Protein AF-0000000084339617 (afdb_homodimer)

Organism: Pseudonocardia thermophila (NCBI:txid1848)

Nearest PDB structures (foldseek):
  7aas-assembly1_A  TM=9.187E-01  e=9.447E-42  Chlamydomonas reinhardtii
  8co4-assembly1_A  TM=9.146E-01  e=1.705E-39  Arabidopsis thaliana
  4l0q-assembly1_B  TM=9.197E-01  e=8.857E-39  Arabidopsis thaliana
  8con-assembly1_A  TM=9.207E-01  e=6.727E-38  Arabidopsis thaliana
  6ljh-assembly1_A  TM=9.122E-01  e=7.953E-34  Artemisia annua

Structure (mmCIF, N/CA/C/O backbone):
data_AF-0000000084339617-model_v1
#
loop_
_entity.id
_entity.type
_entity.pdbx_description
1 polymer 'S-(Hydroxymethyl)glutathione dehydrogenase / alcohol dehydrogenase'
#
loop_
_atom_site.group_PDB
_atom_site.id
_atom_site.type_symbol
_atom_site.label_atom_id
_atom_site.label_alt_id
_atom_site.label_comp_id
_atom_site.label_asym_id
_atom_site.label_entity_id
_atom_site.label_seq_id
_atom_site.pdbx_PDB_ins_code
_atom_site.Cartn_x
_atom_site.Cartn_y
_atom_site.Cartn_z
_atom_site.occupancy
_atom_site.B_iso_or_equiv
_atom_site.auth_seq_id
_atom_site.auth_comp_id
_atom_site.auth_asym_id
_atom_site.auth_atom_id
_atom_site.pdbx_PDB_model_num
ATOM 1 N N . MET A 1 1 ? -13.734 40.156 19.938 1 94.5 1 MET A N 1
ATOM 2 C CA . MET A 1 1 ? -12.633 41.094 20 1 94.5 1 MET A CA 1
ATOM 3 C C . MET A 1 1 ? -11.969 41.25 18.625 1 94.5 1 MET A C 1
ATOM 5 O O . MET A 1 1 ? -12.156 40.406 17.75 1 94.5 1 MET A O 1
ATOM 9 N N . LEU A 1 2 ? -11.18 42.312 18.531 1 96.88 2 LEU A N 1
ATOM 10 C CA . LEU A 1 2 ? -10.469 42.531 17.281 1 96.88 2 LEU A CA 1
ATOM 11 C C . LEU A 1 2 ? -9.078 41.906 17.328 1 96.88 2 LEU A C 1
ATOM 13 O O . LEU A 1 2 ? -8.461 41.844 18.391 1 96.88 2 LEU A O 1
ATOM 17 N N . THR A 1 3 ? -8.641 41.406 16.172 1 97.62 3 THR A N 1
ATOM 18 C CA . THR A 1 3 ? -7.297 40.844 16.031 1 97.62 3 THR A CA 1
ATOM 19 C C . THR A 1 3 ? -6.734 41.156 14.641 1 97.62 3 THR A C 1
ATOM 21 O O . THR A 1 3 ? -7.492 41.281 13.68 1 97.62 3 THR A O 1
ATOM 24 N N . ARG A 1 4 ? -5.438 41.281 14.633 1 98.25 4 ARG A N 1
ATOM 25 C CA . ARG A 1 4 ? -4.789 41.344 13.32 1 98.25 4 ARG A CA 1
ATOM 26 C C . ARG A 1 4 ? -4.586 39.938 12.75 1 98.25 4 ARG A C 1
ATOM 28 O O . ARG A 1 4 ? -4.25 39 13.477 1 98.25 4 ARG A O 1
ATOM 35 N N . GLY A 1 5 ? -4.84 39.781 11.461 1 98.38 5 GLY A N 1
ATOM 36 C CA . GLY A 1 5 ? -4.617 38.5 10.805 1 98.38 5 GLY A CA 1
ATOM 37 C C . GLY A 1 5 ? -4.453 38.625 9.297 1 98.38 5 GLY A C 1
ATOM 38 O O . GLY A 1 5 ? -4.77 39.656 8.719 1 98.38 5 GLY A O 1
ATOM 39 N N . ALA A 1 6 ? -3.891 37.625 8.641 1 98.62 6 ALA A N 1
ATOM 40 C CA . ALA A 1 6 ? -3.682 37.625 7.191 1 98.62 6 ALA A CA 1
ATOM 41 C C . ALA A 1 6 ? -4.773 36.812 6.488 1 98.62 6 ALA A C 1
ATOM 43 O O . ALA A 1 6 ? -5.043 35.656 6.848 1 98.62 6 ALA A O 1
ATOM 44 N N . VAL A 1 7 ? -5.422 37.438 5.438 1 98.25 7 VAL A N 1
ATOM 45 C CA . VAL A 1 7 ? -6.539 36.781 4.754 1 98.25 7 VAL A CA 1
ATOM 46 C C . VAL A 1 7 ? -6.316 36.812 3.242 1 98.25 7 VAL A C 1
ATOM 48 O O . VAL A 1 7 ? -5.5 37.625 2.752 1 98.25 7 VAL A O 1
ATOM 51 N N . LEU A 1 8 ? -6.895 35.875 2.574 1 97.69 8 LEU A N 1
ATOM 52 C CA . LEU A 1 8 ? -7.133 35.938 1.138 1 97.69 8 LEU A CA 1
ATOM 53 C C . LEU A 1 8 ? -8.523 36.531 0.848 1 97.69 8 LEU A C 1
ATOM 55 O O . LEU A 1 8 ? -9.523 36 1.332 1 97.69 8 LEU A O 1
ATOM 59 N N . ARG A 1 9 ? -8.578 37.531 0.041 1 96.56 9 ARG A N 1
ATOM 60 C CA . ARG A 1 9 ? -9.859 38.094 -0.378 1 96.56 9 ARG A CA 1
ATOM 61 C C . ARG A 1 9 ? -10.281 37.531 -1.736 1 96.56 9 ARG A C 1
ATOM 63 O O . ARG A 1 9 ? -11.453 37.562 -2.098 1 96.56 9 ARG A O 1
ATOM 70 N N . GLU A 1 10 ? -9.297 37.094 -2.445 1 95.75 10 GLU A N 1
ATOM 71 C CA . GLU A 1 10 ? -9.5 36.469 -3.754 1 95.75 10 GLU A CA 1
ATOM 72 C C . GLU A 1 10 ? -8.492 35.344 -4 1 95.75 10 GLU A C 1
ATOM 74 O O . GLU A 1 10 ? -7.449 35.281 -3.348 1 95.75 10 GLU A O 1
ATOM 79 N N . VAL A 1 11 ? -8.844 34.438 -4.832 1 94.44 11 VAL A N 1
ATOM 80 C CA . VAL A 1 11 ? -7.98 33.344 -5.234 1 94.44 11 VAL A CA 1
ATOM 81 C C . VAL A 1 11 ? -7.992 33.188 -6.758 1 94.44 11 VAL A C 1
ATOM 83 O O . VAL A 1 11 ? -9.062 33.125 -7.371 1 94.44 11 VAL A O 1
ATOM 86 N N . PRO A 1 12 ? -6.867 33.156 -7.512 1 94.44 12 PRO A N 1
ATOM 87 C CA . PRO A 1 12 ? -5.559 33.312 -6.871 1 94.44 12 PRO A CA 1
ATOM 88 C C . PRO A 1 12 ? -5.363 34.688 -6.273 1 94.44 12 PRO A C 1
ATOM 90 O O . PRO A 1 12 ? -6.023 35.656 -6.691 1 94.44 12 PRO A O 1
ATOM 93 N N . GLY A 1 13 ? -4.551 34.781 -5.223 1 95.31 13 GLY A N 1
ATOM 94 C CA . GLY A 1 13 ? -4.305 36.062 -4.547 1 95.31 13 GLY A CA 1
ATOM 95 C C . GLY A 1 13 ? -3.156 36 -3.559 1 95.31 13 GLY A C 1
ATOM 96 O O . GLY A 1 13 ? -2.385 35.031 -3.559 1 95.31 13 GLY A O 1
ATOM 97 N N . THR A 1 14 ? -2.984 37.094 -2.832 1 95.62 14 THR A N 1
ATOM 98 C CA . THR A 1 14 ? -1.923 37.219 -1.84 1 95.62 14 THR A CA 1
ATOM 99 C C . THR A 1 14 ? -2.506 37.5 -0.455 1 95.62 14 THR A C 1
ATOM 101 O O . THR A 1 14 ? -3.479 38.25 -0.318 1 95.62 14 THR A O 1
ATOM 104 N N . PHE A 1 15 ? -1.923 36.875 0.499 1 97.25 15 PHE A N 1
ATOM 105 C CA . PHE A 1 15 ? -2.354 37.156 1.869 1 97.25 15 PHE A CA 1
ATOM 106 C C . PHE A 1 15 ? -2.141 38.594 2.24 1 97.25 15 PHE A C 1
ATOM 108 O O . PHE A 1 15 ? -1.055 39.156 2.033 1 97.25 15 PHE A O 1
ATOM 115 N N . GLU A 1 16 ? -3.125 39.219 2.766 1 96.94 16 GLU A N 1
ATOM 116 C CA . GLU A 1 16 ? -3.066 40.594 3.24 1 96.94 16 GLU A CA 1
ATOM 117 C C . GLU A 1 16 ? -3.428 40.688 4.723 1 96.94 16 GLU A C 1
ATOM 119 O O . GLU A 1 16 ? -4.336 40 5.188 1 96.94 16 GLU A O 1
ATOM 124 N N . VAL A 1 17 ? -2.713 41.531 5.414 1 98.25 17 VAL A N 1
ATOM 125 C CA . VAL A 1 17 ? -2.971 41.688 6.84 1 98.25 17 VAL A CA 1
ATOM 126 C C . VAL A 1 17 ? -4.125 42.656 7.047 1 98.25 17 VAL A C 1
ATOM 128 O O . VAL A 1 17 ? -4.113 43.781 6.504 1 98.25 17 VAL A O 1
ATOM 131 N N . VAL A 1 18 ? -5.078 42.219 7.824 1 98.19 18 VAL A N 1
ATOM 132 C CA . VAL A 1 18 ? -6.27 43 8.094 1 98.19 18 VAL A CA 1
ATOM 133 C C . VAL A 1 18 ? -6.629 42.906 9.578 1 98.19 18 VAL A C 1
ATOM 135 O O . VAL A 1 18 ? -5.992 42.156 10.328 1 98.19 18 VAL A O 1
ATOM 138 N N . GLU A 1 19 ? -7.559 43.719 9.938 1 98.12 19 GLU A N 1
ATOM 139 C CA . GLU A 1 19 ? -8.164 43.594 11.258 1 98.12 19 GLU A CA 1
ATOM 140 C C . GLU A 1 19 ? -9.469 42.781 11.195 1 98.12 19 GLU A C 1
ATOM 142 O O . GLU A 1 19 ? -10.383 43.156 10.453 1 98.12 19 GLU A O 1
ATOM 147 N N . LEU A 1 20 ? -9.531 41.719 11.953 1 97.94 20 LEU A N 1
ATOM 148 C CA . LEU A 1 20 ? -10.672 40.812 11.992 1 97.94 20 LEU A CA 1
ATOM 149 C C . LEU A 1 20 ? -11.344 40.844 13.359 1 97.94 20 LEU A C 1
ATOM 151 O O . LEU A 1 20 ? -10.758 41.312 14.336 1 97.94 20 LEU A O 1
ATOM 155 N N . GLU A 1 21 ? -12.555 40.375 13.328 1 98.31 21 GLU A N 1
ATOM 156 C CA . GLU A 1 21 ? -13.219 40.062 14.586 1 98.31 21 GLU A CA 1
ATOM 157 C C . GLU A 1 21 ? -13.117 38.594 14.906 1 98.31 21 GLU A C 1
ATOM 159 O O . GLU A 1 21 ? -13.297 37.75 14.031 1 98.31 21 GLU A O 1
ATOM 164 N N . VAL A 1 22 ? -12.82 38.25 16.141 1 98.12 22 VAL A N 1
ATOM 165 C CA . VAL A 1 22 ? -12.727 36.875 16.594 1 98.12 22 VAL A CA 1
ATOM 166 C C . VAL A 1 22 ? -13.789 36.594 17.656 1 98.12 22 VAL A C 1
ATOM 168 O O . VAL A 1 22 ? -13.969 37.406 18.578 1 98.12 22 VAL A O 1
ATOM 171 N N . ASP A 1 23 ? -14.453 35.531 17.547 1 97.12 23 ASP A N 1
ATOM 172 C CA . ASP A 1 23 ? -15.5 35.125 18.484 1 97.12 23 ASP A CA 1
ATOM 173 C C . ASP A 1 23 ? -14.906 34.781 19.859 1 97.12 23 ASP A C 1
ATOM 175 O O . ASP A 1 23 ? -13.789 34.25 19.938 1 97.12 23 ASP A O 1
ATOM 179 N N . ASP A 1 24 ? -15.711 35.125 20.891 1 97.56 24 ASP A N 1
ATOM 180 C CA . ASP A 1 24 ? -15.422 34.5 22.188 1 97.56 24 ASP A CA 1
ATOM 181 C C . ASP A 1 24 ? -15.57 33 22.109 1 97.56 24 ASP A C 1
ATOM 183 O O . ASP A 1 24 ? -16.391 32.469 21.344 1 97.56 24 ASP A O 1
ATOM 187 N N . PRO A 1 25 ? -14.766 32.25 22.891 1 98.31 25 PRO A N 1
ATOM 188 C CA . PRO A 1 25 ? -14.844 30.797 22.812 1 98.31 25 PRO A CA 1
ATOM 189 C C . PRO A 1 25 ? -16.156 30.25 23.344 1 98.31 25 PRO A C 1
ATOM 191 O O . PRO A 1 25 ? -16.562 30.594 24.453 1 98.31 25 PRO A O 1
ATOM 194 N N . ARG A 1 26 ? -16.766 29.453 22.594 1 97.56 26 ARG A N 1
ATOM 195 C CA . ARG A 1 26 ? -17.953 28.688 22.969 1 97.56 26 ARG A CA 1
ATOM 196 C C . ARG A 1 26 ? -17.562 27.422 23.734 1 97.56 26 ARG A C 1
ATOM 198 O O . ARG A 1 26 ? -16.375 27.141 23.922 1 97.56 26 ARG A O 1
ATOM 205 N N . PRO A 1 27 ? -18.625 26.672 24.281 1 97.12 27 PRO A N 1
ATOM 206 C CA . PRO A 1 27 ? -18.266 25.359 24.828 1 97.12 27 PRO A CA 1
ATOM 207 C C . PRO A 1 27 ? -17.469 24.5 23.844 1 97.12 27 PRO A C 1
ATOM 209 O O . PRO A 1 27 ? -17.797 24.453 22.656 1 97.12 27 PRO A O 1
ATOM 212 N N . GLY A 1 28 ? -16.328 23.953 24.328 1 97.38 28 GLY A N 1
ATOM 213 C CA . GLY A 1 28 ? -15.484 23.125 23.484 1 97.38 28 GLY A CA 1
ATOM 214 C C . GLY A 1 28 ? -14.461 23.938 22.703 1 97.38 28 GLY A C 1
ATOM 215 O O . GLY A 1 28 ? -13.781 23.406 21.828 1 97.38 28 GLY A O 1
ATOM 216 N N . GLU A 1 29 ? -14.344 25.219 23.047 1 98.38 29 GLU A N 1
ATOM 217 C CA . GLU A 1 29 ? -13.406 26.078 22.328 1 98.38 29 GLU A CA 1
ATOM 218 C C . GLU A 1 29 ? -12.477 26.812 23.297 1 98.38 29 GLU A C 1
ATOM 220 O O . GLU A 1 29 ? -12.773 26.922 24.484 1 98.38 29 GLU A O 1
ATOM 225 N N . ILE A 1 30 ? -11.375 27.234 22.75 1 98.81 30 ILE A N 1
ATOM 226 C CA . ILE A 1 30 ? -10.438 28.094 23.469 1 98.81 30 ILE A CA 1
ATOM 227 C C . ILE A 1 30 ? -9.961 29.219 22.562 1 98.81 30 ILE A C 1
ATOM 229 O O . ILE A 1 30 ? -9.914 29.062 21.344 1 98.81 30 ILE A O 1
ATOM 233 N N . ARG A 1 31 ? -9.672 30.297 23.141 1 98.75 31 ARG A N 1
ATOM 234 C CA . ARG A 1 31 ? -9 31.406 22.453 1 98.75 31 ARG A CA 1
ATOM 235 C C . ARG A 1 31 ? -7.516 31.422 22.781 1 98.75 31 ARG A C 1
ATOM 237 O O . ARG A 1 31 ? -7.125 31.281 23.953 1 98.75 31 ARG A O 1
ATOM 244 N N . VAL A 1 32 ? -6.742 31.547 21.828 1 98.81 32 VAL A N 1
ATOM 245 C CA . VAL A 1 32 ? -5.301 31.406 22 1 98.81 32 VAL A CA 1
ATOM 246 C C . VAL A 1 32 ? -4.594 32.625 21.406 1 98.81 32 VAL A C 1
ATOM 248 O O . VAL A 1 32 ? -4.887 33.062 20.297 1 98.81 32 VAL A O 1
ATOM 251 N N . ARG A 1 33 ? -3.729 33.25 22.188 1 98.75 33 ARG A N 1
ATOM 252 C CA . ARG A 1 33 ? -2.789 34.219 21.688 1 98.75 33 ARG A CA 1
ATOM 253 C C . ARG A 1 33 ? -1.583 33.562 21.031 1 98.75 33 ARG A C 1
ATOM 255 O O . ARG A 1 33 ? -0.798 32.906 21.719 1 98.75 33 ARG A O 1
ATOM 262 N N . MET A 1 34 ? -1.431 33.812 19.781 1 98.75 34 MET A N 1
ATOM 263 C CA . MET A 1 34 ? -0.415 33.094 19 1 98.75 34 MET A CA 1
ATOM 264 C C . MET A 1 34 ? 0.984 33.594 19.375 1 98.75 34 MET A C 1
ATOM 266 O O . MET A 1 34 ? 1.197 34.781 19.594 1 98.75 34 MET A O 1
ATOM 270 N N . ALA A 1 35 ? 1.896 32.688 19.453 1 98.69 35 ALA A N 1
ATOM 271 C CA . ALA A 1 35 ? 3.309 33 19.641 1 98.69 35 ALA A CA 1
ATOM 272 C C . ALA A 1 35 ? 4.09 32.844 18.344 1 98.69 35 ALA A C 1
ATOM 274 O O . ALA A 1 35 ? 4.977 33.656 18.047 1 98.69 35 ALA A O 1
ATOM 275 N N . ALA A 1 36 ? 3.74 31.844 17.641 1 98.69 36 ALA A N 1
ATOM 276 C CA . ALA A 1 36 ? 4.445 31.578 16.391 1 98.69 36 ALA A CA 1
ATOM 277 C C . ALA A 1 36 ? 3.623 30.656 15.484 1 98.69 36 ALA A C 1
ATOM 279 O O . ALA A 1 36 ? 2.76 29.922 15.961 1 98.69 36 ALA A O 1
ATOM 280 N N . THR A 1 37 ? 3.846 30.734 14.156 1 98.5 37 THR A N 1
ATOM 281 C CA . THR A 1 37 ? 3.225 29.875 13.156 1 98.5 37 THR A CA 1
ATOM 282 C C . THR A 1 37 ? 4.188 29.609 12 1 98.5 37 THR A C 1
ATOM 284 O O . THR A 1 37 ? 4.941 30.484 11.594 1 98.5 37 THR A O 1
ATOM 287 N N . GLY A 1 38 ? 4.215 28.344 11.586 1 97.12 38 GLY A N 1
ATOM 288 C CA . GLY A 1 38 ? 5.023 28 10.422 1 97.12 38 GLY A CA 1
ATOM 289 C C . GLY A 1 38 ? 4.379 28.391 9.109 1 97.12 38 GLY A C 1
ATOM 290 O O . GLY A 1 38 ? 3.152 28.422 9 1 97.12 38 GLY A O 1
ATOM 291 N N . LEU A 1 39 ? 5.215 28.719 8.125 1 95.81 39 LEU A N 1
ATOM 292 C CA . LEU A 1 39 ? 4.77 28.891 6.75 1 95.81 39 LEU A CA 1
ATOM 293 C C . LEU A 1 39 ? 4.816 27.578 5.984 1 95.81 39 LEU A C 1
ATOM 295 O O . LEU A 1 39 ? 5.875 26.953 5.867 1 95.81 39 LEU A O 1
ATOM 299 N N . CYS A 1 40 ? 3.697 27.156 5.512 1 92.44 40 CYS A N 1
ATOM 300 C CA . CYS A 1 40 ? 3.588 25.844 4.867 1 92.44 40 CYS A CA 1
ATOM 301 C C . CYS A 1 40 ? 3.047 25.984 3.451 1 92.44 40 CYS A C 1
ATOM 303 O O . CYS A 1 40 ? 2.201 26.844 3.182 1 92.44 40 CYS A O 1
ATOM 305 N N . HIS A 1 41 ? 3.438 25.109 2.59 1 88.75 41 HIS A N 1
ATOM 306 C CA . HIS A 1 41 ? 2.99 25.109 1.203 1 88.75 41 HIS A CA 1
ATOM 307 C C . HIS A 1 41 ? 1.48 24.906 1.111 1 88.75 41 HIS A C 1
ATOM 309 O O . HIS A 1 41 ? 0.85 25.344 0.146 1 88.75 41 HIS A O 1
ATOM 315 N N . SER A 1 42 ? 0.93 24.266 2.039 1 89.19 42 SER A N 1
ATOM 316 C CA . SER A 1 42 ? -0.513 24.062 2.025 1 89.19 42 SER A CA 1
ATOM 317 C C . SER A 1 42 ? -1.271 25.375 2.016 1 89.19 42 SER A C 1
ATOM 319 O O . SER A 1 42 ? -2.312 25.5 1.369 1 89.19 42 SER A O 1
ATOM 321 N N . ASP A 1 43 ? -0.796 26.312 2.766 1 92.06 43 ASP A N 1
ATOM 322 C CA . ASP A 1 43 ? -1.393 27.656 2.713 1 92.06 43 ASP A CA 1
ATOM 323 C C . ASP A 1 43 ? -1.218 28.281 1.33 1 92.06 43 ASP A C 1
ATOM 325 O O . ASP A 1 43 ? -2.131 28.922 0.816 1 92.06 43 ASP A O 1
ATOM 329 N N . ASP A 1 44 ? -0.101 28.031 0.79 1 89.12 44 ASP A N 1
ATOM 330 C CA . ASP A 1 44 ? 0.214 28.562 -0.533 1 89.12 44 ASP A CA 1
ATOM 331 C C . ASP A 1 44 ? -0.707 27.969 -1.597 1 89.12 44 ASP A C 1
ATOM 333 O O . ASP A 1 44 ? -1.072 28.641 -2.559 1 89.12 44 ASP A O 1
ATOM 337 N N . HIS A 1 45 ? -1.027 26.719 -1.453 1 86.31 45 HIS A N 1
ATOM 338 C CA . HIS A 1 45 ? -1.945 26.078 -2.385 1 86.31 45 HIS A CA 1
ATOM 339 C C . HIS A 1 45 ? -3.291 26.797 -2.418 1 86.31 45 HIS A C 1
ATOM 341 O O . HIS A 1 45 ? -3.936 26.859 -3.467 1 86.31 45 HIS A O 1
ATOM 347 N N . HIS A 1 46 ? -3.734 27.297 -1.335 1 90.06 46 HIS A N 1
ATOM 348 C CA . HIS A 1 46 ? -4.977 28.047 -1.291 1 90.06 46 HIS A CA 1
ATOM 349 C C . HIS A 1 46 ? -4.82 29.406 -1.978 1 90.06 46 HIS A C 1
ATOM 351 O O . HIS A 1 46 ? -5.703 29.844 -2.719 1 90.06 46 HIS A O 1
ATOM 357 N N . ALA A 1 47 ? -3.707 29.984 -1.753 1 92.62 47 ALA A N 1
ATOM 358 C CA . ALA A 1 47 ? -3.459 31.297 -2.348 1 92.62 47 ALA A CA 1
ATOM 359 C C . ALA A 1 47 ? -3.373 31.203 -3.867 1 92.62 47 ALA A C 1
ATOM 361 O O . ALA A 1 47 ? -3.859 32.094 -4.578 1 92.62 47 ALA A O 1
ATOM 362 N N . LYS A 1 48 ? -2.828 30.094 -4.332 1 89.06 48 LYS A N 1
ATOM 363 C CA . LYS A 1 48 ? -2.627 29.906 -5.766 1 89.06 48 LYS A CA 1
ATOM 364 C C . LYS A 1 48 ? -3.883 29.344 -6.43 1 89.06 48 LYS A C 1
ATOM 366 O O . LYS A 1 48 ? -4.012 29.375 -7.656 1 89.06 48 LYS A O 1
ATOM 371 N N . GLY A 1 49 ? -4.754 28.812 -5.648 1 86.31 49 GLY A N 1
ATOM 372 C CA . GLY A 1 49 ? -6.004 28.297 -6.176 1 86.31 49 GLY A CA 1
ATOM 373 C C . GLY A 1 49 ? -5.945 26.812 -6.496 1 86.31 49 GLY A C 1
ATOM 374 O O . GLY A 1 49 ? -6.879 26.266 -7.078 1 86.31 49 GLY A O 1
ATOM 375 N N . ASP A 1 50 ? -4.871 26.141 -6.145 1 76.62 50 ASP A N 1
ATOM 376 C CA . ASP A 1 50 ? -4.77 24.703 -6.328 1 76.62 50 ASP A CA 1
ATOM 377 C C . ASP A 1 50 ? -5.797 23.969 -5.473 1 76.62 50 ASP A C 1
ATOM 379 O O . ASP A 1 50 ? -6.277 22.891 -5.852 1 76.62 50 ASP A O 1
ATOM 383 N N . ILE A 1 51 ? -6.027 24.516 -4.324 1 79.38 51 ILE A N 1
ATOM 384 C CA . ILE A 1 51 ? -7.082 24.062 -3.426 1 79.38 51 ILE A CA 1
ATOM 385 C C . ILE A 1 51 ? -8.047 25.203 -3.129 1 79.38 51 ILE A C 1
ATOM 387 O O . ILE A 1 51 ? -7.633 26.266 -2.641 1 79.38 51 ILE A O 1
ATOM 391 N N . LYS A 1 52 ? -9.227 25 -3.453 1 82 52 LYS A N 1
ATOM 392 C CA . LYS A 1 52 ? -10.211 26.062 -3.264 1 82 52 LYS A CA 1
ATOM 393 C C . LYS A 1 52 ? -10.656 26.156 -1.806 1 82 52 LYS A C 1
ATOM 395 O O . LYS A 1 52 ? -11.078 25.156 -1.218 1 82 52 LYS A O 1
ATOM 400 N N . PRO A 1 53 ? -10.531 27.328 -1.297 1 88.44 53 PRO A N 1
ATOM 401 C CA . PRO A 1 53 ? -11.094 27.469 0.051 1 88.44 53 PRO A CA 1
ATOM 402 C C . PRO A 1 53 ? -12.609 27.344 0.078 1 88.44 53 PRO A C 1
ATOM 404 O O . PRO A 1 53 ? -13.273 27.609 -0.927 1 88.44 53 PRO A O 1
ATOM 407 N N . GLY A 1 54 ? -13.141 26.938 1.186 1 87.5 54 GLY A N 1
ATOM 408 C CA . GLY A 1 54 ? -14.578 26.797 1.32 1 87.5 54 GLY A CA 1
ATOM 409 C C . GLY A 1 54 ? -15.32 28.125 1.206 1 87.5 54 GLY A C 1
ATOM 410 O O . GLY A 1 54 ? -16.469 28.156 0.771 1 87.5 54 GLY A O 1
ATOM 411 N N . ARG A 1 55 ? -14.633 29.172 1.624 1 93.62 55 ARG A N 1
ATOM 412 C CA . ARG A 1 55 ? -15.227 30.5 1.598 1 93.62 55 ARG A CA 1
ATOM 413 C C . ARG A 1 55 ? -14.141 31.578 1.582 1 93.62 55 ARG A C 1
ATOM 415 O O . ARG A 1 55 ? -13.078 31.406 2.174 1 93.62 55 ARG A O 1
ATOM 422 N N . LEU A 1 56 ? -14.453 32.625 0.836 1 95.75 56 LEU A N 1
ATOM 423 C CA . LEU A 1 56 ? -13.68 33.844 0.937 1 95.75 56 LEU A CA 1
ATOM 424 C C . LEU A 1 56 ? -14.453 34.938 1.688 1 95.75 56 LEU A C 1
ATOM 426 O O . LEU A 1 56 ? -15.68 35 1.581 1 95.75 56 LEU A O 1
ATOM 430 N N . PRO A 1 57 ? -13.891 35.812 2.518 1 97.56 57 PRO A N 1
ATOM 431 C CA . PRO A 1 57 ? -12.453 35.812 2.793 1 97.56 57 PRO A CA 1
ATOM 432 C C . PRO A 1 57 ? -12.016 34.594 3.582 1 97.56 57 PRO A C 1
ATOM 434 O O . PRO A 1 57 ? -12.836 33.938 4.227 1 97.56 57 PRO A O 1
ATOM 437 N N . PHE A 1 58 ? -10.773 34.219 3.473 1 97.94 58 PHE A N 1
ATOM 438 C CA . PHE A 1 58 ? -10.141 33.031 4.062 1 97.94 58 PHE A CA 1
ATOM 439 C C . PHE A 1 58 ? -8.906 33.438 4.863 1 97.94 58 PHE A C 1
ATOM 441 O O . PHE A 1 58 ? -7.953 34 4.312 1 97.94 58 PHE A O 1
ATOM 448 N N . ALA A 1 59 ? -8.969 33.25 6.199 1 98.38 59 ALA A N 1
ATOM 449 C CA . ALA A 1 59 ? -7.816 33.5 7.055 1 98.38 59 ALA A CA 1
ATOM 450 C C . ALA A 1 59 ? -6.852 32.344 7.07 1 98.38 59 ALA A C 1
ATOM 452 O O . ALA A 1 59 ? -7.238 31.203 7.387 1 98.38 59 ALA A O 1
ATOM 453 N N . GLY A 1 60 ? -5.578 32.562 6.801 1 97.88 60 GLY A N 1
ATOM 454 C CA . GLY A 1 60 ? -4.613 31.516 6.559 1 97.88 60 GLY A CA 1
ATOM 455 C C . GLY A 1 60 ? -3.877 31.078 7.812 1 97.88 60 GLY A C 1
ATOM 456 O O . GLY A 1 60 ? -4.156 31.578 8.906 1 97.88 60 GLY A O 1
ATOM 457 N N . GLY A 1 61 ? -2.988 30.062 7.609 1 97.81 61 GLY A N 1
ATOM 458 C CA . GLY A 1 61 ? -2.123 29.516 8.648 1 97.81 61 GLY A CA 1
ATOM 459 C C . GLY A 1 61 ? -2.717 28.312 9.352 1 97.81 61 GLY A C 1
ATOM 460 O O . GLY A 1 61 ? -3.908 28.297 9.672 1 97.81 61 GLY A O 1
ATOM 461 N N . HIS A 1 62 ? -1.883 27.266 9.594 1 97.56 62 HIS A N 1
ATOM 462 C CA . HIS A 1 62 ? -2.43 26.094 10.258 1 97.56 62 HIS A CA 1
ATOM 463 C C . HIS A 1 62 ? -1.391 25.438 11.172 1 97.56 62 HIS A C 1
ATOM 465 O O . HIS A 1 62 ? -1.707 24.5 11.914 1 97.56 62 HIS A O 1
ATOM 471 N N . GLU A 1 63 ? -0.188 25.844 11.125 1 97.19 63 GLU A N 1
ATOM 472 C CA . GLU A 1 63 ? 0.915 25.297 11.906 1 97.19 63 GLU A CA 1
ATOM 473 C C . GLU A 1 63 ? 1.324 26.234 13.031 1 97.19 63 GLU A C 1
ATOM 475 O O . GLU A 1 63 ? 2.314 26.969 12.906 1 97.19 63 GLU A O 1
ATOM 480 N N . GLY A 1 64 ? 0.646 26.172 14.234 1 98.12 64 GLY A N 1
ATOM 481 C CA . GLY A 1 64 ? 0.822 27.25 15.195 1 98.12 64 GLY A CA 1
ATOM 482 C C . GLY A 1 64 ? 0.917 26.766 16.625 1 98.12 64 GLY A C 1
ATOM 483 O O . GLY A 1 64 ? 0.512 25.641 16.938 1 98.12 64 GLY A O 1
ATOM 484 N N . ALA A 1 65 ? 1.469 27.594 17.469 1 98.81 65 ALA A N 1
ATOM 485 C CA . ALA A 1 65 ? 1.53 27.438 18.906 1 98.81 65 ALA A CA 1
ATOM 486 C C . ALA A 1 65 ? 1.317 28.766 19.625 1 98.81 65 ALA A C 1
ATOM 488 O O . ALA A 1 65 ? 1.623 29.828 19.078 1 98.81 65 ALA A O 1
ATOM 489 N N . GLY A 1 66 ? 0.777 28.703 20.797 1 98.81 66 GLY A N 1
ATOM 490 C CA . GLY A 1 66 ? 0.489 29.906 21.547 1 98.81 66 GLY A CA 1
ATOM 491 C C . GLY A 1 66 ? 0.074 29.625 22.984 1 98.81 66 GLY A C 1
ATOM 492 O O . GLY A 1 66 ? 0.362 28.547 23.516 1 98.81 66 GLY A O 1
ATOM 493 N N . VAL A 1 67 ? -0.494 30.688 23.531 1 98.81 67 VAL A N 1
ATOM 494 C CA . VAL A 1 67 ? -0.913 30.609 24.922 1 98.81 67 VAL A CA 1
ATOM 495 C C . VAL A 1 67 ? -2.42 30.844 25.031 1 98.81 67 VAL A C 1
ATOM 497 O O . VAL A 1 67 ? -2.953 31.781 24.438 1 98.81 67 VAL A O 1
ATOM 500 N N . VAL A 1 68 ? -3.07 29.938 25.797 1 98.88 68 VAL A N 1
ATOM 501 C CA . VAL A 1 68 ? -4.512 30.078 25.984 1 98.88 68 VAL A CA 1
ATOM 502 C C . VAL A 1 68 ? -4.82 31.359 26.75 1 98.88 68 VAL A C 1
ATOM 504 O O . VAL A 1 68 ? -4.262 31.594 27.828 1 98.88 68 VAL A O 1
ATOM 507 N N . GLU A 1 69 ? -5.695 32.094 26.172 1 98.38 69 GLU A N 1
ATOM 508 C CA . GLU A 1 69 ? -6.082 33.375 26.781 1 98.38 69 GLU A CA 1
ATOM 509 C C . GLU A 1 69 ? -7.469 33.281 27.406 1 98.38 69 GLU A C 1
ATOM 511 O O . GLU A 1 69 ? -7.773 34 28.359 1 98.38 69 GLU A O 1
ATOM 516 N N . ALA A 1 70 ? -8.312 32.5 26.875 1 98.56 70 ALA A N 1
ATOM 517 C CA . ALA A 1 70 ? -9.664 32.281 27.391 1 98.56 70 ALA A CA 1
ATOM 518 C C . ALA A 1 70 ? -10.164 30.891 27.062 1 98.56 70 ALA A C 1
ATOM 520 O O . ALA A 1 70 ? -9.75 30.297 26.062 1 98.56 70 ALA A O 1
ATOM 521 N N . VAL A 1 71 ? -11.047 30.406 27.922 1 98.56 71 VAL A N 1
ATOM 522 C CA . VAL A 1 71 ? -11.633 29.078 27.719 1 98.56 71 VAL A CA 1
ATOM 523 C C . VAL A 1 71 ? -13.156 29.188 27.672 1 98.56 71 VAL A C 1
ATOM 525 O O . VAL A 1 71 ? -13.75 29.984 28.391 1 98.56 71 VAL A O 1
ATOM 528 N N . GLY A 1 72 ? -13.758 28.422 26.781 1 98.12 72 GLY A N 1
ATOM 529 C CA . GLY A 1 72 ? -15.203 28.406 26.719 1 98.12 72 GLY A CA 1
ATOM 530 C C . GLY A 1 72 ? -15.859 27.781 27.938 1 98.12 72 GLY A C 1
ATOM 531 O O . GLY A 1 72 ? -15.203 27.078 28.703 1 98.12 72 GLY A O 1
ATOM 532 N N . PRO A 1 73 ? -17.203 28.047 27.984 1 98 73 PRO A N 1
ATOM 533 C CA . PRO A 1 73 ? -17.922 27.453 29.125 1 98 73 PRO A CA 1
ATOM 534 C C . PRO A 1 73 ? -17.812 25.938 29.156 1 98 73 PRO A C 1
ATOM 536 O O . PRO A 1 73 ? -17.969 25.266 28.125 1 98 73 PRO A O 1
ATOM 539 N N . GLY A 1 74 ? -17.406 25.359 30.359 1 97.12 74 GLY A N 1
ATOM 540 C CA . GLY A 1 74 ? -17.406 23.922 30.547 1 97.12 74 GLY A CA 1
ATOM 541 C C . GLY A 1 74 ? -16.094 23.266 30.156 1 97.12 74 GLY A C 1
ATOM 542 O O . GLY A 1 74 ? -15.891 22.078 30.375 1 97.12 74 GLY A O 1
ATOM 543 N N . VAL A 1 75 ? -15.18 24.016 29.5 1 97.56 75 VAL A N 1
ATOM 544 C CA . VAL A 1 75 ? -13.875 23.469 29.141 1 97.56 75 VAL A CA 1
ATOM 545 C C . VAL A 1 75 ? -13.016 23.297 30.391 1 97.56 75 VAL A C 1
ATOM 547 O O . VAL A 1 75 ? -12.82 24.25 31.141 1 97.56 75 VAL A O 1
ATOM 550 N N . THR A 1 76 ? -12.602 22.031 30.594 1 96.31 76 THR A N 1
ATOM 551 C CA . THR A 1 76 ? -11.828 21.781 31.797 1 96.31 76 THR A CA 1
ATOM 552 C C . THR A 1 76 ? -10.43 21.266 31.438 1 96.31 76 THR A C 1
ATOM 554 O O . THR A 1 76 ? -9.531 21.281 32.281 1 96.31 76 THR A O 1
ATOM 557 N N . GLU A 1 77 ? -10.25 20.797 30.266 1 95.94 77 GLU A N 1
ATOM 558 C CA . GLU A 1 77 ? -8.977 20.188 29.875 1 95.94 77 GLU A CA 1
ATOM 559 C C . GLU A 1 77 ? -7.93 21.25 29.578 1 95.94 77 GLU A C 1
ATOM 561 O O . GLU A 1 77 ? -6.734 20.953 29.5 1 95.94 77 GLU A O 1
ATOM 566 N N . PHE A 1 78 ? -8.336 22.531 29.469 1 98.44 78 PHE A N 1
ATOM 567 C CA . PHE A 1 78 ? -7.457 23.672 29.25 1 98.44 78 PHE A CA 1
ATOM 568 C C . PHE A 1 78 ? -7.758 24.797 30.25 1 98.44 78 PHE A C 1
ATOM 570 O O . PHE A 1 78 ? -8.875 24.891 30.75 1 98.44 78 PHE A O 1
ATOM 577 N N . ALA A 1 79 ? -6.746 25.594 30.484 1 98.5 79 ALA A N 1
ATOM 578 C CA . ALA A 1 79 ? -6.867 26.797 31.328 1 98.5 79 ALA A CA 1
ATOM 579 C C . ALA A 1 79 ? -6.09 27.953 30.734 1 98.5 79 ALA A C 1
ATOM 581 O O . ALA A 1 79 ? -5.18 27.766 29.922 1 98.5 79 ALA A O 1
ATOM 582 N N . GLU A 1 80 ? -6.504 29.188 31.156 1 98.5 80 GLU A N 1
ATOM 583 C CA . GLU A 1 80 ? -5.734 30.359 30.781 1 98.5 80 GLU A CA 1
ATOM 584 C C . GLU A 1 80 ? -4.273 30.219 31.203 1 98.5 80 GLU A C 1
ATOM 586 O O . GLU A 1 80 ? -3.979 29.797 32.312 1 98.5 80 GLU A O 1
ATOM 591 N N . GLY A 1 81 ? -3.377 30.438 30.219 1 98.62 81 GLY A N 1
ATOM 592 C CA . GLY A 1 81 ? -1.955 30.328 30.5 1 98.62 81 GLY A CA 1
ATOM 593 C C . GLY A 1 81 ? -1.33 29.062 29.953 1 98.62 81 GLY A C 1
ATOM 594 O O . GLY A 1 81 ? -0.106 28.969 29.844 1 98.62 81 GLY A O 1
ATOM 595 N N . ASP A 1 82 ? -2.162 28.094 29.625 1 98.75 82 ASP A N 1
ATOM 596 C CA . ASP A 1 82 ? -1.639 26.859 29.062 1 98.75 82 ASP A CA 1
ATOM 597 C C . ASP A 1 82 ? -0.941 27.109 27.734 1 98.75 82 ASP A C 1
ATOM 599 O O . ASP A 1 82 ? -1.437 27.875 26.906 1 98.75 82 ASP A O 1
ATOM 603 N N . HIS A 1 83 ? 0.264 26.547 27.531 1 98.81 83 HIS A N 1
ATOM 604 C CA . HIS A 1 83 ? 0.917 26.516 26.234 1 98.81 83 HIS A CA 1
ATOM 605 C C . HIS A 1 83 ? 0.349 25.391 25.359 1 98.81 83 HIS A C 1
ATOM 607 O O . HIS A 1 83 ? 0.196 24.266 25.828 1 98.81 83 HIS A O 1
ATOM 613 N N . VAL A 1 84 ? 0.009 25.703 24.125 1 98.88 84 VAL A N 1
ATOM 614 C CA . VAL A 1 84 ? -0.608 24.703 23.266 1 98.88 84 VAL A CA 1
ATOM 615 C C . VAL A 1 84 ? 0.037 24.734 21.891 1 98.88 84 VAL A C 1
ATOM 617 O O . VAL A 1 84 ? 0.523 25.781 21.453 1 98.88 84 VAL A O 1
ATOM 620 N N . VAL A 1 85 ? 0.173 23.625 21.266 1 98.81 85 VAL A N 1
ATOM 621 C CA . VAL A 1 85 ? 0.439 23.453 19.828 1 98.81 85 VAL A CA 1
ATOM 622 C C . VAL A 1 85 ? -0.834 23 19.125 1 98.81 85 VAL A C 1
ATOM 624 O O . VAL A 1 85 ? -1.568 22.141 19.625 1 98.81 85 VAL A O 1
ATOM 627 N N . PHE A 1 86 ? -1.105 23.641 17.969 1 98.62 86 PHE A N 1
ATOM 628 C CA . PHE A 1 86 ? -2.281 23.234 17.203 1 98.62 86 PHE A CA 1
ATOM 629 C C . PHE A 1 86 ? -1.964 22.047 16.312 1 98.62 86 PHE A C 1
ATOM 631 O O . PHE A 1 86 ? -0.871 21.969 15.742 1 98.62 86 PHE A O 1
ATOM 638 N N . SER A 1 87 ? -2.912 21.125 16.219 1 97.75 87 SER A N 1
ATOM 639 C CA . SER A 1 87 ? -2.951 20.141 15.148 1 97.75 87 SER A CA 1
ATOM 640 C C . SER A 1 87 ? -3.895 20.562 14.031 1 97.75 87 SER A C 1
ATOM 642 O O . SER A 1 87 ? -5.047 20.922 14.281 1 97.75 87 SER A O 1
ATOM 644 N N . PHE A 1 88 ? -3.428 20.531 12.828 1 95.94 88 PHE A N 1
ATOM 645 C CA . PHE A 1 88 ? -4.27 21 11.742 1 95.94 88 PHE A CA 1
ATOM 646 C C . PHE A 1 88 ? -5.41 20.031 11.469 1 95.94 88 PHE A C 1
ATOM 648 O O . PHE A 1 88 ? -6.383 20.375 10.797 1 95.94 88 PHE A O 1
ATOM 655 N N . LEU A 1 89 ? -5.309 18.844 11.984 1 96.38 89 LEU A N 1
ATOM 656 C CA . LEU A 1 89 ? -6.418 17.891 11.992 1 96.38 89 LEU A CA 1
ATOM 657 C C . LEU A 1 89 ? -6.98 17.734 13.406 1 96.38 89 LEU A C 1
ATOM 659 O O . LEU A 1 89 ? -6.223 17.562 14.359 1 96.38 89 LEU A O 1
ATOM 663 N N . PRO A 1 90 ? -8.273 17.781 13.5 1 96.62 90 PRO A N 1
ATOM 664 C CA . PRO A 1 90 ? -8.875 17.594 14.82 1 96.62 90 PRO A CA 1
ATOM 665 C C . PRO A 1 90 ? -8.867 16.141 15.266 1 96.62 90 PRO A C 1
ATOM 667 O O . PRO A 1 90 ? -8.734 15.234 14.438 1 96.62 90 PRO A O 1
ATOM 670 N N . ALA A 1 91 ? -8.945 15.914 16.531 1 97.31 91 ALA A N 1
ATOM 671 C CA . ALA A 1 91 ? -9.078 14.586 17.141 1 97.31 91 ALA A CA 1
ATOM 672 C C . ALA A 1 91 ? -10.117 14.594 18.25 1 97.31 91 ALA A C 1
ATOM 674 O O . ALA A 1 91 ? -9.922 15.25 19.281 1 97.31 91 ALA A O 1
ATOM 675 N N . CYS A 1 92 ? -11.18 13.828 18.109 1 95.31 92 CYS A N 1
ATOM 676 C CA . CYS A 1 92 ? -12.234 13.812 19.125 1 95.31 92 CYS A CA 1
ATOM 677 C C . CYS A 1 92 ? -11.914 12.82 20.234 1 95.31 92 CYS A C 1
ATOM 679 O O . CYS A 1 92 ? -12.5 12.883 21.312 1 95.31 92 CYS A O 1
ATOM 681 N N . GLY A 1 93 ? -11.055 11.922 19.938 1 94.31 93 GLY A N 1
ATOM 682 C CA . GLY A 1 93 ? -10.602 10.969 20.938 1 94.31 93 GLY A CA 1
ATOM 683 C C . GLY A 1 93 ? -11.547 9.789 21.109 1 94.31 93 GLY A C 1
ATOM 684 O O . GLY A 1 93 ? -11.227 8.82 21.797 1 94.31 93 GLY A O 1
ATOM 685 N N . ARG A 1 94 ? -12.742 9.773 20.375 1 94.94 94 ARG A N 1
ATOM 686 C CA . ARG A 1 94 ? -13.742 8.773 20.719 1 94.94 94 ARG A CA 1
ATOM 687 C C . ARG A 1 94 ? -14.227 8.031 19.469 1 94.94 94 ARG A C 1
ATOM 689 O O . ARG A 1 94 ? -14.742 6.914 19.578 1 94.94 94 ARG A O 1
ATOM 696 N N . CYS A 1 95 ? -14.18 8.648 18.328 1 94.62 95 CYS A N 1
ATOM 697 C CA . CYS A 1 95 ? -14.672 7.953 17.141 1 94.62 95 CYS A CA 1
ATOM 698 C C . CYS A 1 95 ? -13.836 6.711 16.844 1 94.62 95 CYS A C 1
ATOM 700 O O . CYS A 1 95 ? -12.805 6.492 17.484 1 94.62 95 CYS A O 1
ATOM 702 N N . ARG A 1 96 ? -14.273 5.914 15.891 1 92.94 96 ARG A N 1
ATOM 703 C CA . ARG A 1 96 ? -13.625 4.648 15.57 1 92.94 96 ARG A CA 1
ATOM 704 C C . ARG A 1 96 ? -12.148 4.855 15.258 1 92.94 96 ARG A C 1
ATOM 706 O O . ARG A 1 96 ? -11.305 4.047 15.648 1 92.94 96 ARG A O 1
ATOM 713 N N . TRP A 1 97 ? -11.781 5.871 14.602 1 95.75 97 TRP A N 1
ATOM 714 C CA . TRP A 1 97 ? -10.414 6.137 14.18 1 95.75 97 TRP A CA 1
ATOM 715 C C . TRP A 1 97 ? -9.555 6.59 15.352 1 95.75 97 TRP A C 1
ATOM 717 O O . TRP A 1 97 ? -8.469 6.059 15.578 1 95.75 97 TRP A O 1
ATOM 727 N N . CYS A 1 98 ? -10.047 7.492 16.109 1 96.19 98 CYS A N 1
ATOM 728 C CA . CYS A 1 98 ? -9.32 7.957 17.281 1 96.19 98 CYS A CA 1
ATOM 729 C C . CYS A 1 98 ? -9.102 6.82 18.281 1 96.19 98 CYS A C 1
ATOM 731 O O . CYS A 1 98 ? -8.008 6.668 18.828 1 96.19 98 CYS A O 1
ATOM 733 N N . ALA A 1 99 ? -10.156 6.047 18.422 1 94.94 99 ALA A N 1
ATOM 734 C CA . ALA A 1 99 ? -10.086 4.953 19.391 1 94.94 99 ALA A CA 1
ATOM 735 C C . ALA A 1 99 ? -9.055 3.914 18.969 1 94.94 99 ALA A C 1
ATOM 737 O O . ALA A 1 99 ? -8.547 3.158 19.812 1 94.94 99 ALA A O 1
ATOM 738 N N . ARG A 1 100 ? -8.734 3.9 17.672 1 92.81 100 ARG A N 1
ATOM 739 C CA . ARG A 1 100 ? -7.781 2.916 17.172 1 92.81 100 ARG A CA 1
ATOM 740 C C . ARG A 1 100 ? -6.414 3.547 16.938 1 92.81 100 ARG A C 1
ATOM 742 O O . ARG A 1 100 ? -5.574 2.98 16.234 1 92.81 100 ARG A O 1
ATOM 749 N N . GLY A 1 101 ? -6.172 4.742 17.422 1 94.19 101 GLY A N 1
ATOM 750 C CA . GLY A 1 101 ? -4.871 5.391 17.344 1 94.19 101 GLY A CA 1
ATOM 751 C C . GLY A 1 101 ? -4.648 6.141 16.047 1 94.19 101 GLY A C 1
ATOM 752 O O . GLY A 1 101 ? -3.533 6.578 15.758 1 94.19 101 GLY A O 1
ATOM 753 N N . MET A 1 102 ? -5.68 6.223 15.203 1 96.75 102 MET A N 1
ATOM 754 C CA . MET A 1 102 ? -5.594 6.949 13.938 1 96.75 102 MET A CA 1
ATOM 755 C C . MET A 1 102 ? -6.27 8.312 14.047 1 96.75 102 MET A C 1
ATOM 757 O O . MET A 1 102 ? -7.133 8.648 13.234 1 96.75 102 MET A O 1
ATOM 761 N N . GLN A 1 103 ? -5.746 9.133 14.945 1 97.38 103 GLN A N 1
ATOM 762 C CA . GLN A 1 103 ? -6.371 10.422 15.227 1 97.38 103 GLN A CA 1
ATOM 763 C C . GLN A 1 103 ? -6.352 11.328 14 1 97.38 103 GLN A C 1
ATOM 765 O O . GLN A 1 103 ? -7.242 12.164 13.82 1 97.38 103 GLN A O 1
ATOM 770 N N . ASN A 1 104 ? -5.328 11.125 13.148 1 97.56 104 ASN A N 1
ATOM 771 C CA . ASN A 1 104 ? -5.234 11.938 11.938 1 97.56 104 ASN A CA 1
ATOM 772 C C . ASN A 1 104 ? -6.426 11.703 11.016 1 97.56 104 ASN A C 1
ATOM 774 O O . ASN A 1 104 ? -6.676 12.492 10.109 1 97.56 104 ASN A O 1
ATOM 778 N N . LEU A 1 105 ? -7.191 10.672 11.234 1 97.56 105 LEU A N 1
ATOM 779 C CA . LEU A 1 105 ? -8.328 10.328 10.391 1 97.56 105 LEU A CA 1
ATOM 780 C C . LEU A 1 105 ? -9.641 10.531 11.133 1 97.56 105 LEU A C 1
ATOM 782 O O . LEU A 1 105 ? -10.664 9.93 10.789 1 97.56 105 LEU A O 1
ATOM 786 N N . CYS A 1 106 ? -9.711 11.359 12.148 1 97.19 106 CYS A N 1
ATOM 787 C CA . CYS A 1 106 ? -10.875 11.633 12.984 1 97.19 106 CYS A CA 1
ATOM 788 C C . CYS A 1 106 ? -12.07 12.047 12.125 1 97.19 106 CYS A C 1
ATOM 790 O O . CYS A 1 106 ? -11.914 12.789 11.156 1 97.19 106 CYS A O 1
ATOM 792 N N . ASP A 1 107 ? -13.289 11.641 12.523 1 95.06 107 ASP A N 1
ATOM 793 C CA . ASP A 1 107 ? -14.523 11.953 11.797 1 95.06 107 ASP A CA 1
ATOM 794 C C . ASP A 1 107 ? -14.781 13.453 11.781 1 95.06 107 ASP A C 1
ATOM 796 O O . ASP A 1 107 ? -15.391 13.977 10.844 1 95.06 107 ASP A O 1
ATOM 800 N N . LEU A 1 108 ? -14.242 14.188 12.719 1 93.69 108 LEU A N 1
ATOM 801 C CA . LEU A 1 108 ? -14.406 15.633 12.75 1 93.69 108 LEU A CA 1
ATOM 802 C C . LEU A 1 108 ? -13.766 16.281 11.531 1 93.69 108 LEU A C 1
ATOM 804 O O . LEU A 1 108 ? -14.188 17.359 11.102 1 93.69 108 LEU A O 1
ATOM 808 N N . GLY A 1 109 ? -12.781 15.578 10.969 1 93 109 GLY A N 1
ATOM 809 C CA . GLY A 1 109 ? -12.039 16.125 9.852 1 93 109 GLY A CA 1
ATOM 810 C C . GLY A 1 109 ? -12.859 16.219 8.578 1 93 109 GLY A C 1
ATOM 811 O O . GLY A 1 109 ? -12.445 16.859 7.605 1 93 109 GLY A O 1
ATOM 812 N N . ALA A 1 110 ? -14.102 15.648 8.594 1 89.31 110 ALA A N 1
ATOM 813 C CA . ALA A 1 110 ? -14.938 15.609 7.402 1 89.31 110 ALA A CA 1
ATOM 814 C C . ALA A 1 110 ? -15.32 17.016 6.961 1 89.31 110 ALA A C 1
ATOM 816 O O . ALA A 1 110 ? -15.562 17.266 5.777 1 89.31 110 ALA A O 1
ATOM 817 N N . SER A 1 111 ? -15.281 17.969 7.859 1 88.69 111 SER A N 1
ATOM 818 C CA . SER A 1 111 ? -15.742 19.328 7.555 1 88.69 111 SER A CA 1
ATOM 819 C C . SER A 1 111 ? -14.562 20.281 7.402 1 88.69 111 SER A C 1
ATOM 821 O O . SER A 1 111 ? -14.75 21.5 7.379 1 88.69 111 SER A O 1
ATOM 823 N N . ILE A 1 112 ? -13.367 19.766 7.184 1 91.19 112 ILE A N 1
ATOM 824 C CA . ILE A 1 112 ? -12.156 20.578 7.234 1 91.19 112 ILE A CA 1
ATOM 825 C C . ILE A 1 112 ? -12.195 21.625 6.121 1 91.19 112 ILE A C 1
ATOM 827 O O . ILE A 1 112 ? -11.742 22.766 6.309 1 91.19 112 ILE A O 1
ATOM 831 N N . ALA A 1 113 ? -12.836 21.344 5.016 1 87.44 113 ALA A N 1
ATOM 832 C CA . ALA A 1 113 ? -12.812 22.219 3.844 1 87.44 113 ALA A CA 1
ATOM 833 C C . ALA A 1 113 ? -13.703 23.438 4.051 1 87.44 113 ALA A C 1
ATOM 835 O O . ALA A 1 113 ? -13.547 24.453 3.371 1 87.44 113 ALA A O 1
ATOM 836 N N . THR A 1 114 ? -14.602 23.406 4.98 1 92.25 114 THR A N 1
ATOM 837 C CA . THR A 1 114 ? -15.555 24.484 5.184 1 92.25 114 THR A CA 1
ATOM 838 C C . THR A 1 114 ? -14.883 25.672 5.879 1 92.25 114 THR A C 1
ATOM 840 O O . THR A 1 114 ? -15.289 26.812 5.695 1 92.25 114 THR A O 1
ATOM 843 N N . GLY A 1 115 ? -13.875 25.359 6.691 1 95.12 115 GLY A N 1
ATOM 844 C CA . GLY A 1 115 ? -13.25 26.391 7.504 1 95.12 115 GLY A CA 1
ATOM 845 C C . GLY A 1 115 ? -14.141 26.891 8.625 1 95.12 115 GLY A C 1
ATOM 846 O O . GLY A 1 115 ? -13.898 27.953 9.195 1 95.12 115 GLY A O 1
ATOM 847 N N . ALA A 1 116 ? -15.273 26.234 8.836 1 95.75 116 ALA A N 1
ATOM 848 C CA . ALA A 1 116 ? -16.234 26.547 9.891 1 95.75 116 ALA A CA 1
ATOM 849 C C . ALA A 1 116 ? -15.961 25.703 11.141 1 95.75 116 ALA A C 1
ATOM 851 O O . ALA A 1 116 ? -14.891 25.109 11.281 1 95.75 116 ALA A O 1
ATOM 852 N N . ARG A 1 117 ? -16.844 25.844 12.117 1 96 117 ARG A N 1
ATOM 853 C CA . ARG A 1 117 ? -16.766 24.984 13.297 1 96 117 ARG A CA 1
ATOM 854 C C . ARG A 1 117 ? -16.953 23.516 12.914 1 96 117 ARG A C 1
ATOM 856 O O . ARG A 1 117 ? -17.766 23.188 12.047 1 96 117 ARG A O 1
ATOM 863 N N . TRP A 1 118 ? -16.219 22.594 13.586 1 92.88 118 TRP A N 1
ATOM 864 C CA . TRP A 1 118 ? -16.219 21.172 13.234 1 92.88 118 TRP A CA 1
ATOM 865 C C . TRP A 1 118 ? -17.625 20.609 13.32 1 92.88 118 TRP A C 1
ATOM 867 O O . TRP A 1 118 ? -18.047 19.812 12.469 1 92.88 118 TRP A O 1
ATOM 877 N N . ASP A 1 119 ? -18.391 21.031 14.305 1 88.81 119 ASP A N 1
ATOM 878 C CA . ASP A 1 119 ? -19.688 20.422 14.602 1 88.81 119 ASP A CA 1
ATOM 879 C C . ASP A 1 119 ? -20.812 21.203 13.938 1 88.81 119 ASP A C 1
ATOM 881 O O . ASP A 1 119 ? -21.969 20.766 13.961 1 88.81 119 ASP A O 1
ATOM 885 N N . ASP A 1 120 ? -20.547 22.406 13.398 1 91.62 120 ASP A N 1
ATOM 886 C CA . ASP A 1 120 ? -21.531 23.25 12.719 1 91.62 120 ASP A CA 1
ATOM 887 C C . ASP A 1 120 ? -20.906 23.953 11.508 1 91.62 120 ASP A C 1
ATOM 889 O O . ASP A 1 120 ? -20.391 25.062 11.625 1 91.62 120 ASP A O 1
ATOM 893 N N . PRO A 1 121 ? -21.094 23.375 10.312 1 88.5 121 PRO A N 1
ATOM 894 C CA . PRO A 1 121 ? -20.438 23.891 9.109 1 88.5 121 PRO A CA 1
ATOM 895 C C . PRO A 1 121 ? -20.969 25.234 8.664 1 88.5 121 PRO A C 1
ATOM 897 O O . PRO A 1 121 ? -20.469 25.828 7.707 1 88.5 121 PRO A O 1
ATOM 900 N N . THR A 1 122 ? -21.953 25.828 9.398 1 92.06 122 THR A N 1
ATOM 901 C CA . THR A 1 122 ? -22.516 27.125 9.031 1 92.06 122 THR A CA 1
ATOM 902 C C . THR A 1 122 ? -22.062 28.219 10.008 1 92.06 122 THR A C 1
ATOM 904 O O . THR A 1 122 ? -22.422 29.375 9.852 1 92.06 122 THR A O 1
ATOM 907 N N . SER A 1 123 ? -21.312 27.812 10.953 1 96.31 123 SER A N 1
ATOM 908 C CA . SER A 1 123 ? -20.891 28.734 12 1 96.31 123 SER A CA 1
ATOM 909 C C . SER A 1 123 ? -19.391 29 11.93 1 96.31 123 SER A C 1
ATOM 911 O O . SER A 1 123 ? -18.578 28.062 11.945 1 96.31 123 SER A O 1
ATOM 913 N N . TYR A 1 124 ? -19.047 30.25 11.805 1 97.75 124 TYR A N 1
ATOM 914 C CA . TYR A 1 124 ? -17.656 30.672 11.672 1 97.75 124 TYR A CA 1
ATOM 915 C C . TYR A 1 124 ? -17.203 31.438 12.898 1 97.75 124 TYR A C 1
ATOM 917 O O . TYR A 1 124 ? -18 32.125 13.547 1 97.75 124 TYR A O 1
ATOM 925 N N . ARG A 1 125 ? -15.922 31.359 13.195 1 98.25 125 ARG A N 1
ATOM 926 C CA . ARG A 1 125 ? -15.375 31.984 14.406 1 98.25 125 ARG A CA 1
ATOM 927 C C . ARG A 1 125 ? -14.789 33.344 14.102 1 98.25 125 ARG A C 1
ATOM 929 O O . ARG A 1 125 ? -14.492 34.125 15.023 1 98.25 125 ARG A O 1
ATOM 936 N N . LEU A 1 126 ? -14.57 33.656 12.812 1 98.5 126 LEU A N 1
ATOM 937 C CA . LEU A 1 126 ? -13.984 34.906 12.383 1 98.5 126 LEU A CA 1
ATOM 938 C C . LEU A 1 126 ? -14.945 35.688 11.477 1 98.5 126 LEU A C 1
ATOM 940 O O . LEU A 1 126 ? -15.75 35.094 10.766 1 98.5 126 LEU A O 1
ATOM 944 N N . SER A 1 127 ? -14.867 37 11.508 1 98.25 127 SER A N 1
ATOM 945 C CA . SER A 1 127 ? -15.617 37.844 10.578 1 98.25 127 SER A CA 1
ATOM 946 C C . SER A 1 127 ? -14.812 39.094 10.188 1 98.25 127 SER A C 1
ATOM 948 O O . SER A 1 127 ? -13.93 39.5 10.922 1 98.25 127 SER A O 1
ATOM 950 N N . LEU A 1 128 ? -15 39.531 9.055 1 97.88 128 LEU A N 1
ATOM 951 C CA . LEU A 1 128 ? -14.438 40.719 8.477 1 97.88 128 LEU A CA 1
ATOM 952 C C . LEU A 1 128 ? -15.531 41.594 7.863 1 97.88 128 LEU A C 1
ATOM 954 O O . LEU A 1 128 ? -16.203 41.188 6.914 1 97.88 128 LEU A O 1
ATOM 958 N N . ASP A 1 129 ? -15.734 42.812 8.398 1 95.06 129 ASP A N 1
ATOM 959 C CA . ASP A 1 129 ? -16.781 43.75 7.949 1 95.06 129 ASP A CA 1
ATOM 960 C C . ASP A 1 129 ? -18.156 43.062 7.977 1 95.06 129 ASP A C 1
ATOM 962 O O . ASP A 1 129 ? -18.906 43.156 7.004 1 95.06 129 ASP A O 1
ATOM 966 N N . GLY A 1 130 ? -18.375 42.344 8.969 1 94.81 130 GLY A N 1
ATOM 967 C CA . GLY A 1 130 ? -19.672 41.719 9.203 1 94.81 130 GLY A CA 1
ATOM 968 C C . GLY A 1 130 ? -19.875 40.438 8.43 1 94.81 130 GLY A C 1
ATOM 969 O O . GLY A 1 130 ? -20.906 39.781 8.578 1 94.81 130 GLY A O 1
ATOM 970 N N . GLN A 1 131 ? -18.938 40.094 7.66 1 96.75 131 GLN A N 1
ATOM 971 C CA . GLN A 1 131 ? -19.031 38.875 6.867 1 96.75 131 GLN A CA 1
ATOM 972 C C . GLN A 1 131 ? -18.188 37.75 7.465 1 96.75 131 GLN A C 1
ATOM 974 O O . GLN A 1 131 ? -17.078 38 7.934 1 96.75 131 GLN A O 1
ATOM 979 N N . PRO A 1 132 ? -18.766 36.5 7.441 1 97.62 132 PRO A N 1
ATOM 980 C CA . PRO A 1 132 ? -17.984 35.375 7.98 1 97.62 132 PRO A CA 1
ATOM 981 C C . PRO A 1 132 ? -16.688 35.125 7.207 1 97.62 132 PRO A C 1
ATOM 983 O O . PRO A 1 132 ? -16.656 35.281 5.984 1 97.62 132 PRO A O 1
ATOM 986 N N . VAL A 1 133 ? -15.625 34.781 7.922 1 98.31 133 VAL A N 1
ATOM 987 C CA . VAL A 1 133 ? -14.32 34.438 7.359 1 98.31 133 VAL A CA 1
ATOM 988 C C . VAL A 1 133 ? -14 32.969 7.652 1 98.31 133 VAL A C 1
ATOM 990 O O . VAL A 1 133 ? -14.102 32.5 8.797 1 98.31 133 VAL A O 1
ATOM 993 N N . ALA A 1 134 ? -13.703 32.188 6.59 1 98 134 ALA A N 1
ATOM 994 C CA . ALA A 1 134 ? -13.305 30.797 6.793 1 98 134 ALA A CA 1
ATOM 995 C C . ALA A 1 134 ? -11.914 30.719 7.426 1 98 134 ALA A C 1
ATOM 997 O O . ALA A 1 134 ? -11.031 31.516 7.109 1 98 134 ALA A O 1
ATOM 998 N N . GLN A 1 135 ? -11.734 29.75 8.273 1 97.94 135 GLN A N 1
ATOM 999 C CA . GLN A 1 135 ? -10.445 29.5 8.922 1 97.94 135 GLN A CA 1
ATOM 1000 C C . GLN A 1 135 ? -9.711 28.359 8.234 1 97.94 135 GLN A C 1
ATOM 1002 O O . GLN A 1 135 ? -10.281 27.281 8.031 1 97.94 135 GLN A O 1
ATOM 1007 N N . MET A 1 136 ? -8.438 28.531 7.988 1 97.31 136 MET A N 1
ATOM 1008 C CA . MET A 1 136 ? -7.59 27.422 7.539 1 97.31 136 MET A CA 1
ATOM 1009 C C . MET A 1 136 ? -7.57 26.297 8.57 1 97.31 136 MET A C 1
ATOM 1011 O O . MET A 1 136 ? -7.117 26.5 9.703 1 97.31 136 MET A O 1
ATOM 1015 N N . CYS A 1 137 ? -8.133 25.109 8.219 1 96.12 137 CYS A N 1
ATOM 1016 C CA . CYS A 1 137 ? -8.164 23.922 9.055 1 96.12 137 CYS A CA 1
ATOM 1017 C C . CYS A 1 137 ? -8.82 24.203 10.398 1 96.12 137 CYS A C 1
ATOM 1019 O O . CYS A 1 137 ? -8.461 23.609 11.414 1 96.12 137 CYS A O 1
ATOM 1021 N N . GLY A 1 138 ? -9.68 25.25 10.422 1 96.25 138 GLY A N 1
ATOM 1022 C CA . GLY A 1 138 ? -10.352 25.625 11.648 1 96.25 138 GLY A CA 1
ATOM 1023 C C . GLY A 1 138 ? -9.438 26.344 12.633 1 96.25 138 GLY A C 1
ATOM 1024 O O . GLY A 1 138 ? -9.75 26.438 13.82 1 96.25 138 GLY A O 1
ATOM 1025 N N . LEU A 1 139 ? -8.312 26.781 12.172 1 98.19 139 LEU A N 1
ATOM 1026 C CA . LEU A 1 139 ? -7.309 27.312 13.086 1 98.19 139 LEU A CA 1
ATOM 1027 C C . LEU A 1 139 ? -6.996 28.781 12.773 1 98.19 139 LEU A C 1
ATOM 1029 O O . LEU A 1 139 ? -7.215 29.656 13.609 1 98.19 139 LEU A O 1
ATOM 1033 N N . SER A 1 140 ? -6.484 29.078 11.594 1 98.38 140 SER A N 1
ATOM 1034 C CA . SER A 1 140 ? -6.047 30.391 11.125 1 98.38 140 SER A CA 1
ATOM 1035 C C . SER A 1 140 ? -4.953 30.953 12.023 1 98.38 140 SER A C 1
ATOM 1037 O O . SER A 1 140 ? -5.121 32.031 12.617 1 98.38 140 SER A O 1
ATOM 1039 N N . THR A 1 141 ? -3.824 30.328 11.875 1 98.62 141 THR A N 1
ATOM 1040 C CA . THR A 1 141 ? -2.711 30.672 12.75 1 98.62 141 THR A CA 1
ATOM 1041 C C . THR A 1 141 ? -1.997 31.922 12.234 1 98.62 141 THR A C 1
ATOM 1043 O O . THR A 1 141 ? -1.063 32.406 12.867 1 98.62 141 THR A O 1
ATOM 1046 N N . PHE A 1 142 ? -2.41 32.438 11.109 1 98.69 142 PHE A N 1
ATOM 1047 C CA . PHE A 1 142 ? -1.917 33.75 10.648 1 98.69 142 PHE A CA 1
ATOM 1048 C C . PHE A 1 142 ? -2.668 34.875 11.328 1 98.69 142 PHE A C 1
ATOM 1050 O O . PHE A 1 142 ? -2.613 36.031 10.875 1 98.69 142 PHE A O 1
ATOM 1057 N N . CYS A 1 143 ? -3.412 34.625 12.367 1 98.56 143 CYS A N 1
ATOM 1058 C CA . CYS A 1 143 ? -4.02 35.625 13.242 1 98.56 143 CYS A CA 1
ATOM 1059 C C . CYS A 1 143 ? -3.248 35.75 14.547 1 98.56 143 CYS A C 1
ATOM 1061 O O . CYS A 1 143 ? -2.775 34.75 15.094 1 98.56 143 CYS A O 1
ATOM 1063 N N . GLU A 1 144 ? -3.143 36.938 15.07 1 98.62 144 GLU A N 1
ATOM 1064 C CA . GLU A 1 144 ? -2.48 37.156 16.359 1 98.62 144 GLU A CA 1
ATOM 1065 C C . GLU A 1 144 ? -3.234 36.438 17.484 1 98.62 144 GLU A C 1
ATOM 1067 O O . GLU A 1 144 ? -2.623 35.969 18.438 1 98.62 144 GLU A O 1
ATOM 1072 N N . VAL A 1 145 ? -4.52 36.5 17.375 1 98.62 145 VAL A N 1
ATOM 1073 C CA . VAL A 1 145 ? -5.406 35.781 18.281 1 98.62 145 VAL A CA 1
ATOM 1074 C C . VAL A 1 145 ? -6.426 34.969 17.469 1 98.62 145 VAL A C 1
ATOM 1076 O O . VAL A 1 145 ? -6.973 35.469 16.484 1 98.62 145 VAL A O 1
ATOM 1079 N N . THR A 1 146 ? -6.637 33.75 17.875 1 98.62 146 THR A N 1
ATOM 1080 C CA . THR A 1 146 ? -7.629 32.906 17.203 1 98.62 146 THR A CA 1
ATOM 1081 C C . THR A 1 146 ? -8.43 32.094 18.219 1 98.62 146 THR A C 1
ATOM 1083 O O . THR A 1 146 ? -8.031 31.969 19.375 1 98.62 146 THR A O 1
ATOM 1086 N N . THR A 1 147 ? -9.594 31.734 17.828 1 98.69 147 THR A N 1
ATOM 1087 C CA . THR A 1 147 ? -10.43 30.797 18.578 1 98.69 147 THR A CA 1
ATOM 1088 C C . THR A 1 147 ? -10.539 29.453 17.859 1 98.69 147 THR A C 1
ATOM 1090 O O . THR A 1 147 ? -10.82 29.422 16.656 1 98.69 147 THR A O 1
ATOM 1093 N N . VAL A 1 148 ? -10.289 28.344 18.562 1 98.38 148 VAL A N 1
ATOM 1094 C CA . VAL A 1 148 ? -10.25 27.031 17.938 1 98.38 148 VAL A CA 1
ATOM 1095 C C . VAL A 1 148 ? -10.977 26.016 18.812 1 98.38 148 VAL A C 1
ATOM 1097 O O . VAL A 1 148 ? -11.258 26.281 19.984 1 98.38 148 VAL A O 1
ATOM 1100 N N . SER A 1 149 ? -11.336 24.906 18.203 1 98.12 149 SER A N 1
ATOM 1101 C CA . SER A 1 149 ? -11.859 23.766 18.953 1 98.12 149 SER A CA 1
ATOM 1102 C C . SER A 1 149 ? -10.781 23.172 19.844 1 98.12 149 SER A C 1
ATOM 1104 O O . SER A 1 149 ? -9.625 23.062 19.453 1 98.12 149 SER A O 1
ATOM 1106 N N . THR A 1 150 ? -11.164 22.672 21.031 1 98.19 150 THR A N 1
ATOM 1107 C CA . THR A 1 150 ? -10.242 21.938 21.891 1 98.19 150 THR A CA 1
ATOM 1108 C C . THR A 1 150 ? -9.75 20.672 21.219 1 98.19 150 THR A C 1
ATOM 1110 O O . THR A 1 150 ? -8.672 20.172 21.531 1 98.19 150 THR A O 1
ATOM 1113 N N . ALA A 1 151 ? -10.422 20.188 20.172 1 97.62 151 ALA A N 1
ATOM 1114 C CA . ALA A 1 151 ? -10.055 18.969 19.438 1 97.62 151 ALA A CA 1
ATOM 1115 C C . ALA A 1 151 ? -8.82 19.203 18.578 1 97.62 151 ALA A C 1
ATOM 1117 O O . ALA A 1 151 ? -8.211 18.25 18.094 1 97.62 151 ALA A O 1
ATOM 1118 N N . SER A 1 152 ? -8.398 20.5 18.438 1 98.06 152 SER A N 1
ATOM 1119 C CA . SER A 1 152 ? -7.273 20.828 17.578 1 98.06 152 SER A CA 1
ATOM 1120 C C . SER A 1 152 ? -6.09 21.359 18.375 1 98.06 152 SER A C 1
ATOM 1122 O O . SER A 1 152 ? -5.164 21.953 17.812 1 98.06 152 SER A O 1
ATOM 1124 N N . ALA A 1 153 ? -6.113 21.219 19.672 1 98.62 153 ALA A N 1
ATOM 1125 C CA . ALA A 1 153 ? -5.066 21.781 20.516 1 98.62 153 ALA A CA 1
ATOM 1126 C C . ALA A 1 153 ? -4.441 20.719 21.422 1 98.62 153 ALA A C 1
ATOM 1128 O O . ALA A 1 153 ? -5.141 19.844 21.938 1 98.62 153 ALA A O 1
ATOM 1129 N N . VAL A 1 154 ? -3.152 20.75 21.531 1 98.56 154 VAL A N 1
ATOM 1130 C CA . VAL A 1 154 ? -2.391 19.859 22.406 1 98.56 154 VAL A CA 1
ATOM 1131 C C . VAL A 1 154 ? -1.618 20.688 23.438 1 98.56 154 VAL A C 1
ATOM 1133 O O . VAL A 1 154 ? -0.794 21.531 23.062 1 98.56 154 VAL A O 1
ATOM 1136 N N . LYS A 1 155 ? -1.914 20.438 24.672 1 98.38 155 LYS A N 1
ATOM 1137 C CA . LYS A 1 155 ? -1.177 21.094 25.75 1 98.38 155 LYS A CA 1
ATOM 1138 C C . LYS A 1 155 ? 0.261 20.578 25.812 1 98.38 155 LYS A C 1
ATOM 1140 O O . LYS A 1 155 ? 0.507 19.391 25.688 1 98.38 155 LYS A O 1
ATOM 1145 N N . ILE A 1 156 ? 1.19 21.516 26.016 1 98.31 156 ILE A N 1
ATOM 1146 C CA . ILE A 1 156 ? 2.584 21.094 26.062 1 98.31 156 ILE A CA 1
ATOM 1147 C C . ILE A 1 156 ? 3.262 21.672 27.297 1 98.31 156 ILE A C 1
ATOM 1149 O O . ILE A 1 156 ? 2.686 22.531 27.984 1 98.31 156 ILE A O 1
ATOM 1153 N N . ASP A 1 157 ? 4.488 21.203 27.594 1 97 157 ASP A N 1
ATOM 1154 C CA . ASP A 1 157 ? 5.336 21.734 28.656 1 97 157 ASP A CA 1
ATOM 1155 C C . ASP A 1 157 ? 5.66 23.219 28.406 1 97 157 ASP A C 1
ATOM 1157 O O . ASP A 1 157 ? 6.238 23.562 27.375 1 97 157 ASP A O 1
ATOM 1161 N N . PRO A 1 158 ? 5.305 24.078 29.375 1 96.94 158 PRO A N 1
ATOM 1162 C CA . PRO A 1 158 ? 5.484 25.516 29.172 1 96.94 158 PRO A CA 1
ATOM 1163 C C . PRO A 1 158 ? 6.949 25.922 29.031 1 96.94 158 PRO A C 1
ATOM 1165 O O . PRO A 1 158 ? 7.25 27.047 28.609 1 96.94 158 PRO A O 1
ATOM 1168 N N . SER A 1 159 ? 7.828 25.047 29.344 1 96.88 159 SER A N 1
ATOM 1169 C CA . SER A 1 159 ? 9.242 25.375 29.219 1 96.88 159 SER A CA 1
ATOM 1170 C C . SER A 1 159 ? 9.719 25.281 27.781 1 96.88 159 SER A C 1
ATOM 1172 O O . SER A 1 159 ? 10.805 25.75 27.438 1 96.88 159 SER A O 1
ATOM 1174 N N . ILE A 1 160 ? 8.938 24.688 26.938 1 97.5 160 ILE A N 1
ATOM 1175 C CA . ILE A 1 160 ? 9.32 24.516 25.531 1 97.5 160 ILE A CA 1
ATOM 1176 C C . ILE A 1 160 ? 9.031 25.781 24.75 1 97.5 160 ILE A C 1
ATOM 1178 O O . ILE A 1 160 ? 7.906 26.297 24.781 1 97.5 160 ILE A O 1
ATOM 1182 N N . PRO A 1 161 ? 10.086 26.312 24.047 1 97.88 161 PRO A N 1
ATOM 1183 C CA . PRO A 1 161 ? 9.836 27.5 23.219 1 97.88 161 PRO A CA 1
ATOM 1184 C C . PRO A 1 161 ? 8.75 27.281 22.172 1 97.88 161 PRO A C 1
ATOM 1186 O O . PRO A 1 161 ? 8.773 26.281 21.469 1 97.88 161 PRO A O 1
ATOM 1189 N N . LEU A 1 162 ? 7.836 28.203 22.078 1 98 162 LEU A N 1
ATOM 1190 C CA . LEU A 1 162 ? 6.633 28 21.266 1 98 162 LEU A CA 1
ATOM 1191 C C . LEU A 1 162 ? 6.949 28.141 19.781 1 98 162 LEU A C 1
ATOM 1193 O O . LEU A 1 162 ? 6.254 27.547 18.953 1 98 162 LEU A O 1
ATOM 1197 N N . ASP A 1 163 ? 7.973 28.906 19.391 1 96.44 163 ASP A N 1
ATOM 1198 C CA . ASP A 1 163 ? 8.328 29.031 17.984 1 96.44 163 ASP A CA 1
ATOM 1199 C C . ASP A 1 163 ? 8.883 27.703 17.438 1 96.44 163 ASP A C 1
ATOM 1201 O O . ASP A 1 163 ? 8.703 27.391 16.266 1 96.44 163 ASP A O 1
ATOM 1205 N N . VAL A 1 164 ? 9.492 26.938 18.297 1 95.44 164 VAL A N 1
ATOM 1206 C CA . VAL A 1 164 ? 9.992 25.609 17.938 1 95.44 164 VAL A CA 1
ATOM 1207 C C . VAL A 1 164 ? 8.844 24.594 17.953 1 95.44 164 VAL A C 1
ATOM 1209 O O . VAL A 1 164 ? 8.688 23.797 17.031 1 95.44 164 VAL A O 1
ATOM 1212 N N . ALA A 1 165 ? 8.008 24.703 18.953 1 98.06 165 ALA A N 1
ATOM 1213 C CA . ALA A 1 165 ? 6.914 23.75 19.172 1 98.06 165 ALA A CA 1
ATOM 1214 C C . ALA A 1 165 ? 5.898 23.844 18.031 1 98.06 165 ALA A C 1
ATOM 1216 O O . ALA A 1 165 ? 5.289 22.828 17.656 1 98.06 165 ALA A O 1
ATOM 1217 N N . ALA A 1 166 ? 5.742 25.016 17.453 1 98.06 166 ALA A N 1
ATOM 1218 C CA . ALA A 1 166 ? 4.742 25.266 16.422 1 98.06 166 ALA A CA 1
ATOM 1219 C C . ALA A 1 166 ? 4.949 24.328 15.227 1 98.06 166 ALA A C 1
ATOM 1221 O O . ALA A 1 166 ? 3.986 23.906 14.586 1 98.06 166 ALA A O 1
ATOM 1222 N N . LEU A 1 167 ? 6.191 23.922 14.977 1 97.56 167 LEU A N 1
ATOM 1223 C CA . LEU A 1 167 ? 6.543 23.156 13.781 1 97.56 167 LEU A CA 1
ATOM 1224 C C . LEU A 1 167 ? 6.035 21.719 13.891 1 97.56 167 LEU A C 1
ATOM 1226 O O . LEU A 1 167 ? 5.949 21.016 12.883 1 97.56 167 LEU A O 1
ATOM 1230 N N . THR A 1 168 ? 5.676 21.266 15.062 1 98.06 168 THR A N 1
ATOM 1231 C CA . THR A 1 168 ? 5.219 19.891 15.273 1 98.06 168 THR A CA 1
ATOM 1232 C C . THR A 1 168 ? 3.73 19.766 14.961 1 98.06 168 THR A C 1
ATOM 1234 O O . THR A 1 168 ? 3.191 18.656 14.938 1 98.06 168 THR A O 1
ATOM 1237 N N . GLY A 1 169 ? 3.123 20.875 14.648 1 97.12 169 GLY A N 1
ATOM 1238 C CA . GLY A 1 169 ? 1.69 20.859 14.398 1 97.12 169 GLY A CA 1
ATOM 1239 C C . GLY A 1 169 ? 1.326 20.375 13.016 1 97.12 169 GLY A C 1
ATOM 1240 O O . GLY A 1 169 ? 0.156 20.109 12.727 1 97.12 169 GLY A O 1
ATOM 1241 N N . CYS A 1 170 ? 2.295 20.234 12.133 1 95.75 170 CYS A N 1
ATOM 1242 C CA . CYS A 1 170 ? 2.025 19.781 10.781 1 95.75 170 CYS A CA 1
ATOM 1243 C C . CYS A 1 170 ? 3.275 19.172 10.156 1 95.75 170 CYS A C 1
ATOM 1245 O O . CYS A 1 170 ? 3.426 17.938 10.117 1 95.75 170 CYS A O 1
ATOM 1247 N N . GLY A 1 171 ? 4.238 19.984 9.82 1 95.19 171 GLY A N 1
ATOM 1248 C CA . GLY A 1 171 ? 5.359 19.594 8.977 1 95.19 171 GLY A CA 1
ATOM 1249 C C . GLY A 1 171 ? 6.207 18.5 9.578 1 95.19 171 GLY A C 1
ATOM 1250 O O . GLY A 1 171 ? 6.555 17.531 8.891 1 95.19 171 GLY A O 1
ATOM 1251 N N . VAL A 1 172 ? 6.598 18.672 10.844 1 97.69 172 VAL A N 1
ATOM 1252 C CA . VAL A 1 172 ? 7.48 17.719 11.508 1 97.69 172 VAL A CA 1
ATOM 1253 C C . VAL A 1 172 ? 6.809 16.344 11.578 1 97.69 172 VAL A C 1
ATOM 1255 O O . VAL A 1 172 ? 7.379 15.344 11.156 1 97.69 172 VAL A O 1
ATOM 1258 N N . GLY A 1 173 ? 5.559 16.328 12.07 1 97.19 173 GLY A N 1
ATOM 1259 C CA . GLY A 1 173 ? 4.836 15.078 12.18 1 97.19 173 GLY A CA 1
ATOM 1260 C C . GLY A 1 173 ? 4.555 14.43 10.836 1 97.19 173 GLY A C 1
ATOM 1261 O O . GLY A 1 173 ? 4.609 13.203 10.711 1 97.19 173 GLY A O 1
ATOM 1262 N N . THR A 1 174 ? 4.285 15.25 9.828 1 97.56 174 THR A N 1
ATOM 1263 C CA . THR A 1 174 ? 4.02 14.742 8.484 1 97.56 174 THR A CA 1
ATOM 1264 C C . THR A 1 174 ? 5.242 14.016 7.934 1 97.56 174 THR A C 1
ATOM 1266 O O . THR A 1 174 ? 5.137 12.875 7.477 1 97.56 174 THR A O 1
ATOM 1269 N N . GLY A 1 175 ? 6.406 14.648 8.008 1 98.12 175 GLY A N 1
ATOM 1270 C CA . GLY A 1 175 ? 7.621 14.062 7.473 1 98.12 175 GLY A CA 1
ATOM 1271 C C . GLY A 1 175 ? 8.133 12.898 8.297 1 98.12 175 GLY A C 1
ATOM 1272 O O . GLY A 1 175 ? 8.32 11.797 7.773 1 98.12 175 GLY A O 1
ATOM 1273 N N . TRP A 1 176 ? 8.328 13.156 9.594 1 98.5 176 TRP A N 1
ATOM 1274 C CA . TRP A 1 176 ? 8.828 12.125 10.492 1 98.5 176 TRP A CA 1
ATOM 1275 C C . TRP A 1 176 ? 7.938 10.891 10.453 1 98.5 176 TRP A C 1
ATOM 1277 O O . TRP A 1 176 ? 8.422 9.758 10.336 1 98.5 176 TRP A O 1
ATOM 1287 N N . GLY A 1 177 ? 6.668 11.102 10.508 1 98.44 177 GLY A N 1
ATOM 1288 C CA . GLY A 1 177 ? 5.715 10.008 10.484 1 98.44 177 GLY A CA 1
ATOM 1289 C C . GLY A 1 177 ? 5.68 9.273 9.156 1 98.44 177 GLY A C 1
ATOM 1290 O O . GLY A 1 177 ? 5.438 8.07 9.109 1 98.44 177 GLY A O 1
ATOM 1291 N N . ALA A 1 178 ? 5.914 9.969 8.031 1 98.75 178 ALA A N 1
ATOM 1292 C CA . ALA A 1 178 ? 5.984 9.312 6.727 1 98.75 178 ALA A CA 1
ATOM 1293 C C . ALA A 1 178 ? 7.062 8.234 6.715 1 98.75 178 ALA A C 1
ATOM 1295 O O . ALA A 1 178 ? 6.871 7.16 6.141 1 98.75 178 ALA A O 1
ATOM 1296 N N . ALA A 1 179 ? 8.18 8.492 7.367 1 98.81 179 ALA A N 1
ATOM 1297 C CA . ALA A 1 179 ? 9.273 7.535 7.43 1 98.81 179 ALA A CA 1
ATOM 1298 C C . ALA A 1 179 ? 8.992 6.445 8.461 1 98.81 179 ALA A C 1
ATOM 1300 O O . ALA A 1 179 ? 9.094 5.254 8.156 1 98.81 179 ALA A O 1
ATOM 1301 N N . VAL A 1 180 ? 8.531 6.863 9.648 1 98.56 180 VAL A N 1
ATOM 1302 C CA . VAL A 1 180 ? 8.484 5.949 10.781 1 98.56 180 VAL A CA 1
ATOM 1303 C C . VAL A 1 180 ? 7.176 5.164 10.766 1 98.56 180 VAL A C 1
ATOM 1305 O O . VAL A 1 180 ? 7.176 3.943 10.922 1 98.56 180 VAL A O 1
ATOM 1308 N N . ASN A 1 181 ? 6.055 5.871 10.547 1 98.25 181 ASN A N 1
ATOM 1309 C CA . ASN A 1 181 ? 4.754 5.227 10.656 1 98.25 181 ASN A CA 1
ATOM 1310 C C . ASN A 1 181 ? 4.312 4.629 9.32 1 98.25 181 ASN A C 1
ATOM 1312 O O . ASN A 1 181 ? 3.791 3.512 9.281 1 98.25 181 ASN A O 1
ATOM 1316 N N . SER A 1 182 ? 4.512 5.324 8.219 1 98.56 182 SER A N 1
ATOM 1317 C CA . SER A 1 182 ? 3.949 4.91 6.938 1 98.56 182 SER A CA 1
ATOM 1318 C C . SER A 1 182 ? 4.902 3.986 6.191 1 98.56 182 SER A C 1
ATOM 1320 O O . SER A 1 182 ? 4.504 2.92 5.719 1 98.56 182 SER A O 1
ATOM 1322 N N . ALA A 1 183 ? 6.203 4.434 6.066 1 98.69 183 ALA A N 1
ATOM 1323 C CA . ALA A 1 183 ? 7.195 3.576 5.418 1 98.69 183 ALA A CA 1
ATOM 1324 C C . ALA A 1 183 ? 7.645 2.455 6.348 1 98.69 183 ALA A C 1
ATOM 1326 O O . ALA A 1 183 ? 8.141 1.421 5.891 1 98.69 183 ALA A O 1
ATOM 1327 N N . GLN A 1 184 ? 7.512 2.738 7.672 1 98.38 184 GLN A N 1
ATOM 1328 C CA . GLN A 1 184 ? 7.941 1.788 8.695 1 98.38 184 GLN A CA 1
ATOM 1329 C C . GLN A 1 184 ? 9.406 1.415 8.516 1 98.38 184 GLN A C 1
ATOM 1331 O O . GLN A 1 184 ? 9.758 0.232 8.477 1 98.38 184 GLN A O 1
ATOM 1336 N N . VAL A 1 185 ? 10.227 2.441 8.422 1 98.69 185 VAL A N 1
ATOM 1337 C CA . VAL A 1 185 ? 11.664 2.266 8.242 1 98.69 185 VAL A CA 1
ATOM 1338 C C . VAL A 1 185 ? 12.227 1.442 9.398 1 98.69 185 VAL A C 1
ATOM 1340 O O . VAL A 1 185 ? 11.852 1.638 10.555 1 98.69 185 VAL A O 1
ATOM 1343 N N . ARG A 1 186 ? 13.125 0.528 9.094 1 97.38 186 ARG A N 1
ATOM 1344 C CA . ARG A 1 186 ? 13.773 -0.344 10.07 1 97.38 186 ARG A CA 1
ATOM 1345 C C . ARG A 1 186 ? 15.281 -0.154 10.062 1 97.38 186 ARG A C 1
ATOM 1347 O O . ARG A 1 186 ? 15.844 0.361 9.094 1 97.38 186 ARG A O 1
ATOM 1354 N N . PRO A 1 187 ? 15.898 -0.549 11.164 1 97.56 187 PRO A N 1
ATOM 1355 C CA . PRO A 1 187 ? 17.359 -0.519 11.172 1 97.56 187 PRO A CA 1
ATOM 1356 C C . PRO A 1 187 ? 17.969 -1.244 9.969 1 97.56 187 PRO A C 1
ATOM 1358 O O . PRO A 1 187 ? 17.562 -2.361 9.648 1 97.56 187 PRO A O 1
ATOM 1361 N N . GLY A 1 188 ? 18.906 -0.531 9.266 1 97.69 188 GLY A N 1
ATOM 1362 C CA . GLY A 1 188 ? 19.609 -1.156 8.156 1 97.69 188 GLY A CA 1
ATOM 1363 C C . GLY A 1 188 ? 18.984 -0.844 6.809 1 97.69 188 GLY A C 1
ATOM 1364 O O . GLY A 1 188 ? 19.594 -1.108 5.77 1 97.69 188 GLY A O 1
ATOM 1365 N N . ASP A 1 189 ? 17.812 -0.219 6.754 1 98.56 189 ASP A N 1
ATOM 1366 C CA . ASP A 1 189 ? 17.094 0.043 5.508 1 98.56 189 ASP A CA 1
ATOM 1367 C C . ASP A 1 189 ? 17.812 1.101 4.676 1 98.56 189 ASP A C 1
ATOM 1369 O O . ASP A 1 189 ? 18.562 1.922 5.215 1 98.56 189 ASP A O 1
ATOM 1373 N N . VAL A 1 190 ? 17.625 1.017 3.395 1 98.88 190 VAL A N 1
ATOM 1374 C CA . VAL A 1 190 ? 17.969 2.074 2.447 1 98.88 190 VAL A CA 1
ATOM 1375 C C . VAL A 1 190 ? 16.703 2.855 2.07 1 98.88 190 VAL A C 1
ATOM 1377 O O . VAL A 1 190 ? 15.742 2.283 1.562 1 98.88 190 VAL A O 1
ATOM 1380 N N . VAL A 1 191 ? 16.734 4.195 2.32 1 98.94 191 VAL A N 1
ATOM 1381 C CA . VAL A 1 191 ? 15.539 5.012 2.143 1 98.94 191 VAL A CA 1
ATOM 1382 C C . VAL A 1 191 ? 15.836 6.172 1.195 1 98.94 191 VAL A C 1
ATOM 1384 O O . VAL A 1 191 ? 16.859 6.848 1.34 1 98.94 191 VAL A O 1
ATOM 1387 N N . ILE A 1 192 ? 14.969 6.359 0.174 1 98.94 192 ILE A N 1
ATOM 1388 C CA . ILE A 1 192 ? 15.031 7.539 -0.684 1 98.94 192 ILE A CA 1
ATOM 1389 C C . ILE A 1 192 ? 13.977 8.547 -0.252 1 98.94 192 ILE A C 1
ATOM 1391 O O . ILE A 1 192 ? 12.812 8.195 -0.044 1 98.94 192 ILE A O 1
ATOM 1395 N N . VAL A 1 193 ? 14.336 9.758 -0.061 1 98.94 193 VAL A N 1
ATOM 1396 C CA . VAL A 1 193 ? 13.391 10.836 0.209 1 98.94 193 VAL A CA 1
ATOM 1397 C C . VAL A 1 193 ? 13.445 11.859 -0.923 1 98.94 193 VAL A C 1
ATOM 1399 O O . VAL A 1 193 ? 14.477 12.5 -1.147 1 98.94 193 VAL A O 1
ATOM 1402 N N . LEU A 1 194 ? 12.297 12 -1.628 1 98.56 194 LEU A N 1
ATOM 1403 C CA . LEU A 1 194 ? 12.188 12.938 -2.742 1 98.56 194 LEU A CA 1
ATOM 1404 C C . LEU A 1 194 ? 11.562 14.25 -2.291 1 98.56 194 LEU A C 1
ATOM 1406 O O . LEU A 1 194 ? 10.438 14.266 -1.783 1 98.56 194 LEU A O 1
ATOM 1410 N N . GLY A 1 195 ? 12.258 15.359 -2.555 1 96.38 195 GLY A N 1
ATOM 1411 C CA . GLY A 1 195 ? 11.82 16.656 -2.053 1 96.38 195 GLY A CA 1
ATOM 1412 C C . GLY A 1 195 ? 12.266 16.922 -0.628 1 96.38 195 GLY A C 1
ATOM 1413 O O . GLY A 1 195 ? 11.758 16.312 0.313 1 96.38 195 GLY A O 1
ATOM 1414 N N . ILE A 1 196 ? 13.188 17.859 -0.554 1 96.44 196 ILE A N 1
ATOM 1415 C CA . ILE A 1 196 ? 13.773 18.109 0.757 1 96.44 196 ILE A CA 1
ATOM 1416 C C . ILE A 1 196 ? 13.367 19.5 1.243 1 96.44 196 ILE A C 1
ATOM 1418 O O . ILE A 1 196 ? 14.219 20.297 1.648 1 96.44 196 ILE A O 1
ATOM 1422 N N . GLY A 1 197 ? 12.094 19.766 1.243 1 93.56 197 GLY A N 1
ATOM 1423 C CA . GLY A 1 197 ? 11.523 20.922 1.894 1 93.56 197 GLY A CA 1
ATOM 1424 C C . GLY A 1 197 ? 11.156 20.688 3.346 1 93.56 197 GLY A C 1
ATOM 1425 O O . GLY A 1 197 ? 11.828 19.922 4.039 1 93.56 197 GLY A O 1
ATOM 1426 N N . GLY A 1 198 ? 10.164 21.422 3.805 1 92.75 198 GLY A N 1
ATOM 1427 C CA . GLY A 1 198 ? 9.758 21.328 5.199 1 92.75 198 GLY A CA 1
ATOM 1428 C C . GLY A 1 198 ? 9.297 19.953 5.594 1 92.75 198 GLY A C 1
ATOM 1429 O O . GLY A 1 198 ? 9.516 19.516 6.727 1 92.75 198 GLY A O 1
ATOM 1430 N N . ILE A 1 199 ? 8.68 19.234 4.711 1 95.31 199 ILE A N 1
ATOM 1431 C CA . ILE A 1 199 ? 8.188 17.891 5.008 1 95.31 199 ILE A CA 1
ATOM 1432 C C . ILE A 1 199 ? 9.305 16.875 4.793 1 95.31 199 ILE A C 1
ATOM 1434 O O . ILE A 1 199 ? 9.609 16.078 5.684 1 95.31 199 ILE A O 1
ATOM 1438 N N . GLY A 1 200 ? 9.977 16.953 3.686 1 97.5 200 GLY A N 1
ATOM 1439 C CA . GLY A 1 200 ? 10.984 15.969 3.316 1 97.5 200 GLY A CA 1
ATOM 1440 C C . GLY A 1 200 ? 12.156 15.93 4.281 1 97.5 200 GLY A C 1
ATOM 1441 O O . GLY A 1 200 ? 12.695 14.852 4.559 1 97.5 200 GLY A O 1
ATOM 1442 N N . ILE A 1 201 ? 12.57 17.078 4.773 1 98.06 201 ILE A N 1
ATOM 1443 C CA . ILE A 1 201 ? 13.703 17.109 5.688 1 98.06 201 ILE A CA 1
ATOM 1444 C C . ILE A 1 201 ? 13.367 16.359 6.969 1 98.06 201 ILE A C 1
ATOM 1446 O O . ILE A 1 201 ? 14.242 15.758 7.598 1 98.06 201 ILE A O 1
ATOM 1450 N N . ASN A 1 202 ? 12.102 16.438 7.324 1 98.44 202 ASN A N 1
ATOM 1451 C CA . ASN A 1 202 ? 11.695 15.703 8.523 1 98.44 202 ASN A CA 1
ATOM 1452 C C . ASN A 1 202 ? 11.508 14.211 8.234 1 98.44 202 ASN A C 1
ATOM 1454 O O . ASN A 1 202 ? 11.633 13.383 9.133 1 98.44 202 ASN A O 1
ATOM 1458 N N . ALA A 1 203 ? 11.227 13.82 6.992 1 98.81 203 ALA A N 1
ATOM 1459 C CA . ALA A 1 203 ? 11.281 12.414 6.613 1 98.81 203 ALA A CA 1
ATOM 1460 C C . ALA A 1 203 ? 12.711 11.875 6.699 1 98.81 203 ALA A C 1
ATOM 1462 O O . ALA A 1 203 ? 12.93 10.742 7.121 1 98.81 203 ALA A O 1
ATOM 1463 N N . VAL A 1 204 ? 13.664 12.719 6.312 1 98.88 204 VAL A N 1
ATOM 1464 C CA . VAL A 1 204 ? 15.07 12.375 6.469 1 98.88 204 VAL A CA 1
ATOM 1465 C C . VAL A 1 204 ? 15.383 12.117 7.941 1 98.88 204 VAL A C 1
ATOM 1467 O O . VAL A 1 204 ? 15.953 11.078 8.289 1 98.88 204 VAL A O 1
ATOM 1470 N N . GLN A 1 205 ? 14.906 13.008 8.828 1 98.75 205 GLN A N 1
ATOM 1471 C CA . GLN A 1 205 ? 15.148 12.844 10.258 1 98.75 205 GLN A CA 1
ATOM 1472 C C . GLN A 1 205 ? 14.484 11.57 10.781 1 98.75 205 GLN A C 1
ATOM 1474 O O . GLN A 1 205 ? 15.078 10.836 11.578 1 98.75 205 GLN A O 1
ATOM 1479 N N . GLY A 1 206 ? 13.242 11.383 10.328 1 98.81 206 GLY A N 1
ATOM 1480 C CA . GLY A 1 206 ? 12.516 10.195 10.758 1 98.81 206 GLY A CA 1
ATOM 1481 C C . GLY A 1 206 ? 13.188 8.898 10.336 1 98.81 206 GLY A C 1
ATOM 1482 O O . GLY A 1 206 ? 13.297 7.961 11.125 1 98.81 206 GLY A O 1
ATOM 1483 N N . ALA A 1 207 ? 13.648 8.82 9.086 1 98.88 207 ALA A N 1
ATOM 1484 C CA . ALA A 1 207 ? 14.32 7.633 8.57 1 98.88 207 ALA A CA 1
ATOM 1485 C C . ALA A 1 207 ? 15.617 7.371 9.336 1 98.88 207 ALA A C 1
ATOM 1487 O O . ALA A 1 207 ? 15.891 6.238 9.734 1 98.88 207 ALA A O 1
ATOM 1488 N N . ALA A 1 208 ? 16.391 8.438 9.555 1 98.75 208 ALA A N 1
ATOM 1489 C CA . ALA A 1 208 ? 17.625 8.312 10.312 1 98.75 208 ALA A CA 1
ATOM 1490 C C . ALA A 1 208 ? 17.359 7.855 11.742 1 98.75 208 ALA A C 1
ATOM 1492 O O . ALA A 1 208 ? 18.031 6.953 12.25 1 98.75 208 ALA A O 1
ATOM 1493 N N . HIS A 1 209 ? 16.406 8.461 12.352 1 98.25 209 HIS A N 1
ATOM 1494 C CA . HIS A 1 209 ? 16.047 8.125 13.727 1 98.25 209 HIS A CA 1
ATOM 1495 C C . HIS A 1 209 ? 15.617 6.668 13.836 1 98.25 209 HIS A C 1
ATOM 1497 O O . HIS A 1 209 ? 15.891 6.008 14.844 1 98.25 209 HIS A O 1
ATOM 1503 N N . ALA A 1 210 ? 14.922 6.184 12.797 1 98.31 210 ALA A N 1
ATOM 1504 C CA . ALA A 1 210 ? 14.422 4.812 12.789 1 98.31 210 ALA A CA 1
ATOM 1505 C C . ALA A 1 210 ? 15.547 3.814 12.555 1 98.31 210 ALA A C 1
ATOM 1507 O O . ALA A 1 210 ? 15.344 2.602 12.656 1 98.31 210 ALA A O 1
ATOM 1508 N N . GLY A 1 211 ? 16.766 4.277 12.188 1 98.31 211 GLY A N 1
ATOM 1509 C CA . GLY A 1 211 ? 17.922 3.391 12.117 1 98.31 211 GLY A CA 1
ATOM 1510 C C . GLY A 1 211 ? 18.312 3.039 10.695 1 98.31 211 GLY A C 1
ATOM 1511 O O . GLY A 1 211 ? 19.094 2.104 10.477 1 98.31 211 GLY A O 1
ATOM 1512 N N . ALA A 1 212 ? 17.844 3.754 9.695 1 98.62 212 ALA A N 1
ATOM 1513 C CA . ALA A 1 212 ? 18.234 3.473 8.312 1 98.62 212 ALA A CA 1
ATOM 1514 C C . ALA A 1 212 ? 19.75 3.492 8.141 1 98.62 212 ALA A C 1
ATOM 1516 O O . ALA A 1 212 ? 20.422 4.348 8.711 1 98.62 212 ALA A O 1
ATOM 1517 N N . ALA A 1 213 ? 20.266 2.543 7.395 1 98.38 213 ALA A N 1
ATOM 1518 C CA . ALA A 1 213 ? 21.688 2.52 7.09 1 98.38 213 ALA A CA 1
ATOM 1519 C C . ALA A 1 213 ? 22.047 3.615 6.094 1 98.38 213 ALA A C 1
ATOM 1521 O O . ALA A 1 213 ? 23.141 4.176 6.148 1 98.38 213 ALA A O 1
ATOM 1522 N N . ALA A 1 214 ? 21.109 3.854 5.184 1 98.81 214 ALA A N 1
ATOM 1523 C CA . ALA A 1 214 ? 21.297 4.922 4.203 1 98.81 214 ALA A CA 1
ATOM 1524 C C . ALA A 1 214 ? 20.016 5.727 4.016 1 98.81 214 ALA A C 1
ATOM 1526 O O . ALA A 1 214 ? 18.938 5.156 3.891 1 98.81 214 ALA A O 1
ATOM 1527 N N . VAL A 1 215 ? 20.156 7 4.066 1 98.94 215 VAL A N 1
ATOM 1528 C CA . VAL A 1 215 ? 19.109 7.953 3.717 1 98.94 215 VAL A CA 1
ATOM 1529 C C . VAL A 1 215 ? 19.578 8.828 2.551 1 98.94 215 VAL A C 1
ATOM 1531 O O . VAL A 1 215 ? 20.484 9.648 2.705 1 98.94 215 VAL A O 1
ATOM 1534 N N . ILE A 1 216 ? 18.938 8.648 1.394 1 98.94 216 ILE A N 1
ATOM 1535 C CA . ILE A 1 216 ? 19.328 9.359 0.182 1 98.94 216 ILE A CA 1
ATOM 1536 C C . ILE A 1 216 ? 18.359 10.5 -0.085 1 98.94 216 ILE A C 1
ATOM 1538 O O . ILE A 1 216 ? 17.219 10.273 -0.513 1 98.94 216 ILE A O 1
ATOM 1542 N N . ALA A 1 217 ? 18.797 11.703 0.167 1 98.94 217 ALA A N 1
ATOM 1543 C CA . ALA A 1 217 ? 18 12.898 -0.084 1 98.94 217 ALA A CA 1
ATOM 1544 C C . ALA A 1 217 ? 18.078 13.32 -1.549 1 98.94 217 ALA A C 1
ATOM 1546 O O . ALA A 1 217 ? 19.172 13.391 -2.113 1 98.94 217 ALA A O 1
ATOM 1547 N N . VAL A 1 218 ? 16.953 13.586 -2.141 1 98.88 218 VAL A N 1
ATOM 1548 C CA . VAL A 1 218 ? 16.906 13.992 -3.541 1 98.88 218 VAL A CA 1
ATOM 1549 C C . VAL A 1 218 ? 16.25 15.367 -3.658 1 98.88 218 VAL A C 1
ATOM 1551 O O . VAL A 1 218 ? 15.094 15.539 -3.297 1 98.88 218 VAL A O 1
ATOM 1554 N N . ASP A 1 219 ? 16.953 16.359 -4.172 1 98 219 ASP A N 1
ATOM 1555 C CA . ASP A 1 219 ? 16.422 17.688 -4.426 1 98 219 ASP A CA 1
ATOM 1556 C C . ASP A 1 219 ? 17.234 18.422 -5.488 1 98 219 ASP A C 1
ATOM 1558 O O . ASP A 1 219 ? 18.469 18.406 -5.438 1 98 219 ASP A O 1
ATOM 1562 N N . PRO A 1 220 ? 16.531 19.016 -6.441 1 96.31 220 PRO A N 1
ATOM 1563 C CA . PRO A 1 220 ? 17.297 19.734 -7.465 1 96.31 220 PRO A CA 1
ATOM 1564 C C . PRO A 1 220 ? 17.953 21 -6.93 1 96.31 220 PRO A C 1
ATOM 1566 O O . PRO A 1 220 ? 18.859 21.531 -7.562 1 96.31 220 PRO A O 1
ATOM 1569 N N . VAL A 1 221 ? 17.5 21.594 -5.805 1 95.12 221 VAL A N 1
ATOM 1570 C CA . VAL A 1 221 ? 18.016 22.844 -5.246 1 95.12 221 VAL A CA 1
ATOM 1571 C C . VAL A 1 221 ? 19.266 22.562 -4.43 1 95.12 221 VAL A C 1
ATOM 1573 O O . VAL A 1 221 ? 19.234 21.828 -3.441 1 95.12 221 VAL A O 1
ATOM 1576 N N . PRO A 1 222 ? 20.391 23.25 -4.762 1 96.5 222 PRO A N 1
ATOM 1577 C CA . PRO A 1 222 ? 21.672 22.969 -4.098 1 96.5 222 PRO A CA 1
ATOM 1578 C C . PRO A 1 222 ? 21.609 23.172 -2.586 1 96.5 222 PRO A C 1
ATOM 1580 O O . PRO A 1 222 ? 22.094 22.344 -1.822 1 96.5 222 PRO A O 1
ATOM 1583 N N . PHE A 1 223 ? 20.953 24.188 -2.15 1 95.31 223 PHE A N 1
ATOM 1584 C CA . PHE A 1 223 ? 20.875 24.5 -0.729 1 95.31 223 PHE A CA 1
ATOM 1585 C C . PHE A 1 223 ? 20.266 23.328 0.049 1 95.31 223 PHE A C 1
ATOM 1587 O O . PHE A 1 223 ? 20.734 22.984 1.132 1 95.31 223 PHE A O 1
ATOM 1594 N N . LYS A 1 224 ? 19.234 22.719 -0.491 1 96.19 224 LYS A N 1
ATOM 1595 C CA . LYS A 1 224 ? 18.547 21.594 0.154 1 96.19 224 LYS A CA 1
ATOM 1596 C C . LYS A 1 224 ? 19.484 20.391 0.305 1 96.19 224 LYS A C 1
ATOM 1598 O O . LYS A 1 224 ? 19.5 19.75 1.35 1 96.19 224 LYS A O 1
ATOM 1603 N N . ARG A 1 225 ? 20.25 20.109 -0.719 1 97.75 225 ARG A N 1
ATOM 1604 C CA . ARG A 1 225 ? 21.188 19 -0.687 1 97.75 225 ARG A CA 1
ATOM 1605 C C . ARG A 1 225 ? 22.297 19.25 0.322 1 97.75 225 ARG A C 1
ATOM 1607 O O . ARG A 1 225 ? 22.766 18.328 0.985 1 97.75 225 ARG A O 1
ATOM 1614 N N . GLU A 1 226 ? 22.672 20.484 0.471 1 97.19 226 GLU A N 1
ATOM 1615 C CA . GLU A 1 226 ? 23.766 20.875 1.37 1 97.19 226 GLU A CA 1
ATOM 1616 C C . GLU A 1 226 ? 23.344 20.719 2.83 1 97.19 226 GLU A C 1
ATOM 1618 O O . GLU A 1 226 ? 24.156 20.328 3.67 1 97.19 226 GLU A O 1
ATOM 1623 N N . VAL A 1 227 ? 22.094 20.953 3.109 1 96.44 227 VAL A N 1
ATOM 1624 C CA . VAL A 1 227 ? 21.672 20.984 4.508 1 96.44 227 VAL A CA 1
ATOM 1625 C C . VAL A 1 227 ? 21.203 19.594 4.93 1 96.44 227 VAL A C 1
ATOM 1627 O O . VAL A 1 227 ? 21.203 19.266 6.121 1 96.44 227 VAL A O 1
ATOM 1630 N N . ALA A 1 228 ? 20.812 18.734 4.016 1 98.12 228 ALA A N 1
ATOM 1631 C CA . ALA A 1 228 ? 20.172 17.453 4.293 1 98.12 228 ALA A CA 1
ATOM 1632 C C . ALA A 1 228 ? 21.031 16.609 5.223 1 98.12 228 ALA A C 1
ATOM 1634 O O . ALA A 1 228 ? 20.516 15.992 6.16 1 98.12 228 ALA A O 1
ATOM 1635 N N . PRO A 1 229 ? 22.391 16.547 5.07 1 98.56 229 PRO A N 1
ATOM 1636 C CA . PRO A 1 229 ? 23.219 15.711 5.945 1 98.56 229 PRO A CA 1
ATOM 1637 C C . PRO A 1 229 ? 23.156 16.141 7.406 1 98.56 229 PRO A C 1
ATOM 1639 O O . PRO A 1 229 ? 23.266 15.305 8.305 1 98.56 229 PRO A O 1
ATOM 1642 N N . ASN A 1 230 ? 22.891 17.406 7.652 1 97.81 230 ASN A N 1
ATOM 1643 C CA . ASN A 1 230 ? 22.766 17.906 9.023 1 97.81 230 ASN A CA 1
ATOM 1644 C C . ASN A 1 230 ? 21.562 17.312 9.734 1 97.81 230 ASN A C 1
ATOM 1646 O O . ASN A 1 230 ? 21.453 17.391 10.961 1 97.81 230 ASN A O 1
ATOM 1650 N N . PHE A 1 231 ? 20.688 16.734 8.945 1 98.44 231 PHE A N 1
ATOM 1651 C CA . PHE A 1 231 ? 19.469 16.188 9.531 1 98.44 231 PHE A CA 1
ATOM 1652 C C . PHE A 1 231 ? 19.422 14.68 9.391 1 98.44 231 PHE A C 1
ATOM 1654 O O . PHE A 1 231 ? 18.391 14.055 9.672 1 98.44 231 PHE A O 1
ATOM 1661 N N . GLY A 1 232 ? 20.5 14.055 8.859 1 98.62 232 GLY A N 1
ATOM 1662 C CA . GLY A 1 232 ? 20.578 12.602 8.914 1 98.62 232 GLY A CA 1
ATOM 1663 C C . GLY A 1 232 ? 20.734 11.961 7.555 1 98.62 232 GLY A C 1
ATOM 1664 O O . GLY A 1 232 ? 20.906 10.742 7.453 1 98.62 232 GLY A O 1
ATOM 1665 N N . ALA A 1 233 ? 20.75 12.719 6.477 1 98.88 233 ALA A N 1
ATOM 1666 C CA . ALA A 1 233 ? 20.969 12.133 5.156 1 98.88 233 ALA A CA 1
ATOM 1667 C C . ALA A 1 233 ? 22.406 11.625 5.02 1 98.88 233 ALA A C 1
ATOM 1669 O O . ALA A 1 233 ? 23.359 12.297 5.426 1 98.88 233 ALA A O 1
ATOM 1670 N N . THR A 1 234 ? 22.562 10.469 4.469 1 98.81 234 THR A N 1
ATOM 1671 C CA . THR A 1 234 ? 23.891 9.922 4.211 1 98.81 234 THR A CA 1
ATOM 1672 C C . THR A 1 234 ? 24.359 10.281 2.805 1 98.81 234 THR A C 1
ATOM 1674 O O . THR A 1 234 ? 25.562 10.281 2.527 1 98.81 234 THR A O 1
ATOM 1677 N N . HIS A 1 235 ? 23.438 10.492 1.889 1 98.81 235 HIS A N 1
ATOM 1678 C CA . HIS A 1 235 ? 23.672 10.914 0.511 1 98.81 235 HIS A CA 1
ATOM 1679 C C . HIS A 1 235 ? 22.688 12.016 0.107 1 98.81 235 HIS A C 1
ATOM 1681 O O . HIS A 1 235 ? 21.578 12.086 0.636 1 98.81 235 HIS A O 1
ATOM 1687 N N . ALA A 1 236 ? 23.125 12.898 -0.748 1 98.81 236 ALA A N 1
ATOM 1688 C CA . ALA A 1 236 ? 22.266 13.922 -1.336 1 98.81 236 ALA A CA 1
ATOM 1689 C C . ALA A 1 236 ? 22.547 14.094 -2.824 1 98.81 236 ALA A C 1
ATOM 1691 O O . ALA A 1 236 ? 23.703 14.297 -3.217 1 98.81 236 ALA A O 1
ATOM 1692 N N . VAL A 1 237 ? 21.547 13.938 -3.627 1 98.81 237 VAL A N 1
ATOM 1693 C CA . VAL A 1 237 ? 21.719 14.016 -5.074 1 98.81 237 VAL A CA 1
ATOM 1694 C C . VAL A 1 237 ? 20.609 14.875 -5.688 1 98.81 237 VAL A C 1
ATOM 1696 O O . VAL A 1 237 ? 19.609 15.164 -5.027 1 98.81 237 VAL A O 1
ATOM 1699 N N . ALA A 1 238 ? 20.719 15.242 -6.957 1 98.38 238 ALA A N 1
ATOM 1700 C CA . ALA A 1 238 ? 19.797 16.188 -7.586 1 98.38 238 ALA A CA 1
ATOM 1701 C C . ALA A 1 238 ? 18.625 15.477 -8.242 1 98.38 238 ALA A C 1
ATOM 1703 O O . ALA A 1 238 ? 17.531 16.047 -8.367 1 98.38 238 ALA A O 1
ATOM 1704 N N . GLU A 1 239 ? 18.875 14.203 -8.609 1 98.12 239 GLU A N 1
ATOM 1705 C CA . GLU A 1 239 ? 17.891 13.523 -9.422 1 98.12 239 GLU A CA 1
ATOM 1706 C C . GLU A 1 239 ? 17.578 12.133 -8.875 1 98.12 239 GLU A C 1
ATOM 1708 O O . GLU A 1 239 ? 18.469 11.445 -8.375 1 98.12 239 GLU A O 1
ATOM 1713 N N . LEU A 1 240 ? 16.328 11.766 -9.055 1 98 240 LEU A N 1
ATOM 1714 C CA . LEU A 1 240 ? 15.883 10.461 -8.57 1 98 240 LEU A CA 1
ATOM 1715 C C . LEU A 1 240 ? 16.641 9.336 -9.258 1 98 240 LEU A C 1
ATOM 1717 O O . LEU A 1 240 ? 16.922 8.305 -8.633 1 98 240 LEU A O 1
ATOM 1721 N N . ALA A 1 241 ? 16.938 9.469 -10.531 1 97.94 241 ALA A N 1
ATOM 1722 C CA . ALA A 1 241 ? 17.656 8.422 -11.258 1 97.94 241 ALA A CA 1
ATOM 1723 C C . ALA A 1 241 ? 18.969 8.086 -10.57 1 97.94 241 ALA A C 1
ATOM 1725 O O . ALA A 1 241 ? 19.344 6.914 -10.461 1 97.94 241 ALA A O 1
ATOM 1726 N N . GLU A 1 242 ? 19.641 9.117 -10.133 1 98.44 242 GLU A N 1
ATOM 1727 C CA . GLU A 1 242 ? 20.906 8.914 -9.414 1 98.44 242 GLU A CA 1
ATOM 1728 C C . GLU A 1 242 ? 20.656 8.227 -8.07 1 98.44 242 GLU A C 1
ATOM 1730 O O . GLU A 1 242 ? 21.406 7.332 -7.68 1 98.44 242 GLU A O 1
ATOM 1735 N N . ALA A 1 243 ? 19.656 8.656 -7.355 1 98.81 243 ALA A N 1
ATOM 1736 C CA . ALA A 1 243 ? 19.312 8.047 -6.074 1 98.81 243 ALA A CA 1
ATOM 1737 C C . ALA A 1 243 ? 18.953 6.574 -6.246 1 98.81 243 ALA A C 1
ATOM 1739 O O . ALA A 1 243 ? 19.359 5.734 -5.434 1 98.81 243 ALA A O 1
ATOM 1740 N N . ALA A 1 244 ? 18.203 6.238 -7.273 1 98.62 244 ALA A N 1
ATOM 1741 C CA . ALA A 1 244 ? 17.812 4.859 -7.562 1 98.62 244 ALA A CA 1
ATOM 1742 C C . ALA A 1 244 ? 19.047 3.992 -7.82 1 98.62 244 ALA A C 1
ATOM 1744 O O . ALA A 1 244 ? 19.109 2.85 -7.363 1 98.62 244 ALA A O 1
ATOM 1745 N N . GLU A 1 245 ? 19.969 4.496 -8.586 1 98.44 245 GLU A N 1
ATOM 1746 C CA . GLU A 1 245 ? 21.203 3.766 -8.859 1 98.44 245 GLU A CA 1
ATOM 1747 C C . GLU A 1 245 ? 22 3.52 -7.582 1 98.44 245 GLU A C 1
ATOM 1749 O O . GLU A 1 245 ? 22.516 2.422 -7.367 1 98.44 245 GLU A O 1
ATOM 1754 N N . LEU A 1 246 ? 22.141 4.562 -6.758 1 98.5 246 LEU A N 1
ATOM 1755 C CA . LEU A 1 246 ? 22.812 4.41 -5.477 1 98.5 246 LEU A CA 1
ATOM 1756 C C . LEU A 1 246 ? 22.156 3.32 -4.641 1 98.5 246 LEU A C 1
ATOM 1758 O O . LEU A 1 246 ? 22.828 2.479 -4.051 1 98.5 246 LEU A O 1
ATOM 1762 N N . ALA A 1 247 ? 20.828 3.355 -4.555 1 98.62 247 ALA A N 1
ATOM 1763 C CA . ALA A 1 247 ? 20.094 2.357 -3.785 1 98.62 247 ALA A CA 1
ATOM 1764 C C . ALA A 1 247 ? 20.359 0.949 -4.309 1 98.62 247 ALA A C 1
ATOM 1766 O O . ALA A 1 247 ? 20.594 0.023 -3.527 1 98.62 247 ALA A O 1
ATOM 1767 N N . ARG A 1 248 ? 20.328 0.78 -5.629 1 98 248 ARG A N 1
ATOM 1768 C CA . ARG A 1 248 ? 20.594 -0.524 -6.23 1 98 248 ARG A CA 1
ATOM 1769 C C . ARG A 1 248 ? 21.984 -1.013 -5.895 1 98 248 ARG A C 1
ATOM 1771 O O . ARG A 1 248 ? 22.188 -2.197 -5.621 1 98 248 ARG A O 1
ATOM 1778 N N . GLU A 1 249 ? 22.938 -0.107 -5.953 1 97.5 249 GLU A N 1
ATOM 1779 C CA . GLU A 1 249 ? 24.312 -0.456 -5.648 1 97.5 249 GLU A CA 1
ATOM 1780 C C . GLU A 1 249 ? 24.453 -0.972 -4.215 1 97.5 249 GLU A C 1
ATOM 1782 O O . GLU A 1 249 ? 25.25 -1.868 -3.947 1 97.5 249 GLU A O 1
ATOM 1787 N N . MET A 1 250 ? 23.656 -0.431 -3.332 1 97.31 250 MET A N 1
ATOM 1788 C CA . MET A 1 250 ? 23.766 -0.76 -1.913 1 97.31 250 MET A CA 1
ATOM 1789 C C . MET A 1 250 ? 22.938 -1.995 -1.573 1 97.31 250 MET A C 1
ATOM 1791 O O . MET A 1 250 ? 23.031 -2.525 -0.466 1 97.31 250 MET A O 1
ATOM 1795 N N . THR A 1 251 ? 22.094 -2.447 -2.516 1 95.88 251 THR A N 1
ATOM 1796 C CA . THR A 1 251 ? 21.141 -3.506 -2.193 1 95.88 251 THR A CA 1
ATOM 1797 C C . THR A 1 251 ? 21.234 -4.637 -3.215 1 95.88 251 THR A C 1
ATOM 1799 O O . THR A 1 251 ? 20.219 -5.262 -3.539 1 95.88 251 THR A O 1
ATOM 1802 N N . ASN A 1 252 ? 22.359 -4.875 -3.785 1 92 252 ASN A N 1
ATOM 1803 C CA . ASN A 1 252 ? 22.594 -5.945 -4.754 1 92 252 ASN A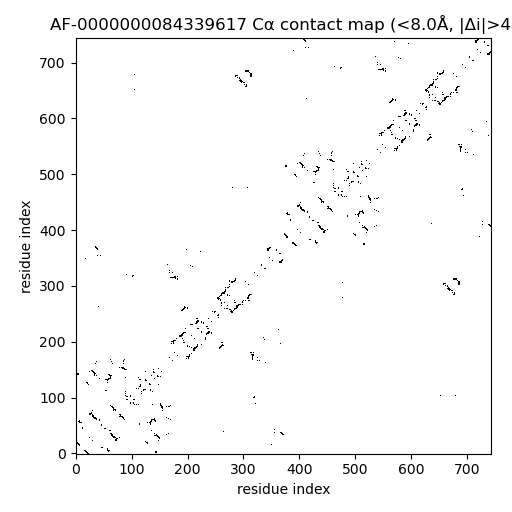 CA 1
ATOM 1804 C C . ASN A 1 252 ? 21.594 -5.879 -5.906 1 92 252 ASN A C 1
ATOM 1806 O O . ASN A 1 252 ? 21 -6.891 -6.273 1 92 252 ASN A O 1
ATOM 1810 N N . GLY A 1 253 ? 21.312 -4.66 -6.27 1 94.56 253 GLY A N 1
ATOM 1811 C CA . GLY A 1 253 ? 20.516 -4.422 -7.465 1 94.56 253 GLY A CA 1
ATOM 1812 C C . GLY A 1 253 ? 19.016 -4.367 -7.188 1 94.56 253 GLY A C 1
ATOM 1813 O O . GLY A 1 253 ? 18.219 -4.16 -8.102 1 94.56 253 GLY A O 1
ATOM 1814 N N . GLN A 1 254 ? 18.531 -4.484 -5.984 1 95.38 254 GLN A N 1
ATOM 1815 C CA . GLN A 1 254 ? 17.109 -4.652 -5.672 1 95.38 254 GLN A CA 1
ATOM 1816 C C . GLN A 1 254 ? 16.391 -3.301 -5.613 1 95.38 254 GLN A C 1
ATOM 1818 O O . GLN A 1 254 ? 15.219 -3.203 -5.949 1 95.38 254 GLN A O 1
ATOM 1823 N N . GLY A 1 255 ? 17.141 -2.182 -5.172 1 98.06 255 GLY A N 1
ATOM 1824 C CA . GLY A 1 255 ? 16.531 -0.882 -4.957 1 98.06 255 GLY A CA 1
ATOM 1825 C C . GLY A 1 255 ? 16.266 -0.578 -3.492 1 98.06 255 GLY A C 1
ATOM 1826 O O . GLY A 1 255 ? 16.609 -1.382 -2.617 1 98.06 255 GLY A O 1
ATOM 1827 N N . ALA A 1 256 ? 15.727 0.587 -3.227 1 98.88 256 ALA A N 1
ATOM 1828 C CA . ALA A 1 256 ? 15.516 1.063 -1.862 1 98.88 256 ALA A CA 1
ATOM 1829 C C . ALA A 1 256 ? 14.445 0.244 -1.153 1 98.88 256 ALA A C 1
ATOM 1831 O O . ALA A 1 256 ? 13.539 -0.295 -1.796 1 98.88 256 ALA A O 1
ATOM 1832 N N . ASP A 1 257 ? 14.562 0.152 0.176 1 98.75 257 ASP A N 1
ATOM 1833 C CA . ASP A 1 257 ? 13.5 -0.461 0.972 1 98.75 257 ASP A CA 1
ATOM 1834 C C . ASP A 1 257 ? 12.227 0.378 0.932 1 98.75 257 ASP A C 1
ATOM 1836 O O . ASP A 1 257 ? 11.117 -0.164 0.916 1 98.75 257 ASP A O 1
ATOM 1840 N N . SER A 1 258 ? 12.414 1.693 0.9 1 98.94 258 SER A N 1
ATOM 1841 C CA . SER A 1 258 ? 11.281 2.602 0.765 1 98.94 258 SER A CA 1
ATOM 1842 C C . SER A 1 258 ? 11.688 3.898 0.075 1 98.94 258 SER A C 1
ATOM 1844 O O . SER A 1 258 ? 12.867 4.254 0.059 1 98.94 258 SER A O 1
ATOM 1846 N N . ALA A 1 259 ? 10.766 4.492 -0.566 1 98.94 259 ALA A N 1
ATOM 1847 C CA . ALA A 1 259 ? 10.867 5.84 -1.121 1 98.94 259 ALA A CA 1
ATOM 1848 C C . ALA A 1 259 ? 9.734 6.727 -0.623 1 98.94 259 ALA A C 1
ATOM 1850 O O . ALA A 1 259 ? 8.578 6.297 -0.574 1 98.94 259 ALA A O 1
ATOM 1851 N N . ILE A 1 260 ? 10.047 7.906 -0.21 1 98.88 260 ILE A N 1
ATOM 1852 C CA . ILE A 1 260 ? 9.07 8.867 0.3 1 98.88 260 ILE A CA 1
ATOM 1853 C C . ILE A 1 260 ? 9 10.07 -0.63 1 98.88 260 ILE A C 1
ATOM 1855 O O . ILE A 1 260 ? 10 10.773 -0.82 1 98.88 260 ILE A O 1
ATOM 1859 N N . VAL A 1 261 ? 7.816 10.312 -1.205 1 98.31 261 VAL A N 1
ATOM 1860 C CA . VAL A 1 261 ? 7.613 11.383 -2.172 1 98.31 261 VAL A CA 1
ATOM 1861 C C . VAL A 1 261 ? 7.023 12.609 -1.473 1 98.31 261 VAL A C 1
ATOM 1863 O O . VAL A 1 261 ? 5.809 12.68 -1.258 1 98.31 261 VAL A O 1
ATOM 1866 N N . ALA A 1 262 ? 7.84 13.57 -1.212 1 96.19 262 ALA A N 1
ATOM 1867 C CA . ALA A 1 262 ? 7.438 14.781 -0.493 1 96.19 262 ALA A CA 1
ATOM 1868 C C . ALA A 1 262 ? 7.695 16.031 -1.331 1 96.19 262 ALA A C 1
ATOM 1870 O O . ALA A 1 262 ? 8.016 17.094 -0.792 1 96.19 262 ALA A O 1
ATOM 1871 N N . ILE A 1 263 ? 7.637 15.906 -2.613 1 91.62 263 ILE A N 1
ATOM 1872 C CA . ILE A 1 263 ? 7.82 17.016 -3.535 1 91.62 263 ILE A CA 1
ATOM 1873 C C . ILE A 1 263 ? 6.672 18.016 -3.385 1 91.62 263 ILE A C 1
ATOM 1875 O O . ILE A 1 263 ? 5.512 17.609 -3.24 1 91.62 263 ILE A O 1
ATOM 1879 N N . GLY A 1 264 ? 6.965 19.297 -3.395 1 83 264 GLY A N 1
ATOM 1880 C CA . GLY A 1 264 ? 5.969 20.344 -3.205 1 83 264 GLY A CA 1
ATOM 1881 C C . GLY A 1 264 ? 4.805 20.234 -4.168 1 83 264 GLY A C 1
ATOM 1882 O O . GLY A 1 264 ? 3.643 20.281 -3.756 1 83 264 GLY A O 1
ATOM 1883 N N . VAL A 1 265 ? 5.117 20.109 -5.395 1 84.5 265 VAL A N 1
ATOM 1884 C CA . VAL A 1 265 ? 4.113 19.859 -6.422 1 84.5 265 VAL A CA 1
ATOM 1885 C C . VAL A 1 265 ? 4.309 18.469 -7.012 1 84.5 265 VAL A C 1
ATOM 1887 O O . VAL A 1 265 ? 5.031 18.297 -7.996 1 84.5 265 VAL A O 1
ATOM 1890 N N . THR A 1 266 ? 3.711 17.578 -6.418 1 89.25 266 THR A N 1
ATOM 1891 C CA . THR A 1 266 ? 3.877 16.172 -6.793 1 89.25 266 THR A CA 1
ATOM 1892 C C . THR A 1 266 ? 3.057 15.844 -8.039 1 89.25 266 THR A C 1
ATOM 1894 O O . THR A 1 266 ? 1.901 16.25 -8.148 1 89.25 266 THR A O 1
ATOM 1897 N N . ARG A 1 267 ? 3.693 15.188 -9.016 1 90.38 267 ARG A N 1
ATOM 1898 C CA . ARG A 1 267 ? 3.039 14.656 -10.211 1 90.38 267 ARG A CA 1
ATOM 1899 C C . ARG A 1 267 ? 3.043 13.133 -10.203 1 90.38 267 ARG A C 1
ATOM 1901 O O . ARG A 1 267 ? 3.85 12.508 -9.508 1 90.38 267 ARG A O 1
ATOM 1908 N N . GLY A 1 268 ? 2.145 12.586 -10.953 1 91.12 268 GLY A N 1
ATOM 1909 C CA . GLY A 1 268 ? 2.07 11.141 -11.047 1 91.12 268 GLY A CA 1
ATOM 1910 C C . GLY A 1 268 ? 3.391 10.5 -11.438 1 91.12 268 GLY A C 1
ATOM 1911 O O . GLY A 1 268 ? 3.732 9.422 -10.945 1 91.12 268 GLY A O 1
ATOM 1912 N N . LYS A 1 269 ? 4.117 11.102 -12.289 1 92.75 269 LYS A N 1
ATOM 1913 C CA . LYS A 1 269 ? 5.395 10.578 -12.75 1 92.75 269 LYS A CA 1
ATOM 1914 C C . LYS A 1 269 ? 6.387 10.445 -11.594 1 92.75 269 LYS A C 1
ATOM 1916 O O . LYS A 1 269 ? 7.195 9.516 -11.562 1 92.75 269 LYS A O 1
ATOM 1921 N N . HIS A 1 270 ? 6.398 11.438 -10.664 1 94.69 270 HIS A N 1
ATOM 1922 C CA . HIS A 1 270 ? 7.254 11.344 -9.484 1 94.69 270 HIS A CA 1
ATOM 1923 C C . HIS A 1 270 ? 6.961 10.078 -8.688 1 94.69 270 HIS A C 1
ATOM 1925 O O . HIS A 1 270 ? 7.883 9.375 -8.266 1 94.69 270 HIS A O 1
ATOM 1931 N N . VAL A 1 271 ? 5.684 9.844 -8.516 1 95.56 271 VAL A N 1
ATOM 1932 C CA . VAL A 1 271 ? 5.223 8.703 -7.73 1 95.56 271 VAL A CA 1
ATOM 1933 C C . VAL A 1 271 ? 5.605 7.402 -8.43 1 95.56 271 VAL A C 1
ATOM 1935 O O . VAL A 1 271 ? 6.141 6.488 -7.797 1 95.56 271 VAL A O 1
ATOM 1938 N N . GLY A 1 272 ? 5.348 7.312 -9.711 1 95.5 272 GLY A N 1
ATOM 1939 C CA . GLY A 1 272 ? 5.703 6.129 -10.477 1 95.5 272 GLY A CA 1
ATOM 1940 C C . GLY A 1 272 ? 7.191 5.832 -10.461 1 95.5 272 GLY A C 1
ATOM 1941 O O . GLY A 1 272 ? 7.598 4.688 -10.266 1 95.5 272 GLY A O 1
ATOM 1942 N N . ASP A 1 273 ? 7.984 6.859 -10.695 1 96.75 273 ASP A N 1
ATOM 1943 C CA . ASP A 1 273 ? 9.438 6.699 -10.695 1 96.75 273 ASP A CA 1
ATOM 1944 C C . ASP A 1 273 ? 9.938 6.254 -9.328 1 96.75 273 ASP A C 1
ATOM 1946 O O . ASP A 1 273 ? 10.852 5.43 -9.234 1 96.75 273 ASP A O 1
ATOM 1950 N N . ALA A 1 274 ? 9.352 6.824 -8.289 1 98.12 274 ALA A N 1
ATOM 1951 C CA . ALA A 1 274 ? 9.719 6.426 -6.93 1 98.12 274 ALA A CA 1
ATOM 1952 C C . ALA A 1 274 ? 9.359 4.965 -6.672 1 98.12 274 ALA A C 1
ATOM 1954 O O . ALA A 1 274 ? 10.141 4.227 -6.066 1 98.12 274 ALA A O 1
ATOM 1955 N N . LEU A 1 275 ? 8.195 4.578 -7.094 1 97.81 275 LEU A N 1
ATOM 1956 C CA . LEU A 1 275 ? 7.758 3.193 -6.941 1 97.81 275 LEU A CA 1
ATOM 1957 C C . LEU A 1 275 ? 8.695 2.244 -7.676 1 97.81 275 LEU A C 1
ATOM 1959 O O . LEU A 1 275 ? 9.008 1.163 -7.176 1 97.81 275 LEU A O 1
ATOM 1963 N N . ARG A 1 276 ? 9.195 2.627 -8.836 1 97.81 276 ARG A N 1
ATOM 1964 C CA . ARG A 1 276 ? 10.125 1.812 -9.609 1 97.81 276 ARG A CA 1
ATOM 1965 C C . ARG A 1 276 ? 11.477 1.705 -8.906 1 97.81 276 ARG A C 1
ATOM 1967 O O . ARG A 1 276 ? 12.219 0.747 -9.125 1 97.81 276 ARG A O 1
ATOM 1974 N N . ALA A 1 277 ? 11.75 2.654 -8.039 1 98.56 277 ALA A N 1
ATOM 1975 C CA . ALA A 1 277 ? 13.062 2.729 -7.406 1 98.56 277 ALA A CA 1
ATOM 1976 C C . ALA A 1 277 ? 13.125 1.852 -6.16 1 98.56 277 ALA A C 1
ATOM 1978 O O . ALA A 1 277 ? 14.203 1.609 -5.609 1 98.56 277 ALA A O 1
ATOM 1979 N N . VAL A 1 278 ? 11.992 1.424 -5.633 1 98.62 278 VAL A N 1
ATOM 1980 C CA . VAL A 1 278 ? 12.031 0.602 -4.43 1 98.62 278 VAL A CA 1
ATOM 1981 C C . VAL A 1 278 ? 12.18 -0.87 -4.812 1 98.62 278 VAL A C 1
ATOM 1983 O O . VAL A 1 278 ? 11.812 -1.267 -5.922 1 98.62 278 VAL A O 1
ATOM 1986 N N . ARG A 1 279 ? 12.656 -1.683 -3.939 1 97.88 279 ARG A N 1
ATOM 1987 C CA . ARG A 1 279 ? 12.891 -3.111 -4.121 1 97.88 279 ARG A CA 1
ATOM 1988 C C . ARG A 1 279 ? 11.578 -3.887 -4.148 1 97.88 279 ARG A C 1
ATOM 1990 O O . ARG A 1 279 ? 10.523 -3.34 -3.826 1 97.88 279 ARG A O 1
ATOM 1997 N N . LYS A 1 280 ? 11.617 -5.195 -4.625 1 97.62 280 LYS A N 1
ATOM 1998 C CA . LYS A 1 280 ? 10.461 -6.066 -4.438 1 97.62 280 LYS A CA 1
ATOM 1999 C C . LYS A 1 280 ? 10.07 -6.145 -2.963 1 97.62 280 LYS A C 1
ATOM 2001 O O . LYS A 1 280 ? 10.938 -6.16 -2.086 1 97.62 280 LYS A O 1
ATOM 2006 N N . GLY A 1 281 ? 8.773 -6.125 -2.764 1 97.62 281 GLY A N 1
ATOM 2007 C CA . GLY A 1 281 ? 8.25 -6.09 -1.407 1 97.62 281 GLY A CA 1
ATOM 2008 C C . GLY A 1 281 ? 8.453 -4.75 -0.727 1 97.62 281 GLY A C 1
ATOM 2009 O O . GLY A 1 281 ? 8.203 -4.609 0.472 1 97.62 281 GLY A O 1
ATOM 2010 N N . GLY A 1 282 ? 8.969 -3.709 -1.428 1 98.31 282 GLY A N 1
ATOM 2011 C CA . GLY A 1 282 ? 9.25 -2.402 -0.854 1 98.31 282 GLY A CA 1
ATOM 2012 C C . GLY A 1 282 ? 8.047 -1.486 -0.835 1 98.31 282 GLY A C 1
ATOM 2013 O O . GLY A 1 282 ? 6.969 -1.858 -1.31 1 98.31 282 GLY A O 1
ATOM 2014 N N . THR A 1 283 ? 8.203 -0.256 -0.297 1 98.81 283 THR A N 1
ATOM 2015 C CA . THR A 1 283 ? 7.09 0.656 -0.078 1 98.81 283 THR A CA 1
ATOM 2016 C C . THR A 1 283 ? 7.406 2.043 -0.631 1 98.81 283 THR A C 1
ATOM 2018 O O . THR A 1 283 ? 8.477 2.592 -0.367 1 98.81 283 THR A O 1
ATOM 2021 N N . CYS A 1 284 ? 6.562 2.562 -1.44 1 98.75 284 CYS A N 1
ATOM 2022 C CA . CYS A 1 284 ? 6.566 3.965 -1.843 1 98.75 284 CYS A CA 1
ATOM 2023 C C . CYS A 1 284 ? 5.5 4.75 -1.092 1 98.75 284 CYS A C 1
ATOM 2025 O O . CYS A 1 284 ? 4.309 4.445 -1.195 1 98.75 284 CYS A O 1
ATOM 2027 N N . VAL A 1 285 ? 5.906 5.723 -0.336 1 98.81 285 VAL A N 1
ATOM 2028 C CA . VAL A 1 285 ? 4.992 6.551 0.445 1 98.81 285 VAL A CA 1
ATOM 2029 C C . VAL A 1 285 ? 4.773 7.887 -0.263 1 98.81 285 VAL A C 1
ATOM 2031 O O . VAL A 1 285 ? 5.73 8.578 -0.614 1 98.81 285 VAL A O 1
ATOM 2034 N N . VAL A 1 286 ? 3.512 8.211 -0.477 1 97.62 286 VAL A N 1
ATOM 2035 C CA . VAL A 1 286 ? 3.168 9.484 -1.11 1 97.62 286 VAL A CA 1
ATOM 2036 C C . VAL A 1 286 ? 2.654 10.461 -0.059 1 97.62 286 VAL A C 1
ATOM 2038 O O . VAL A 1 286 ? 1.655 10.195 0.613 1 97.62 286 VAL A O 1
ATOM 2041 N N . VAL A 1 287 ? 3.344 11.586 0.054 1 95.62 287 VAL A N 1
ATOM 2042 C CA . VAL A 1 287 ? 3.02 12.602 1.05 1 95.62 287 VAL A CA 1
ATOM 2043 C C . VAL A 1 287 ? 2.504 13.859 0.355 1 95.62 287 VAL A C 1
ATOM 2045 O O . VAL A 1 287 ? 1.511 14.453 0.785 1 95.62 287 VAL A O 1
ATOM 2048 N N . GLY A 1 288 ? 3.24 14.227 -0.669 1 86.19 288 GLY A N 1
ATOM 2049 C CA . GLY A 1 288 ? 3 15.508 -1.323 1 86.19 288 GLY A CA 1
ATOM 2050 C C . GLY A 1 288 ? 1.688 15.555 -2.082 1 86.19 288 GLY A C 1
ATOM 2051 O O . GLY A 1 288 ? 1.211 14.523 -2.57 1 86.19 288 GLY A O 1
ATOM 2052 N N . LEU A 1 289 ? 1.144 16.719 -2.037 1 79.5 289 LEU A N 1
ATOM 2053 C CA . LEU A 1 289 ? -0.04 17.031 -2.83 1 79.5 289 LEU A CA 1
ATOM 2054 C C . LEU A 1 289 ? 0.304 17.984 -3.965 1 79.5 289 LEU A C 1
ATOM 2056 O O . LEU A 1 289 ? 1.427 18.5 -4.035 1 79.5 289 LEU A O 1
ATOM 2060 N N . GLY A 1 290 ? -0.48 18.156 -4.977 1 66.56 290 GLY A N 1
ATOM 2061 C CA . GLY A 1 290 ? -0.275 19.016 -6.141 1 66.56 290 GLY A CA 1
ATOM 2062 C C . GLY A 1 290 ? -1.196 18.672 -7.297 1 66.56 290 GLY A C 1
ATOM 2063 O O . GLY A 1 290 ? -2.414 18.594 -7.129 1 66.56 290 GLY A O 1
ATOM 2064 N N . ASP A 1 291 ? -0.477 18.625 -8.375 1 68.56 291 ASP A N 1
ATOM 2065 C CA . ASP A 1 291 ? -1.229 18.125 -9.523 1 68.56 291 ASP A CA 1
ATOM 2066 C C . ASP A 1 291 ? -1.211 16.594 -9.57 1 68.56 291 ASP A C 1
ATOM 2068 O O . ASP A 1 291 ? -0.671 16.016 -10.508 1 68.56 291 ASP A O 1
ATOM 2072 N N . VAL A 1 292 ? -1.722 16.109 -8.531 1 64.69 292 VAL A N 1
ATOM 2073 C CA . VAL A 1 292 ? -1.558 14.688 -8.281 1 64.69 292 VAL A CA 1
ATOM 2074 C C . VAL A 1 292 ? -2.471 13.891 -9.211 1 64.69 292 VAL A C 1
ATOM 2076 O O . VAL A 1 292 ? -2.959 12.82 -8.844 1 64.69 292 VAL A O 1
ATOM 2079 N N . ARG A 1 293 ? -2.553 14.328 -10.484 1 72.19 293 ARG A N 1
ATOM 2080 C CA . ARG A 1 293 ? -3.24 13.516 -11.484 1 72.19 293 ARG A CA 1
ATOM 2081 C C . ARG A 1 293 ? -2.299 12.477 -12.086 1 72.19 293 ARG A C 1
ATOM 2083 O O . ARG A 1 293 ? -1.153 12.789 -12.414 1 72.19 293 ARG A O 1
ATOM 2090 N N . SER A 1 294 ? -2.758 11.281 -12.055 1 74.31 294 SER A N 1
ATOM 2091 C CA . SER A 1 294 ? -1.987 10.258 -12.75 1 74.31 294 SER A CA 1
ATOM 2092 C C . SER A 1 294 ? -2.23 10.312 -14.25 1 74.31 294 SER A C 1
ATOM 2094 O O . SER A 1 294 ? -3.363 10.523 -14.695 1 74.31 294 SER A O 1
ATOM 2096 N N . HIS A 1 295 ? -1.105 10.258 -14.961 1 77.94 295 HIS A N 1
ATOM 2097 C CA . HIS A 1 295 ? -1.199 10.219 -16.422 1 77.94 295 HIS A CA 1
ATOM 2098 C C . HIS A 1 295 ? -0.863 8.828 -16.953 1 77.94 295 HIS A C 1
ATOM 2100 O O . HIS A 1 295 ? -0.588 7.91 -16.172 1 77.94 295 HIS A O 1
ATOM 2106 N N . GLU A 1 296 ? -0.954 8.742 -18.219 1 77.12 296 GLU A N 1
ATOM 2107 C CA . GLU A 1 296 ? -0.734 7.461 -18.875 1 77.12 296 GLU A CA 1
ATOM 2108 C C . GLU A 1 296 ? 0.645 6.898 -18.531 1 77.12 296 GLU A C 1
ATOM 2110 O O . GLU A 1 296 ? 1.659 7.57 -18.734 1 77.12 296 GLU A O 1
ATOM 2115 N N . GLY A 1 297 ? 0.618 5.754 -17.906 1 78.19 297 GLY A N 1
ATOM 2116 C CA . GLY A 1 297 ? 1.848 5.012 -17.672 1 78.19 297 GLY A CA 1
ATOM 2117 C C . GLY A 1 297 ? 2.588 5.457 -16.422 1 78.19 297 GLY A C 1
ATOM 2118 O O . GLY A 1 297 ? 3.672 4.949 -16.125 1 78.19 297 GLY A O 1
ATOM 2119 N N . ASP A 1 298 ? 2.01 6.367 -15.648 1 88.25 298 ASP A N 1
ATOM 2120 C CA . ASP A 1 298 ? 2.719 6.883 -14.484 1 88.25 298 ASP A CA 1
ATOM 2121 C C . ASP A 1 298 ? 2.908 5.797 -13.43 1 88.25 298 ASP A C 1
ATOM 2123 O O . ASP A 1 298 ? 4.035 5.52 -13.008 1 88.25 298 ASP A O 1
ATOM 2127 N N . ILE A 1 299 ? 1.803 5.203 -13.078 1 91.25 299 ILE A N 1
ATOM 2128 C CA . ILE A 1 299 ? 1.862 4.215 -12.008 1 91.25 299 ILE A CA 1
ATOM 2129 C C . ILE A 1 299 ? 2.074 2.822 -12.594 1 91.25 299 ILE A C 1
ATOM 2131 O O . ILE A 1 299 ? 1.23 2.326 -13.352 1 91.25 299 ILE A O 1
ATOM 2135 N N . PRO A 1 300 ? 3.145 2.166 -12.32 1 92.69 300 PRO A N 1
ATOM 2136 C CA . PRO A 1 300 ? 3.471 0.865 -12.906 1 92.69 300 PRO A CA 1
ATOM 2137 C C . PRO A 1 300 ? 2.746 -0.291 -12.227 1 92.69 300 PRO A C 1
ATOM 2139 O O . PRO A 1 300 ? 3.354 -1.03 -11.445 1 92.69 300 PRO A O 1
ATOM 2142 N N . LEU A 1 301 ? 1.549 -0.537 -12.609 1 92.31 301 LEU A N 1
ATOM 2143 C CA . LEU A 1 301 ? 0.699 -1.517 -11.938 1 92.31 301 LEU A CA 1
ATOM 2144 C C . LEU A 1 301 ? 1.247 -2.928 -12.125 1 92.31 301 LEU A C 1
ATOM 2146 O O . LEU A 1 301 ? 1.145 -3.76 -11.219 1 92.31 301 LEU A O 1
ATOM 2150 N N . MET A 1 302 ? 1.817 -3.27 -13.273 1 90.81 302 MET A N 1
ATOM 2151 C CA . MET A 1 302 ? 2.406 -4.59 -13.492 1 90.81 302 MET A CA 1
ATOM 2152 C C . MET A 1 302 ? 3.543 -4.844 -12.508 1 90.81 302 MET A C 1
ATOM 2154 O O . MET A 1 302 ? 3.604 -5.902 -11.883 1 90.81 302 MET A O 1
ATOM 2158 N N . GLU A 1 303 ? 4.41 -3.844 -12.367 1 93 303 GLU A N 1
ATOM 2159 C CA . GLU A 1 303 ? 5.516 -3.963 -11.422 1 93 303 GLU A CA 1
ATOM 2160 C C . GLU A 1 303 ? 5.008 -4.059 -9.992 1 93 303 GLU A C 1
ATOM 2162 O O . GLU A 1 303 ? 5.582 -4.773 -9.164 1 93 303 GLU A O 1
ATOM 2167 N N . LEU A 1 304 ? 3.938 -3.234 -9.734 1 95.81 304 LEU A N 1
ATOM 2168 C CA . LEU A 1 304 ? 3.328 -3.275 -8.406 1 95.81 304 LEU A CA 1
ATOM 2169 C C . LEU A 1 304 ? 2.938 -4.699 -8.031 1 95.81 304 LEU A C 1
ATOM 2171 O O . LEU A 1 304 ? 3.223 -5.156 -6.922 1 95.81 304 LEU A O 1
ATOM 2175 N N . VAL A 1 305 ? 2.367 -5.445 -8.922 1 94.44 305 VAL A N 1
ATOM 2176 C CA . VAL A 1 305 ? 1.875 -6.797 -8.656 1 94.44 305 VAL A CA 1
ATOM 2177 C C . VAL A 1 305 ? 3.041 -7.781 -8.664 1 94.44 305 VAL A C 1
ATOM 2179 O O . VAL A 1 305 ? 3.268 -8.492 -7.68 1 94.44 305 VAL A O 1
ATOM 2182 N N . LEU A 1 306 ? 3.881 -7.785 -9.727 1 93.44 306 LEU A N 1
ATOM 2183 C CA . LEU A 1 306 ? 4.902 -8.797 -9.953 1 93.44 306 LEU A CA 1
ATOM 2184 C C . LEU A 1 306 ? 5.984 -8.727 -8.875 1 93.44 306 LEU A C 1
ATOM 2186 O O . LEU A 1 306 ? 6.594 -9.742 -8.531 1 93.44 306 LEU A O 1
ATOM 2190 N N . PHE A 1 307 ? 6.129 -7.516 -8.336 1 96.75 307 PHE A N 1
ATOM 2191 C CA . PHE A 1 307 ? 7.172 -7.348 -7.332 1 96.75 307 PHE A CA 1
ATOM 2192 C C . PHE A 1 307 ? 6.566 -7.098 -5.957 1 96.75 307 PHE A C 1
ATOM 2194 O O . PHE A 1 307 ? 7.285 -6.766 -5.008 1 96.75 307 PHE A O 1
ATOM 2201 N N . GLN A 1 308 ? 5.238 -7.262 -5.918 1 98 308 GLN A N 1
ATOM 2202 C CA . GLN A 1 308 ? 4.539 -7.152 -4.641 1 98 308 GLN A CA 1
ATOM 2203 C C . GLN A 1 308 ? 4.902 -5.852 -3.928 1 98 308 GLN A C 1
ATOM 2205 O O . GLN A 1 308 ? 5.25 -5.863 -2.746 1 98 308 GLN A O 1
ATOM 2210 N N . LYS A 1 309 ? 4.879 -4.73 -4.656 1 98.25 309 LYS A N 1
ATOM 2211 C CA . LYS A 1 309 ? 5.207 -3.43 -4.078 1 98.25 309 LYS A CA 1
ATOM 2212 C C . LYS A 1 309 ? 3.973 -2.781 -3.455 1 98.25 309 LYS A C 1
ATOM 2214 O O . LYS A 1 309 ? 2.844 -3.193 -3.727 1 98.25 309 LYS A O 1
ATOM 2219 N N . ARG A 1 310 ? 4.227 -1.806 -2.609 1 98.56 310 ARG A N 1
ATOM 2220 C CA . ARG A 1 310 ? 3.174 -1.083 -1.906 1 98.56 310 ARG A CA 1
ATOM 2221 C C . ARG A 1 310 ? 3.236 0.41 -2.211 1 98.56 310 ARG A C 1
ATOM 2223 O O . ARG A 1 310 ? 4.312 1.007 -2.201 1 98.56 310 ARG A O 1
ATOM 2230 N N . LEU A 1 311 ? 2.141 0.94 -2.605 1 98.25 311 LEU A N 1
ATOM 2231 C CA . LEU A 1 311 ? 1.938 2.383 -2.672 1 98.25 311 LEU A CA 1
ATOM 2232 C C . LEU A 1 311 ? 1.057 2.863 -1.523 1 98.25 311 LEU A C 1
ATOM 2234 O O . LEU A 1 311 ? -0.105 2.463 -1.417 1 98.25 311 LEU A O 1
ATOM 2238 N N . GLN A 1 312 ? 1.633 3.689 -0.646 1 98.62 312 GLN A N 1
ATOM 2239 C CA . GLN A 1 312 ? 0.981 4.082 0.6 1 98.62 312 GLN A CA 1
ATOM 2240 C C . GLN A 1 312 ? 0.779 5.594 0.662 1 98.62 312 GLN A C 1
ATOM 2242 O O . GLN A 1 312 ? 1.748 6.355 0.639 1 98.62 312 GLN A O 1
ATOM 2247 N N . GLY A 1 313 ? -0.478 5.992 0.721 1 98 313 GLY A N 1
ATOM 2248 C CA . GLY A 1 313 ? -0.749 7.379 1.067 1 98 313 GLY A CA 1
ATOM 2249 C C . GLY A 1 313 ? -0.573 7.668 2.547 1 98 313 GLY A C 1
ATOM 2250 O O . GLY A 1 313 ? -0.801 6.797 3.387 1 98 313 GLY A O 1
ATOM 2251 N N . THR A 1 314 ? -0.225 8.906 2.84 1 97.75 314 THR A N 1
ATOM 2252 C CA . THR A 1 314 ? -0.089 9.266 4.246 1 97.75 314 THR A CA 1
ATOM 2253 C C . THR A 1 314 ? -0.618 10.68 4.5 1 97.75 314 THR A C 1
ATOM 2255 O O . THR A 1 314 ? -0.355 11.594 3.721 1 97.75 314 THR A O 1
ATOM 2258 N N . LEU A 1 315 ? -1.45 10.805 5.516 1 96.88 315 LEU A N 1
ATOM 2259 C CA . LEU A 1 315 ? -1.959 12.078 6 1 96.88 315 LEU A CA 1
ATOM 2260 C C . LEU A 1 315 ? -1.402 12.398 7.383 1 96.88 315 LEU A C 1
ATOM 2262 O O . LEU A 1 315 ? -1.516 11.586 8.305 1 96.88 315 LEU A O 1
ATOM 2266 N N . PHE A 1 316 ? -0.725 13.562 7.512 1 97.12 316 PHE A N 1
ATOM 2267 C CA . PHE A 1 316 ? -0.081 13.992 8.742 1 97.12 316 PHE A CA 1
ATOM 2268 C C . PHE A 1 316 ? 0.91 12.938 9.234 1 97.12 316 PHE A C 1
ATOM 2270 O O . PHE A 1 316 ? 1.019 12.695 10.438 1 97.12 316 PHE A O 1
ATOM 2277 N N . GLY A 1 317 ? 1.486 12.125 8.211 1 97.75 317 GLY A N 1
ATOM 2278 C CA . GLY A 1 317 ? 2.445 11.094 8.57 1 97.75 317 GLY A CA 1
ATOM 2279 C C . GLY A 1 317 ? 1.827 9.945 9.352 1 97.75 317 GLY A C 1
ATOM 2280 O O . GLY A 1 317 ? 2.494 9.32 10.172 1 97.75 317 GLY A O 1
ATOM 2281 N N . ALA A 1 318 ? 0.517 9.805 9.188 1 97.88 318 ALA A N 1
ATOM 2282 C CA . ALA A 1 318 ? -0.212 8.812 9.969 1 97.88 318 ALA A CA 1
ATOM 2283 C C . ALA A 1 318 ? 0.019 9.008 11.461 1 97.88 318 ALA A C 1
ATOM 2285 O O . ALA A 1 318 ? 0.224 8.039 12.203 1 97.88 318 ALA A O 1
ATOM 2286 N N . SER A 1 319 ? -0.029 10.211 11.906 1 96 319 SER A N 1
ATOM 2287 C CA . SER A 1 319 ? 0.28 10.562 13.289 1 96 319 SER A CA 1
ATOM 2288 C C . SER A 1 319 ? -0.991 10.703 14.117 1 96 319 SER A C 1
ATOM 2290 O O . SER A 1 319 ? -2.061 11 13.586 1 96 319 SER A O 1
ATOM 2292 N N . ALA A 1 320 ? -0.858 10.414 15.383 1 97.12 320 ALA A N 1
ATOM 2293 C CA . ALA A 1 320 ? -1.828 10.781 16.406 1 97.12 320 ALA A CA 1
ATOM 2294 C C . ALA A 1 320 ? -1.373 12.023 17.172 1 97.12 320 ALA A C 1
ATOM 2296 O O . ALA A 1 320 ? -0.574 11.922 18.109 1 97.12 320 ALA A O 1
ATOM 2297 N N . PRO A 1 321 ? -1.905 13.133 16.859 1 96.62 321 PRO A N 1
ATOM 2298 C CA . PRO A 1 321 ? -1.33 14.391 17.328 1 96.62 321 PRO A CA 1
ATOM 2299 C C . PRO A 1 321 ? -1.239 14.469 18.844 1 96.62 321 PRO A C 1
ATOM 2301 O O . PRO A 1 321 ? -0.236 14.945 19.391 1 96.62 321 PRO A O 1
ATOM 2304 N N . THR A 1 322 ? -2.223 14.008 19.594 1 96.81 322 THR A N 1
ATOM 2305 C CA . THR A 1 322 ? -2.217 14.172 21.047 1 96.81 322 THR A CA 1
ATOM 2306 C C . THR A 1 322 ? -1.147 13.289 21.688 1 96.81 322 THR A C 1
ATOM 2308 O O . THR A 1 322 ? -0.752 13.516 22.828 1 96.81 322 THR A O 1
ATOM 2311 N N . ALA A 1 323 ? -0.701 12.336 20.984 1 96.62 323 ALA A N 1
ATOM 2312 C CA . ALA A 1 323 ? 0.381 11.477 21.469 1 96.62 323 ALA A CA 1
ATOM 2313 C C . ALA A 1 323 ? 1.713 11.867 20.828 1 96.62 323 ALA A C 1
ATOM 2315 O O . ALA A 1 323 ? 2.734 11.953 21.516 1 96.62 323 ALA A O 1
ATOM 2316 N N . ASP A 1 324 ? 1.676 12.156 19.578 1 97.19 324 ASP A N 1
ATOM 2317 C CA . ASP A 1 324 ? 2.912 12.25 18.812 1 97.19 324 ASP A CA 1
ATOM 2318 C C . ASP A 1 324 ? 3.555 13.625 18.969 1 97.19 324 ASP A C 1
ATOM 2320 O O . ASP A 1 324 ? 4.781 13.75 18.984 1 97.19 324 ASP A O 1
ATOM 2324 N N . ILE A 1 325 ? 2.773 14.695 19.078 1 98.06 325 ILE A N 1
ATOM 2325 C CA . ILE A 1 325 ? 3.354 16.016 19.25 1 98.06 325 ILE A CA 1
ATOM 2326 C C . ILE A 1 325 ? 4.152 16.078 20.547 1 98.06 325 ILE A C 1
ATOM 2328 O O . ILE A 1 325 ? 5.336 16.422 20.531 1 98.06 325 ILE A O 1
ATOM 2332 N N . PRO A 1 326 ? 3.582 15.641 21.688 1 97.62 326 PRO A N 1
ATOM 2333 C CA . PRO A 1 326 ? 4.402 15.609 22.906 1 97.62 326 PRO A CA 1
ATOM 2334 C C . PRO A 1 326 ? 5.621 14.703 22.766 1 97.62 326 PRO A C 1
ATOM 2336 O O . PRO A 1 326 ? 6.699 15.039 23.266 1 97.62 326 PRO A O 1
ATOM 2339 N N . ALA A 1 327 ? 5.477 13.602 22.094 1 97.44 327 ALA A N 1
ATOM 2340 C CA . ALA A 1 327 ? 6.594 12.68 21.922 1 97.44 327 ALA A CA 1
ATOM 2341 C C . ALA A 1 327 ? 7.711 13.312 21.109 1 97.44 327 ALA A C 1
ATOM 2343 O O . ALA A 1 327 ? 8.891 13.164 21.438 1 97.44 327 ALA A O 1
ATOM 2344 N N . GLN A 1 328 ? 7.359 13.992 20.062 1 98 328 GLN A N 1
ATOM 2345 C CA . GLN A 1 328 ? 8.344 14.664 19.219 1 98 328 GLN A CA 1
ATOM 2346 C C . GLN A 1 328 ? 9.062 15.773 19.984 1 98 328 GLN A C 1
ATOM 2348 O O . GLN A 1 328 ? 10.273 15.945 19.844 1 98 328 GLN A O 1
ATOM 2353 N N . LEU A 1 329 ? 8.312 16.484 20.797 1 98.31 329 LEU A N 1
ATOM 2354 C CA . LEU A 1 329 ? 8.922 17.531 21.609 1 98.31 329 LEU A CA 1
ATOM 2355 C C . LEU A 1 329 ? 9.859 16.938 22.641 1 98.31 329 LEU A C 1
ATOM 2357 O O . LEU A 1 329 ? 10.906 17.516 22.938 1 98.31 329 LEU A O 1
ATOM 2361 N N . ARG A 1 330 ? 9.539 15.773 23.188 1 97.44 330 ARG A N 1
ATOM 2362 C CA . A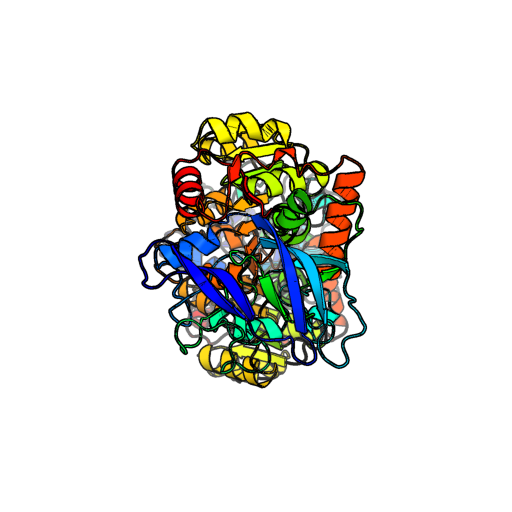RG A 1 330 ? 10.445 15.078 24.094 1 97.44 330 ARG A CA 1
ATOM 2363 C C . ARG A 1 330 ? 11.719 14.648 23.375 1 97.44 330 ARG A C 1
ATOM 2365 O O . ARG A 1 330 ? 12.82 14.773 23.922 1 97.44 330 ARG A O 1
ATOM 2372 N N . LEU A 1 331 ? 11.547 14.156 22.172 1 97.62 331 LEU A N 1
ATOM 2373 C CA . LEU A 1 331 ? 12.711 13.797 21.359 1 97.62 331 LEU A CA 1
ATOM 2374 C C . LEU A 1 331 ? 13.617 15.008 21.156 1 97.62 331 LEU A C 1
ATOM 2376 O O . LEU A 1 331 ? 14.844 14.883 21.203 1 97.62 331 LEU A O 1
ATOM 2380 N N . TRP A 1 332 ? 13.055 16.094 20.906 1 97.88 332 TRP A N 1
ATOM 2381 C CA . TRP A 1 332 ? 13.82 17.328 20.75 1 97.88 332 TRP A CA 1
ATOM 2382 C C . TRP A 1 332 ? 14.57 17.672 22.031 1 97.88 332 TRP A C 1
ATOM 2384 O O . TRP A 1 332 ? 15.766 17.984 22 1 97.88 332 TRP A O 1
ATOM 2394 N N . GLN A 1 333 ? 13.891 17.578 23.109 1 97.25 333 GLN A N 1
ATOM 2395 C CA . GLN A 1 333 ? 14.508 17.875 24.406 1 97.25 333 GLN A CA 1
ATOM 2396 C C . GLN A 1 333 ? 15.688 16.938 24.672 1 97.25 333 GLN A C 1
ATOM 2398 O O . GLN A 1 333 ? 16.656 17.328 25.344 1 97.25 333 GLN A O 1
ATOM 2403 N N . GLN A 1 334 ? 15.688 15.789 24.078 1 96.94 334 GLN A N 1
ATOM 2404 C CA . GLN A 1 334 ? 16.734 14.789 24.281 1 96.94 334 GLN A CA 1
ATOM 2405 C C . GLN A 1 334 ? 17.828 14.922 23.234 1 96.94 334 GLN A C 1
ATOM 2407 O O . GLN A 1 334 ? 18.797 14.148 23.234 1 96.94 334 GLN A O 1
ATOM 2412 N N . GLY A 1 335 ? 17.625 15.766 22.312 1 96.5 335 GLY A N 1
ATOM 2413 C CA . GLY A 1 335 ? 18.625 16 21.281 1 96.5 335 GLY A CA 1
ATOM 2414 C C . GLY A 1 335 ? 18.531 15.039 20.125 1 96.5 335 GLY A C 1
ATOM 2415 O O . GLY A 1 335 ? 19.438 14.961 19.297 1 96.5 335 GLY A O 1
ATOM 2416 N N . GLN A 1 336 ? 17.391 14.328 19.984 1 96.25 336 GLN A N 1
ATOM 2417 C CA . GLN A 1 336 ? 17.234 13.297 18.984 1 96.25 336 GLN A CA 1
ATOM 2418 C C . GLN A 1 336 ? 16.469 13.812 17.766 1 96.25 336 GLN A C 1
ATOM 2420 O O . GLN A 1 336 ? 16.375 13.141 16.734 1 96.25 336 GLN A O 1
ATOM 2425 N N . LEU A 1 337 ? 15.867 14.977 17.906 1 97.88 337 LEU A N 1
ATOM 2426 C CA . LEU A 1 337 ? 15.125 15.633 16.844 1 97.88 337 LEU A CA 1
ATOM 2427 C C . LEU A 1 337 ? 15.5 17.109 16.75 1 97.88 337 LEU A C 1
ATOM 2429 O O . LEU A 1 337 ? 15.461 17.828 17.75 1 97.88 337 LEU A O 1
ATOM 2433 N N . LYS A 1 338 ? 15.93 17.469 15.594 1 98.25 338 LYS A N 1
ATOM 2434 C CA . LYS A 1 338 ? 16.297 18.859 15.375 1 98.25 338 LYS A CA 1
ATOM 2435 C C . LYS A 1 338 ? 15.094 19.688 14.938 1 98.25 338 LYS A C 1
ATOM 2437 O O . LYS A 1 338 ? 14.492 19.406 13.898 1 98.25 338 LYS A O 1
ATOM 2442 N N . LEU A 1 339 ? 14.758 20.719 15.703 1 97.94 339 LEU A N 1
ATOM 2443 C CA . LEU A 1 339 ? 13.633 21.578 15.359 1 97.94 339 LEU A CA 1
ATOM 2444 C C . LEU A 1 339 ? 14.109 23.016 15.141 1 97.94 339 LEU A C 1
ATOM 2446 O O . LEU A 1 339 ? 13.75 23.641 14.141 1 97.94 339 LEU A O 1
ATOM 2450 N N . GLU A 1 340 ? 14.938 23.5 16.016 1 96.75 340 GLU A N 1
ATOM 2451 C CA . GLU A 1 340 ? 15.453 24.859 15.883 1 96.75 340 GLU A CA 1
ATOM 2452 C C . GLU A 1 340 ? 16.234 25.031 14.578 1 96.75 340 GLU A C 1
ATOM 2454 O O . GLU A 1 340 ? 16.125 26.062 13.914 1 96.75 340 GLU A O 1
ATOM 2459 N N . GLU A 1 341 ? 16.953 23.969 14.234 1 96.81 341 GLU A N 1
ATOM 2460 C CA . GLU A 1 341 ? 17.812 23.984 13.055 1 96.81 341 GLU A CA 1
ATOM 2461 C C . GLU A 1 341 ? 16.969 24.031 11.773 1 96.81 341 GLU A C 1
ATOM 2463 O O . GLU A 1 341 ? 17.484 24.359 10.703 1 96.81 341 GLU A O 1
ATOM 2468 N N . LEU A 1 342 ? 15.68 23.703 11.906 1 97.19 342 LEU A N 1
ATOM 2469 C CA . LEU A 1 342 ? 14.789 23.75 10.75 1 97.19 342 LEU A CA 1
ATOM 2470 C C . LEU A 1 342 ? 14.492 25.188 10.352 1 97.19 342 LEU A C 1
ATOM 2472 O O . LEU A 1 342 ? 14.195 25.469 9.188 1 97.19 342 LEU A O 1
ATOM 2476 N N . ILE A 1 343 ? 14.477 26.094 11.328 1 96.88 343 ILE A N 1
ATOM 2477 C CA . ILE A 1 343 ? 14.031 27.469 11.109 1 96.88 343 ILE A CA 1
ATOM 2478 C C . ILE A 1 343 ? 15.125 28.25 10.391 1 96.88 343 ILE A C 1
ATOM 2480 O O . ILE A 1 343 ? 16.172 28.547 10.969 1 96.88 343 ILE A O 1
ATOM 2484 N N . THR A 1 344 ? 14.867 28.578 9.18 1 95.38 344 THR A N 1
ATOM 2485 C CA . THR A 1 344 ? 15.828 29.312 8.375 1 95.38 344 THR A CA 1
ATOM 2486 C C . THR A 1 344 ? 15.648 30.812 8.57 1 95.38 344 THR A C 1
ATOM 2488 O O . THR A 1 344 ? 16.625 31.562 8.594 1 95.38 344 THR A O 1
ATOM 2491 N N . THR A 1 345 ? 14.352 31.25 8.602 1 96.12 345 THR A N 1
ATOM 2492 C CA . THR A 1 345 ? 14.047 32.656 8.711 1 96.12 345 THR A CA 1
ATOM 2493 C C . THR A 1 345 ? 12.836 32.906 9.609 1 96.12 345 THR A C 1
ATOM 2495 O O . THR A 1 345 ? 11.867 32.125 9.555 1 96.12 345 THR A O 1
ATOM 2498 N N . ARG A 1 346 ? 12.898 33.938 10.422 1 97.25 346 ARG A N 1
ATOM 2499 C CA . ARG A 1 346 ? 11.758 34.406 11.195 1 97.25 346 ARG A CA 1
ATOM 2500 C C . ARG A 1 346 ? 11.188 35.688 10.594 1 97.25 346 ARG A C 1
ATOM 2502 O O . ARG A 1 346 ? 11.938 36.562 10.172 1 97.25 346 ARG A O 1
ATOM 2509 N N . TYR A 1 347 ? 9.914 35.688 10.469 1 98 347 TYR A N 1
ATOM 2510 C CA . TYR A 1 347 ? 9.188 36.812 9.883 1 98 347 TYR A CA 1
ATOM 2511 C C . TYR A 1 347 ? 8.211 37.406 10.891 1 98 347 TYR A C 1
ATOM 2513 O O . TYR A 1 347 ? 7.852 36.781 11.875 1 98 347 TYR A O 1
ATOM 2521 N N . ARG A 1 348 ? 7.809 38.688 10.602 1 98 348 ARG A N 1
ATOM 2522 C CA . ARG A 1 348 ? 6.645 39.281 11.242 1 98 348 ARG A CA 1
ATOM 2523 C C . ARG A 1 348 ? 5.371 39 10.453 1 98 348 ARG A C 1
ATOM 2525 O O . ARG A 1 348 ? 5.434 38.656 9.273 1 98 348 ARG A O 1
ATOM 2532 N N . LEU A 1 349 ? 4.254 39.125 11.117 1 98.25 349 LEU A N 1
ATOM 2533 C CA . LEU A 1 349 ? 2.982 38.906 10.445 1 98.25 349 LEU A CA 1
ATOM 2534 C C . LEU A 1 349 ? 2.891 39.75 9.172 1 98.25 349 LEU A C 1
ATOM 2536 O O . LEU A 1 349 ? 2.449 39.25 8.133 1 98.25 349 LEU A O 1
ATOM 2540 N N . ASP A 1 350 ? 3.387 40.969 9.211 1 97.81 350 ASP A N 1
ATOM 2541 C CA . ASP A 1 350 ? 3.295 41.906 8.086 1 97.81 350 ASP A CA 1
ATOM 2542 C C . ASP A 1 350 ? 4.168 41.438 6.922 1 97.81 350 ASP A C 1
ATOM 2544 O O . ASP A 1 350 ? 4.035 41.906 5.801 1 97.81 350 ASP A O 1
ATOM 2548 N N . GLU A 1 351 ? 5.012 40.469 7.164 1 97.38 351 GLU A N 1
ATOM 2549 C CA . GLU A 1 351 ? 5.922 39.938 6.145 1 97.38 351 GLU A CA 1
ATOM 2550 C C . GLU A 1 351 ? 5.461 38.594 5.617 1 97.38 351 GLU A C 1
ATOM 2552 O O . GLU A 1 351 ? 6.242 37.844 5.008 1 97.38 351 GLU A O 1
ATOM 2557 N N . VAL A 1 352 ? 4.223 38.25 5.844 1 97.44 352 VAL A N 1
ATOM 2558 C CA . VAL A 1 352 ? 3.713 36.906 5.465 1 97.44 352 VAL A CA 1
ATOM 2559 C C . VAL A 1 352 ? 3.895 36.719 3.965 1 97.44 352 VAL A C 1
ATOM 2561 O O . VAL A 1 352 ? 4.293 35.625 3.529 1 97.44 352 VAL A O 1
ATOM 2564 N N . ALA A 1 353 ? 3.658 37.719 3.135 1 95.38 353 ALA A N 1
ATOM 2565 C CA . ALA A 1 353 ? 3.826 37.594 1.688 1 95.38 353 ALA A CA 1
ATOM 2566 C C . ALA A 1 353 ? 5.289 37.344 1.322 1 95.38 353 ALA A C 1
ATOM 2568 O O . ALA A 1 353 ? 5.59 36.531 0.454 1 95.38 353 ALA A O 1
ATOM 2569 N N . LYS A 1 354 ? 6.145 38.062 1.98 1 9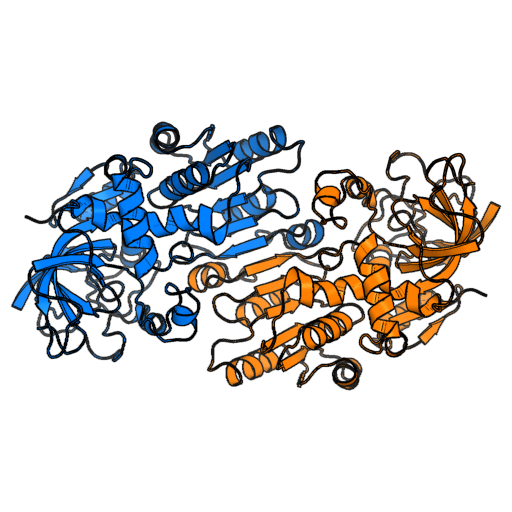5.69 354 LYS A N 1
ATOM 2570 C CA . LYS A 1 354 ? 7.574 37.875 1.767 1 95.69 354 LYS A CA 1
ATOM 2571 C C . LYS A 1 354 ? 8 36.438 2.131 1 95.69 354 LYS A C 1
ATOM 2573 O O . LYS A 1 354 ? 8.836 35.844 1.448 1 95.69 354 LYS A O 1
ATOM 2578 N N . GLY A 1 355 ? 7.445 35.969 3.23 1 96.12 355 GLY A N 1
ATOM 2579 C CA . GLY A 1 355 ? 7.738 34.594 3.635 1 96.12 355 GLY A CA 1
ATOM 2580 C C . GLY A 1 355 ? 7.422 33.594 2.557 1 96.12 355 GLY A C 1
ATOM 2581 O O . GLY A 1 355 ? 8.211 32.656 2.309 1 96.12 355 GLY A O 1
ATOM 2582 N N . PHE A 1 356 ? 6.312 33.719 1.871 1 94.88 356 PHE A N 1
ATOM 2583 C CA . PHE A 1 356 ? 5.93 32.781 0.816 1 94.88 356 PHE A CA 1
ATOM 2584 C C . PHE A 1 356 ? 6.781 33 -0.428 1 94.88 356 PHE A C 1
ATOM 2586 O O . PHE A 1 356 ? 7.098 32.031 -1.139 1 94.88 356 PHE A O 1
ATOM 2593 N N . GLU A 1 357 ? 7.195 34.219 -0.735 1 94.44 357 GLU A N 1
ATOM 2594 C CA . GLU A 1 357 ? 8.133 34.5 -1.821 1 94.44 357 GLU A CA 1
ATOM 2595 C C . GLU A 1 357 ? 9.453 33.75 -1.6 1 94.44 357 GLU A C 1
ATOM 2597 O O . GLU A 1 357 ? 9.984 33.125 -2.523 1 94.44 357 GLU A O 1
ATOM 2602 N N . ASP A 1 358 ? 9.898 33.875 -0.379 1 94.25 358 ASP A N 1
ATOM 2603 C CA . ASP A 1 358 ? 11.148 33.188 -0.032 1 94.25 358 ASP A CA 1
ATOM 2604 C C . ASP A 1 358 ? 11.016 31.672 -0.144 1 94.25 358 ASP A C 1
ATOM 2606 O O . ASP A 1 358 ? 11.945 30.984 -0.571 1 94.25 358 ASP A O 1
ATOM 2610 N N . MET A 1 359 ? 9.883 31.125 0.277 1 90.81 359 MET A N 1
ATOM 2611 C CA . MET A 1 359 ? 9.602 29.703 0.14 1 90.81 359 MET A CA 1
ATOM 2612 C C . MET A 1 359 ? 9.664 29.281 -1.321 1 90.81 359 MET A C 1
ATOM 2614 O O . MET A 1 359 ? 10.312 28.281 -1.654 1 90.81 359 MET A O 1
ATOM 2618 N N . HIS A 1 360 ? 9.086 30.047 -2.234 1 88.69 360 HIS A N 1
ATOM 2619 C CA . HIS A 1 360 ? 9.055 29.75 -3.66 1 88.69 360 HIS A CA 1
ATOM 2620 C C . HIS A 1 360 ? 10.453 29.797 -4.27 1 88.69 360 HIS A C 1
ATOM 2622 O O . HIS A 1 360 ? 10.773 29.031 -5.18 1 88.69 360 HIS A O 1
ATOM 2628 N N . ALA A 1 361 ? 11.188 30.703 -3.734 1 90.38 361 ALA A N 1
ATOM 2629 C CA . ALA A 1 361 ? 12.531 30.906 -4.258 1 90.38 361 ALA A CA 1
ATOM 2630 C C . ALA A 1 361 ? 13.492 29.859 -3.715 1 90.38 361 ALA A C 1
ATOM 2632 O O . ALA A 1 361 ? 14.664 29.812 -4.098 1 90.38 361 ALA A O 1
ATOM 2633 N N . GLY A 1 362 ? 12.992 29.016 -2.818 1 87.38 362 GLY A N 1
ATOM 2634 C CA . GLY A 1 362 ? 13.82 27.953 -2.281 1 87.38 362 GLY A CA 1
ATOM 2635 C C . GLY A 1 362 ? 14.805 28.422 -1.23 1 87.38 362 GLY A C 1
ATOM 2636 O O . GLY A 1 362 ? 15.797 27.75 -0.951 1 87.38 362 GLY A O 1
ATOM 2637 N N . ARG A 1 363 ? 14.516 29.516 -0.58 1 89.31 363 ARG A N 1
ATOM 2638 C CA . ARG A 1 363 ? 15.445 30.109 0.371 1 89.31 363 ARG A CA 1
ATOM 2639 C C . ARG A 1 363 ? 15.25 29.531 1.769 1 89.31 363 ARG A C 1
ATOM 2641 O O . ARG A 1 363 ? 16.141 29.609 2.613 1 89.31 363 ARG A O 1
ATOM 2648 N N . ASN A 1 364 ? 14.078 29 1.979 1 89.19 364 ASN A N 1
ATOM 2649 C CA . ASN A 1 364 ? 13.758 28.516 3.314 1 89.19 364 ASN A CA 1
ATOM 2650 C C . ASN A 1 364 ? 13.656 26.984 3.34 1 89.19 364 ASN A C 1
ATOM 2652 O O . ASN A 1 364 ? 13.234 26.375 2.359 1 89.19 364 ASN A O 1
ATOM 2656 N N . LEU A 1 365 ? 14.188 26.422 4.457 1 91.62 365 LEU A N 1
ATOM 2657 C CA . LEU A 1 365 ? 13.641 25.125 4.848 1 91.62 365 LEU A CA 1
ATOM 2658 C C . LEU A 1 365 ? 12.273 25.281 5.516 1 91.62 365 LEU A C 1
ATOM 2660 O O . LEU A 1 365 ? 11.258 24.859 4.965 1 91.62 365 LEU A O 1
ATOM 2664 N N . ARG A 1 366 ? 12.398 26.062 6.605 1 94.38 366 ARG A N 1
ATOM 2665 C CA . ARG A 1 366 ? 11.156 26.469 7.25 1 94.38 366 ARG A CA 1
ATOM 2666 C C . ARG A 1 366 ? 11.172 27.969 7.574 1 94.38 366 ARG A C 1
ATOM 2668 O O . ARG A 1 366 ? 12.141 28.469 8.148 1 94.38 366 ARG A O 1
ATOM 2675 N N . GLY A 1 367 ? 10.188 28.656 7.117 1 96 367 GLY A N 1
ATOM 2676 C CA . GLY A 1 367 ? 9.891 30 7.605 1 96 367 GLY A CA 1
ATOM 2677 C C . GLY A 1 367 ? 8.859 30.016 8.727 1 96 367 GLY A C 1
ATOM 2678 O O . GLY A 1 367 ? 7.895 29.25 8.695 1 96 367 GLY A O 1
ATOM 2679 N N . VAL A 1 368 ? 9.109 30.875 9.719 1 97.81 368 VAL A N 1
ATOM 2680 C CA . VAL A 1 368 ? 8.211 30.953 10.867 1 97.81 368 VAL A CA 1
ATOM 2681 C C . VAL A 1 368 ? 7.848 32.406 11.141 1 97.81 368 VAL A C 1
ATOM 2683 O O . VAL A 1 368 ? 8.719 33.281 11.148 1 97.81 368 VAL A O 1
ATOM 2686 N N . ILE A 1 369 ? 6.605 32.656 11.281 1 98.44 369 ILE A N 1
ATOM 2687 C CA . ILE A 1 369 ? 6.156 33.938 11.773 1 98.44 369 ILE A CA 1
ATOM 2688 C C . ILE A 1 369 ? 6.16 33.969 13.305 1 98.44 369 ILE A C 1
ATOM 2690 O O . ILE A 1 369 ? 5.586 33.062 13.938 1 98.44 369 ILE A O 1
ATOM 2694 N N . VAL A 1 370 ? 6.781 34.906 13.875 1 98.38 370 VAL A N 1
ATOM 2695 C CA . VAL A 1 370 ? 6.824 35.062 15.32 1 98.38 370 VAL A CA 1
ATOM 2696 C C . VAL A 1 370 ? 6.062 36.312 15.734 1 98.38 370 VAL A C 1
ATOM 2698 O O . VAL A 1 370 ? 6.305 37.406 15.195 1 98.38 370 VAL A O 1
ATOM 2701 N N . TYR A 1 371 ? 5.203 36.094 16.672 1 97.5 371 TYR A N 1
ATOM 2702 C CA . TYR A 1 371 ? 4.371 37.188 17.141 1 97.5 371 TYR A CA 1
ATOM 2703 C C . TYR A 1 371 ? 4.977 37.844 18.391 1 97.5 371 TYR A C 1
ATOM 2705 O O . TYR A 1 371 ? 5.684 37.156 19.156 1 97.5 371 TYR A O 1
ATOM 2713 N N . ASP A 1 372 ? 4.828 39.156 18.641 1 84.5 372 ASP A N 1
ATOM 2714 C CA . ASP A 1 372 ? 5.352 39.938 19.766 1 84.5 372 ASP A CA 1
ATOM 2715 C C . ASP A 1 372 ? 4.609 39.594 21.062 1 84.5 372 ASP A C 1
ATOM 2717 O O . ASP A 1 372 ? 3.412 39.312 21.031 1 84.5 372 ASP A O 1
ATOM 2721 N N . MET B 1 1 ? 13.711 -39.188 -22.078 1 94.56 1 MET B N 1
ATOM 2722 C CA . MET B 1 1 ? 12.555 -40 -22.453 1 94.56 1 MET B CA 1
ATOM 2723 C C . MET B 1 1 ? 11.531 -39.156 -23.203 1 94.56 1 MET B C 1
ATOM 2725 O O . MET B 1 1 ? 11.57 -37.906 -23.156 1 94.56 1 MET B O 1
ATOM 2729 N N . LEU B 1 2 ? 10.625 -39.875 -23.828 1 96.88 2 LEU B N 1
ATOM 2730 C CA . LEU B 1 2 ? 9.562 -39.156 -24.547 1 96.88 2 LEU B CA 1
ATOM 2731 C C . LEU B 1 2 ? 8.336 -38.969 -23.656 1 96.88 2 LEU B C 1
ATOM 2733 O O . LEU B 1 2 ? 8.047 -39.812 -22.797 1 96.88 2 LEU B O 1
ATOM 2737 N N . THR B 1 3 ? 7.664 -37.844 -23.859 1 97.62 3 THR B N 1
ATOM 2738 C CA . THR B 1 3 ? 6.418 -37.531 -23.156 1 97.62 3 THR B CA 1
ATOM 2739 C C . THR B 1 3 ? 5.461 -36.75 -24.062 1 97.62 3 THR B C 1
ATOM 2741 O O . THR B 1 3 ? 5.898 -36.031 -24.938 1 97.62 3 THR B O 1
ATOM 2744 N N . ARG B 1 4 ? 4.207 -37 -23.797 1 98.25 4 ARG B N 1
ATOM 2745 C CA . ARG B 1 4 ? 3.223 -36.156 -24.453 1 98.25 4 ARG B CA 1
ATOM 2746 C C . ARG B 1 4 ? 3.057 -34.844 -23.688 1 98.25 4 ARG B C 1
ATOM 2748 O O . ARG B 1 4 ? 3.066 -34.812 -22.453 1 98.25 4 ARG B O 1
ATOM 2755 N N . GLY B 1 5 ? 2.959 -33.719 -24.406 1 98.44 5 GLY B N 1
ATOM 2756 C CA . GLY B 1 5 ? 2.734 -32.438 -23.781 1 98.44 5 GLY B CA 1
ATOM 2757 C C . GLY B 1 5 ? 2.143 -31.422 -24.734 1 98.44 5 GLY B C 1
ATOM 2758 O O . GLY B 1 5 ? 2.143 -31.609 -25.953 1 98.44 5 GLY B O 1
ATOM 2759 N N . ALA B 1 6 ? 1.562 -30.344 -24.234 1 98.62 6 ALA B N 1
ATOM 2760 C CA . ALA B 1 6 ? 0.963 -29.281 -25.031 1 98.62 6 ALA B CA 1
ATOM 2761 C C . ALA B 1 6 ? 1.914 -28.094 -25.156 1 98.62 6 ALA B C 1
ATOM 2763 O O . ALA B 1 6 ? 2.422 -27.578 -24.156 1 98.62 6 ALA B O 1
ATOM 2764 N N . VAL B 1 7 ? 2.158 -27.609 -26.422 1 98.25 7 VAL B N 1
ATOM 2765 C CA . VAL B 1 7 ? 3.119 -26.547 -26.672 1 98.25 7 VAL B CA 1
ATOM 2766 C C . VAL B 1 7 ? 2.484 -25.469 -27.547 1 98.25 7 VAL B C 1
ATOM 2768 O O . VAL B 1 7 ? 1.475 -25.719 -28.203 1 98.25 7 VAL B O 1
ATOM 2771 N N . LEU B 1 8 ? 2.973 -24.266 -27.391 1 97.62 8 LEU B N 1
ATOM 2772 C CA . LEU B 1 8 ? 2.793 -23.219 -28.391 1 97.62 8 LEU B CA 1
ATOM 2773 C C . LEU B 1 8 ? 3.959 -23.188 -29.359 1 97.62 8 LEU B C 1
ATOM 2775 O O . LEU B 1 8 ? 5.117 -23.078 -28.953 1 97.62 8 LEU B O 1
ATOM 2779 N N . ARG B 1 9 ? 3.662 -23.234 -30.625 1 96.56 9 ARG B N 1
ATOM 2780 C CA . ARG B 1 9 ? 4.699 -23.109 -31.641 1 96.56 9 ARG B CA 1
ATOM 2781 C C . ARG B 1 9 ? 4.789 -21.688 -32.156 1 96.56 9 ARG B C 1
ATOM 2783 O O . ARG B 1 9 ? 5.805 -21.281 -32.75 1 96.56 9 ARG B O 1
ATOM 2790 N N . GLU B 1 10 ? 3.709 -20.984 -32 1 95.75 10 GLU B N 1
ATOM 2791 C CA . GLU B 1 10 ? 3.619 -19.578 -32.375 1 95.75 10 GLU B CA 1
ATOM 2792 C C . GLU B 1 10 ? 2.744 -18.797 -31.406 1 95.75 10 GLU B C 1
ATOM 2794 O O . GLU B 1 10 ? 1.937 -19.391 -30.688 1 95.75 10 GLU B O 1
ATOM 2799 N N . VAL B 1 11 ? 2.951 -17.547 -31.312 1 94.44 11 VAL B N 1
ATOM 2800 C CA . VAL B 1 11 ? 2.162 -16.641 -30.484 1 94.44 11 VAL B CA 1
ATOM 2801 C C . VAL B 1 11 ? 1.771 -15.406 -31.297 1 94.44 11 VAL B C 1
ATOM 2803 O O . VAL B 1 11 ? 2.623 -14.773 -31.938 1 94.44 11 VAL B O 1
ATOM 2806 N N . PRO B 1 12 ? 0.51 -14.953 -31.406 1 94.44 12 PRO B N 1
ATOM 2807 C CA . PRO B 1 12 ? -0.579 -15.711 -30.781 1 94.44 12 PRO B CA 1
ATOM 2808 C C . PRO B 1 12 ? -0.784 -17.078 -31.406 1 94.44 12 PRO B C 1
ATOM 2810 O O . PRO B 1 12 ? -0.402 -17.312 -32.562 1 94.44 12 PRO B O 1
ATOM 2813 N N . GLY B 1 13 ? -1.278 -18.031 -30.625 1 95.25 13 GLY B N 1
ATOM 2814 C CA . GLY B 1 13 ? -1.487 -19.391 -31.094 1 95.25 13 GLY B CA 1
ATOM 2815 C C . GLY B 1 13 ? -2.301 -20.25 -30.125 1 95.25 13 GLY B C 1
ATOM 2816 O O . GLY B 1 13 ? -2.924 -19.719 -29.203 1 95.25 13 GLY B O 1
ATOM 2817 N N . THR B 1 14 ? -2.396 -21.531 -30.484 1 95.62 14 THR B N 1
ATOM 2818 C CA . THR B 1 14 ? -3.148 -22.5 -29.688 1 95.62 14 THR B CA 1
ATOM 2819 C C . THR B 1 14 ? -2.244 -23.625 -29.203 1 95.62 14 THR B C 1
ATOM 2821 O O . THR B 1 14 ? -1.379 -24.094 -29.953 1 95.62 14 THR B O 1
ATOM 2824 N N . PHE B 1 15 ? -2.449 -24.031 -28.016 1 97.25 15 PHE B N 1
ATOM 2825 C CA . PHE B 1 15 ? -1.693 -25.156 -27.5 1 97.25 15 PHE B CA 1
ATOM 2826 C C . PHE B 1 15 ? -1.986 -26.422 -28.312 1 97.25 15 PHE B C 1
ATOM 2828 O O . PHE B 1 15 ? -3.148 -26.766 -28.547 1 97.25 15 PHE B O 1
ATOM 2835 N N . GLU B 1 16 ? -0.981 -27.078 -28.734 1 96.88 16 GLU B N 1
ATOM 2836 C CA . GLU B 1 16 ? -1.085 -28.328 -29.453 1 96.88 16 GLU B CA 1
ATOM 2837 C C . GLU B 1 16 ? -0.345 -29.453 -28.734 1 96.88 16 GLU B C 1
ATOM 2839 O O . GLU B 1 16 ? 0.737 -29.234 -28.188 1 96.88 16 GLU B O 1
ATOM 2844 N N . VAL B 1 17 ? -0.957 -30.609 -28.75 1 98.25 17 VAL B N 1
ATOM 2845 C CA . VAL B 1 17 ? -0.34 -31.75 -28.094 1 98.25 17 VAL B CA 1
ATOM 2846 C C . VAL B 1 17 ? 0.689 -32.406 -29.016 1 98.25 17 VAL B C 1
ATOM 2848 O O . VAL B 1 17 ? 0.385 -32.719 -30.172 1 98.25 17 VAL B O 1
ATOM 2851 N N . VAL B 1 18 ? 1.865 -32.562 -28.469 1 98.19 18 VAL B N 1
ATOM 2852 C CA . VAL B 1 18 ? 2.971 -33.125 -29.234 1 98.19 18 VAL B CA 1
ATOM 2853 C C . VAL B 1 18 ? 3.736 -34.125 -28.375 1 98.19 18 VAL B C 1
ATOM 2855 O O . VAL B 1 18 ? 3.439 -34.281 -27.188 1 98.19 18 VAL B O 1
ATOM 2858 N N . GLU B 1 19 ? 4.605 -34.781 -29.016 1 98.12 19 GLU B N 1
ATOM 2859 C CA . GLU B 1 19 ? 5.566 -35.625 -28.297 1 98.12 19 GLU B CA 1
ATOM 2860 C C . GLU B 1 19 ? 6.895 -34.906 -28.109 1 98.12 19 GLU B C 1
ATOM 2862 O O . GLU B 1 19 ? 7.508 -34.438 -29.078 1 98.12 19 GLU B O 1
ATOM 2867 N N . LEU B 1 20 ? 7.305 -34.75 -26.859 1 97.94 20 LEU B N 1
ATOM 2868 C CA . LEU B 1 20 ? 8.523 -34.031 -26.484 1 97.94 20 LEU B CA 1
ATOM 2869 C C . LEU B 1 20 ? 9.539 -35 -25.875 1 97.94 20 LEU B C 1
ATOM 2871 O O . LEU B 1 20 ? 9.188 -36.125 -25.469 1 97.94 20 LEU B O 1
ATOM 2875 N N . GLU B 1 21 ? 10.742 -34.531 -25.891 1 98.31 21 GLU B N 1
ATOM 2876 C CA . GLU B 1 21 ? 11.773 -35.188 -25.078 1 98.31 21 GLU B CA 1
ATOM 2877 C C . GLU B 1 21 ? 11.953 -34.469 -23.734 1 98.31 21 GLU B C 1
ATOM 2879 O O . GLU B 1 21 ? 12 -33.25 -23.688 1 98.31 21 GLU B O 1
ATOM 2884 N N . VAL B 1 22 ? 12.055 -35.219 -22.672 1 98.12 22 VAL B N 1
ATOM 2885 C CA . VAL B 1 22 ? 12.273 -34.656 -21.344 1 98.12 22 VAL B CA 1
ATOM 2886 C C . VAL B 1 22 ? 13.617 -35.156 -20.797 1 98.12 22 VAL B C 1
ATOM 2888 O O . VAL B 1 22 ? 13.93 -36.344 -20.891 1 98.12 22 VAL B O 1
ATOM 2891 N N . ASP B 1 23 ? 14.367 -34.281 -20.25 1 97.06 23 ASP B N 1
ATOM 2892 C CA . ASP B 1 23 ? 15.672 -34.625 -19.688 1 97.06 23 ASP B CA 1
ATOM 2893 C C . ASP B 1 23 ? 15.523 -35.469 -18.438 1 97.06 23 ASP B C 1
ATOM 2895 O O . ASP B 1 23 ? 14.562 -35.344 -17.688 1 97.06 23 ASP B O 1
ATOM 2899 N N . ASP B 1 24 ? 16.531 -36.375 -18.281 1 97.56 24 ASP B N 1
ATOM 2900 C CA . ASP B 1 24 ? 16.703 -36.969 -16.969 1 97.56 24 ASP B CA 1
ATOM 2901 C C . ASP B 1 24 ? 17.016 -35.906 -15.914 1 97.56 24 ASP B C 1
ATOM 2903 O O . ASP B 1 24 ? 17.656 -34.906 -16.219 1 97.56 24 ASP B O 1
ATOM 2907 N N . PRO B 1 25 ? 16.562 -36.125 -14.68 1 98.31 25 PRO B N 1
ATOM 2908 C CA . PRO B 1 25 ? 16.797 -35.125 -13.656 1 98.31 25 PRO B CA 1
ATOM 2909 C C . PRO B 1 25 ? 18.281 -35 -13.289 1 98.31 25 PRO B C 1
ATOM 2911 O O . PRO B 1 25 ? 18.938 -36 -12.992 1 98.31 25 PRO B O 1
ATOM 2914 N N . ARG B 1 26 ? 18.75 -33.812 -13.305 1 97.56 26 ARG B N 1
ATOM 2915 C CA . ARG B 1 26 ? 20.078 -33.469 -12.828 1 97.56 26 ARG B CA 1
ATOM 2916 C C . ARG B 1 26 ? 20.094 -33.25 -11.312 1 97.56 26 ARG B C 1
ATOM 2918 O O . ARG B 1 26 ? 19.047 -33.375 -10.664 1 97.56 26 ARG B O 1
ATOM 2925 N N . PRO B 1 27 ? 21.359 -33.062 -10.711 1 97.12 27 PRO B N 1
ATOM 2926 C CA . PRO B 1 27 ? 21.344 -32.656 -9.305 1 97.12 27 PRO B CA 1
ATOM 2927 C C . PRO B 1 27 ? 20.406 -31.469 -9.039 1 97.12 27 PRO B C 1
ATOM 2929 O O . PRO B 1 27 ? 20.406 -30.484 -9.797 1 97.12 27 PRO B O 1
ATOM 2932 N N . GLY B 1 28 ? 19.547 -31.625 -8 1 97.38 28 GLY B N 1
ATOM 2933 C CA . GLY B 1 28 ? 18.609 -30.562 -7.664 1 97.38 28 GLY B CA 1
ATOM 2934 C C . GLY B 1 28 ? 17.312 -30.641 -8.453 1 97.38 28 GLY B C 1
ATOM 2935 O O . GLY B 1 28 ? 16.484 -29.734 -8.391 1 97.38 28 GLY B O 1
ATOM 2936 N N . GLU B 1 29 ? 17.125 -31.75 -9.172 1 98.38 29 GLU B N 1
ATOM 2937 C CA . GLU B 1 29 ? 15.93 -31.891 -9.984 1 98.38 29 GLU B CA 1
ATOM 2938 C C . GLU B 1 29 ? 15.211 -33.219 -9.703 1 98.38 29 GLU B C 1
ATOM 2940 O O . GLU B 1 29 ? 15.812 -34.125 -9.156 1 98.38 29 GLU B O 1
ATOM 2945 N N . ILE B 1 30 ? 13.961 -33.219 -10.047 1 98.81 30 ILE B N 1
ATOM 2946 C CA . ILE B 1 30 ? 13.156 -34.438 -9.992 1 98.81 30 ILE B CA 1
ATOM 2947 C C . ILE B 1 30 ? 12.305 -34.531 -11.25 1 98.81 30 ILE B C 1
ATOM 2949 O O . ILE B 1 30 ? 11.945 -33.531 -11.859 1 98.81 30 ILE B O 1
ATOM 2953 N N . ARG B 1 31 ? 12.055 -35.719 -11.633 1 98.81 31 ARG B N 1
ATOM 2954 C CA . ARG B 1 31 ? 11.078 -36 -12.68 1 98.81 31 ARG B CA 1
ATOM 2955 C C . ARG B 1 31 ? 9.75 -36.469 -12.086 1 98.81 31 ARG B C 1
ATOM 2957 O O . ARG B 1 31 ? 9.719 -37.281 -11.18 1 98.81 31 ARG B O 1
ATOM 2964 N N . VAL B 1 32 ? 8.742 -35.938 -12.547 1 98.81 32 VAL B N 1
ATOM 2965 C CA . VAL B 1 32 ? 7.43 -36.156 -11.938 1 98.81 32 VAL B CA 1
ATOM 2966 C C . VAL B 1 32 ? 6.434 -36.594 -13.008 1 98.81 32 VAL B C 1
ATOM 2968 O O . VAL B 1 32 ? 6.348 -36 -14.078 1 98.81 32 VAL B O 1
ATOM 2971 N N . ARG B 1 33 ? 5.75 -37.688 -12.758 1 98.75 33 ARG B N 1
ATOM 2972 C CA . ARG B 1 33 ? 4.586 -38.062 -13.547 1 98.75 33 ARG B CA 1
ATOM 2973 C C . ARG B 1 33 ? 3.344 -37.312 -13.102 1 98.75 33 ARG B C 1
ATOM 2975 O O . ARG B 1 33 ? 2.867 -37.5 -11.977 1 98.75 33 ARG B O 1
ATOM 2982 N N . MET B 1 34 ? 2.82 -36.531 -14 1 98.75 34 MET B N 1
ATOM 2983 C CA . MET B 1 34 ? 1.73 -35.625 -13.656 1 98.75 34 MET B CA 1
ATOM 2984 C C . MET B 1 34 ? 0.44 -36.406 -13.398 1 98.75 34 MET B C 1
ATOM 2986 O O . MET B 1 34 ? 0.14 -37.375 -14.109 1 98.75 34 MET B O 1
ATOM 2990 N N . ALA B 1 35 ? -0.286 -36 -12.414 1 98.69 35 ALA B N 1
ATOM 2991 C CA . ALA B 1 35 ? -1.619 -36.531 -12.148 1 98.69 35 ALA B CA 1
ATOM 2992 C C . ALA B 1 35 ? -2.701 -35.562 -12.594 1 98.69 35 ALA B C 1
ATOM 2994 O O . ALA B 1 35 ? -3.734 -35.969 -13.133 1 98.69 35 ALA B O 1
ATOM 2995 N N . ALA B 1 36 ? -2.438 -34.344 -12.367 1 98.69 36 ALA B N 1
ATOM 2996 C CA . ALA B 1 36 ? -3.418 -33.312 -12.719 1 98.69 36 ALA B CA 1
ATOM 2997 C C . ALA B 1 36 ? -2.768 -31.938 -12.805 1 98.69 36 ALA B C 1
ATOM 2999 O O . ALA B 1 36 ? -1.715 -31.703 -12.211 1 98.69 36 ALA B O 1
ATOM 3000 N N . THR B 1 37 ? -3.354 -31.031 -13.602 1 98.5 37 THR B N 1
ATOM 3001 C CA . THR B 1 37 ? -2.928 -29.641 -13.727 1 98.5 37 THR B CA 1
ATOM 3002 C C . THR B 1 37 ? -4.129 -28.719 -13.938 1 98.5 37 THR B C 1
ATOM 3004 O O . THR B 1 37 ? -5.082 -29.094 -14.625 1 98.5 37 THR B O 1
ATOM 3007 N N . GLY B 1 38 ? -4.105 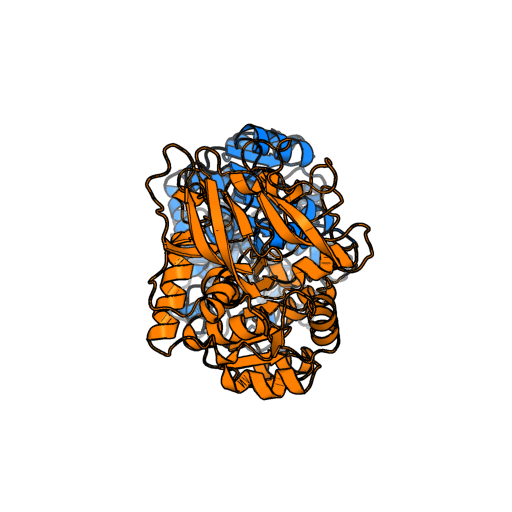-27.594 -13.25 1 97.06 38 GLY B N 1
ATOM 3008 C CA . GLY B 1 38 ? -5.152 -26.594 -13.453 1 97.06 38 GLY B CA 1
ATOM 3009 C C . GLY B 1 38 ? -4.957 -25.781 -14.711 1 97.06 38 GLY B C 1
ATOM 3010 O O . GLY B 1 38 ? -3.826 -25.562 -15.148 1 97.06 38 GLY B O 1
ATOM 3011 N N . LEU B 1 39 ? -6.066 -25.359 -15.305 1 95.69 39 LEU B N 1
ATOM 3012 C CA . LEU B 1 39 ? -6.051 -24.391 -16.391 1 95.69 39 LEU B CA 1
ATOM 3013 C C . LEU B 1 39 ? -6.137 -22.969 -15.859 1 95.69 39 LEU B C 1
ATOM 3015 O O . LEU B 1 39 ? -7.098 -22.609 -15.164 1 95.69 39 LEU B O 1
ATOM 3019 N N . CYS B 1 40 ? -5.156 -22.188 -16.156 1 92.38 40 CYS B N 1
ATOM 3020 C CA . CYS B 1 40 ? -5.062 -20.844 -15.586 1 92.38 40 CYS B CA 1
ATOM 3021 C C . CYS B 1 40 ? -4.953 -19.797 -16.688 1 92.38 40 CYS B C 1
ATOM 3023 O O . CYS B 1 40 ? -4.332 -20.047 -17.719 1 92.38 40 CYS B O 1
ATOM 3025 N N . HIS B 1 41 ? -5.449 -18.625 -16.453 1 88.69 41 HIS B N 1
ATOM 3026 C CA . HIS B 1 41 ? -5.406 -17.531 -17.406 1 88.69 41 HIS B CA 1
ATOM 3027 C C . HIS B 1 41 ? -3.967 -17.141 -17.734 1 88.69 41 HIS B C 1
ATOM 3029 O O . HIS B 1 41 ? -3.689 -16.609 -18.812 1 88.69 41 HIS B O 1
ATOM 3035 N N . SER B 1 42 ? -3.104 -17.344 -16.844 1 89.12 42 SER B N 1
ATOM 3036 C CA . SER B 1 42 ? -1.705 -17.016 -17.078 1 89.12 42 SER B CA 1
ATOM 3037 C C . SER B 1 42 ? -1.16 -17.766 -18.297 1 89.12 42 SER B C 1
ATOM 3039 O O . SER B 1 42 ? -0.366 -17.219 -19.062 1 89.12 42 SER B O 1
ATOM 3041 N N . ASP B 1 43 ? -1.525 -19 -18.422 1 92.12 43 ASP B N 1
ATOM 3042 C CA . ASP B 1 43 ? -1.146 -19.75 -19.609 1 92.12 43 ASP B CA 1
ATOM 3043 C C . ASP B 1 43 ? -1.777 -19.141 -20.859 1 92.12 43 ASP B C 1
ATOM 3045 O O . ASP B 1 43 ? -1.134 -19.062 -21.906 1 92.12 43 ASP B O 1
ATOM 3049 N N . ASP B 1 44 ? -2.965 -18.734 -20.688 1 88.94 44 ASP B N 1
ATOM 3050 C CA . ASP B 1 44 ? -3.703 -18.125 -21.797 1 88.94 44 ASP B CA 1
ATOM 3051 C C . ASP B 1 44 ? -3.043 -16.828 -22.25 1 88.94 44 ASP B C 1
ATOM 3053 O O . ASP B 1 44 ? -3.051 -16.5 -23.438 1 88.94 44 ASP B O 1
ATOM 3057 N N . HIS B 1 45 ? -2.533 -16.062 -21.328 1 86.06 45 HIS B N 1
ATOM 3058 C CA . HIS B 1 45 ? -1.836 -14.836 -21.656 1 86.06 45 HIS B CA 1
ATOM 3059 C C . HIS B 1 45 ? -0.656 -15.102 -22.594 1 86.06 45 HIS B C 1
ATOM 3061 O O . HIS B 1 45 ? -0.345 -14.281 -23.453 1 86.06 45 HIS B O 1
ATOM 3067 N N . HIS B 1 46 ? -0 -16.188 -22.438 1 89.88 46 HIS B N 1
ATOM 3068 C CA . HIS B 1 46 ? 1.097 -16.547 -23.312 1 89.88 46 HIS B CA 1
ATOM 3069 C C . HIS B 1 46 ? 0.58 -16.938 -24.703 1 89.88 46 HIS B C 1
ATOM 3071 O O . HIS B 1 46 ? 1.161 -16.547 -25.719 1 89.88 46 HIS B O 1
ATOM 3077 N N . ALA B 1 47 ? -0.495 -17.625 -24.703 1 92.5 47 ALA B N 1
ATOM 3078 C CA . ALA B 1 47 ? -1.066 -18.062 -25.969 1 92.5 47 ALA B CA 1
ATOM 3079 C C . ALA B 1 47 ? -1.557 -16.875 -26.797 1 92.5 47 ALA B C 1
ATOM 3081 O O . ALA B 1 47 ? -1.406 -16.844 -28.016 1 92.5 47 ALA B O 1
ATOM 3082 N N . LYS B 1 48 ? -2.066 -15.875 -26.078 1 88.81 48 LYS B N 1
ATOM 3083 C CA . LYS B 1 48 ? -2.631 -14.703 -26.75 1 88.81 48 LYS B CA 1
ATOM 3084 C C . LYS B 1 48 ? -1.543 -13.688 -27.078 1 88.81 48 LYS B C 1
ATOM 3086 O O . LYS B 1 48 ? -1.766 -12.773 -27.875 1 88.81 48 LYS B O 1
ATOM 3091 N N . GLY B 1 49 ? -0.424 -13.82 -26.453 1 86.31 49 GLY B N 1
ATOM 3092 C CA . GLY B 1 49 ? 0.691 -12.922 -26.734 1 86.31 49 GLY B CA 1
ATOM 3093 C C . GLY B 1 49 ? 0.743 -11.727 -25.797 1 86.31 49 GLY B C 1
ATOM 3094 O O . GLY B 1 49 ? 1.546 -10.812 -26 1 86.31 49 GLY B O 1
ATOM 3095 N N . ASP B 1 50 ? -0.093 -11.688 -24.781 1 76.5 50 ASP B N 1
ATOM 3096 C CA . ASP B 1 50 ? -0.049 -10.617 -23.797 1 76.5 50 ASP B CA 1
ATOM 3097 C C . ASP B 1 50 ? 1.265 -10.648 -23.016 1 76.5 50 ASP B C 1
ATOM 3099 O O . ASP B 1 50 ? 1.765 -9.602 -22.594 1 76.5 50 ASP B O 1
ATOM 3103 N N . ILE B 1 51 ? 1.728 -11.844 -22.797 1 79.25 51 ILE B N 1
ATOM 3104 C CA . ILE B 1 51 ? 3.039 -12.086 -22.203 1 79.25 51 ILE B CA 1
ATOM 3105 C C . ILE B 1 51 ? 3.885 -12.93 -23.156 1 79.25 51 ILE B C 1
ATOM 3107 O O . ILE B 1 51 ? 3.49 -14.039 -23.531 1 79.25 51 ILE B O 1
ATOM 3111 N N . LYS B 1 52 ? 4.934 -12.383 -23.531 1 82.31 52 LYS B N 1
ATOM 3112 C CA . LYS B 1 52 ? 5.785 -13.094 -24.484 1 82.31 52 LYS B CA 1
ATOM 3113 C C . LYS B 1 52 ? 6.598 -14.188 -23.797 1 82.31 52 LYS B C 1
ATOM 3115 O O . LYS B 1 52 ? 7.293 -13.922 -22.812 1 82.31 52 LYS B O 1
ATOM 3120 N N . PRO B 1 53 ? 6.473 -15.352 -24.328 1 88.56 53 PRO B N 1
ATOM 3121 C CA . PRO B 1 53 ? 7.359 -16.375 -23.781 1 88.56 53 PRO B CA 1
ATOM 3122 C C . PRO B 1 53 ? 8.828 -16.125 -24.094 1 88.56 53 PRO B C 1
ATOM 3124 O O . PRO B 1 53 ? 9.148 -15.453 -25.078 1 88.56 53 PRO B O 1
ATOM 3127 N N . GLY B 1 54 ? 9.695 -16.625 -23.266 1 87.56 54 GLY B N 1
ATOM 3128 C CA . GLY B 1 54 ? 11.117 -16.453 -23.484 1 87.56 54 GLY B CA 1
ATOM 3129 C C . GLY B 1 54 ? 11.617 -17.125 -24.75 1 87.56 54 GLY B C 1
ATOM 3130 O O . GLY B 1 54 ? 12.594 -16.672 -25.359 1 87.56 54 GLY B O 1
ATOM 3131 N N . ARG B 1 55 ? 10.953 -18.203 -25.078 1 93.69 55 ARG B N 1
ATOM 3132 C CA . ARG B 1 55 ? 11.336 -18.969 -26.25 1 93.69 55 ARG B CA 1
ATOM 3133 C C . ARG B 1 55 ? 10.164 -19.797 -26.781 1 93.69 55 ARG B C 1
ATOM 3135 O O . ARG B 1 55 ? 9.336 -20.266 -26 1 93.69 55 ARG B O 1
ATOM 3142 N N . LEU B 1 56 ? 10.117 -19.891 -28.094 1 95.75 56 LEU B N 1
ATOM 3143 C CA . LEU B 1 56 ? 9.242 -20.859 -28.75 1 95.75 56 LEU B CA 1
ATOM 3144 C C . LEU B 1 56 ? 10.047 -22.016 -29.312 1 95.75 56 LEU B C 1
ATOM 3146 O O . LEU B 1 56 ? 11.18 -21.828 -29.766 1 95.75 56 LEU B O 1
ATOM 3150 N N . PRO B 1 57 ? 9.617 -23.297 -29.328 1 97.56 57 PRO B N 1
ATOM 3151 C CA . PRO B 1 57 ? 8.328 -23.672 -28.766 1 97.56 57 PRO B CA 1
ATOM 3152 C C . PRO B 1 57 ? 8.289 -23.531 -27.234 1 97.56 57 PRO B C 1
ATOM 3154 O O . PRO B 1 57 ? 9.344 -23.469 -26.594 1 97.56 57 PRO B O 1
ATOM 3157 N N . PHE B 1 58 ? 7.133 -23.359 -26.688 1 97.94 58 PHE B N 1
ATOM 3158 C CA . PHE B 1 58 ? 6.848 -23.125 -25.281 1 97.94 58 PHE B CA 1
ATOM 3159 C C . PHE B 1 58 ? 5.844 -24.141 -24.75 1 97.94 58 PHE B C 1
ATOM 3161 O O . PHE B 1 58 ? 4.715 -24.219 -25.234 1 97.94 58 PHE B O 1
ATOM 3168 N N . ALA B 1 59 ? 6.297 -25.016 -23.812 1 98.38 59 ALA B N 1
ATOM 3169 C CA . ALA B 1 59 ? 5.402 -25.984 -23.188 1 98.38 59 ALA B CA 1
ATOM 3170 C C . ALA B 1 59 ? 4.645 -25.359 -22.031 1 98.38 59 ALA B C 1
ATOM 3172 O O . ALA B 1 59 ? 5.25 -24.828 -21.094 1 98.38 59 ALA B O 1
ATOM 3173 N N . GLY B 1 60 ? 3.332 -25.469 -22.016 1 97.88 60 GLY B N 1
ATOM 3174 C CA . GLY B 1 60 ? 2.49 -24.719 -21.094 1 97.88 60 GLY B CA 1
ATOM 3175 C C . GLY B 1 60 ? 2.193 -25.469 -19.812 1 97.88 60 GLY B C 1
ATOM 3176 O O . GLY B 1 60 ? 2.699 -26.578 -19.594 1 97.88 60 GLY B O 1
ATOM 3177 N N . GLY B 1 61 ? 1.429 -24.766 -18.922 1 97.81 61 GLY B N 1
ATOM 3178 C CA . GLY B 1 61 ? 0.961 -25.312 -17.656 1 97.81 61 GLY B CA 1
ATOM 3179 C C . GLY B 1 61 ? 1.877 -24.969 -16.5 1 97.81 61 GLY B C 1
ATOM 3180 O O . GLY B 1 61 ? 3.102 -25.047 -16.625 1 97.81 61 GLY B O 1
ATOM 3181 N N . HIS B 1 62 ? 1.282 -24.578 -15.328 1 97.56 62 HIS B N 1
ATOM 3182 C CA . HIS B 1 62 ? 2.139 -24.234 -14.195 1 97.56 62 HIS B CA 1
ATOM 3183 C C . HIS B 1 62 ? 1.485 -24.625 -12.875 1 97.56 62 HIS B C 1
ATOM 3185 O O . HIS B 1 62 ? 2.109 -24.531 -11.812 1 97.56 62 HIS B O 1
ATOM 3191 N N . GLU B 1 63 ? 0.288 -25.031 -12.875 1 97.19 63 GLU B N 1
ATOM 3192 C CA . GLU B 1 63 ? -0.473 -25.406 -11.688 1 97.19 63 GLU B CA 1
ATOM 3193 C C . GLU B 1 63 ? -0.675 -26.922 -11.617 1 97.19 63 GLU B C 1
ATOM 3195 O O . GLU B 1 63 ? -1.733 -27.422 -12 1 97.19 63 GLU B O 1
ATOM 3200 N N . GLY B 1 64 ? 0.295 -27.688 -11.008 1 98.12 64 GLY B N 1
ATOM 3201 C CA . GLY B 1 64 ? 0.251 -29.141 -11.188 1 98.12 64 GLY B CA 1
ATOM 3202 C C . GLY B 1 64 ? 0.626 -29.906 -9.938 1 98.12 64 GLY B C 1
ATOM 3203 O O . GLY B 1 64 ? 1.241 -29.359 -9.023 1 98.12 64 GLY B O 1
ATOM 3204 N N . ALA B 1 65 ? 0.225 -31.156 -9.93 1 98.81 65 ALA B N 1
ATOM 3205 C CA . ALA B 1 65 ? 0.589 -32.156 -8.914 1 98.81 65 ALA B CA 1
ATOM 3206 C C . ALA B 1 65 ? 0.813 -33.5 -9.547 1 98.81 65 ALA B C 1
ATOM 3208 O O . ALA B 1 65 ? 0.231 -33.844 -10.586 1 98.81 65 ALA B O 1
ATOM 3209 N N . GLY B 1 66 ? 1.659 -34.281 -8.945 1 98.81 66 GLY B N 1
ATOM 3210 C CA . GLY B 1 66 ? 1.986 -35.594 -9.477 1 98.81 66 GLY B CA 1
ATOM 3211 C C . GLY B 1 66 ? 2.816 -36.438 -8.516 1 98.81 66 GLY B C 1
ATOM 3212 O O . GLY B 1 66 ? 2.83 -36.188 -7.312 1 98.81 66 GLY B O 1
ATOM 3213 N N . VAL B 1 67 ? 3.369 -37.469 -9.148 1 98.81 67 VAL B N 1
ATOM 3214 C CA . VAL B 1 67 ? 4.164 -38.406 -8.375 1 98.81 67 VAL B CA 1
ATOM 3215 C C . VAL B 1 67 ? 5.598 -38.438 -8.898 1 98.81 67 VAL B C 1
ATOM 3217 O O . VAL B 1 67 ? 5.816 -38.531 -10.109 1 98.81 67 VAL B O 1
ATOM 3220 N N . VAL B 1 68 ? 6.555 -38.344 -7.949 1 98.88 68 VAL B N 1
ATOM 3221 C CA . VAL B 1 68 ? 7.961 -38.375 -8.328 1 98.88 68 VAL B CA 1
ATOM 3222 C C . VAL B 1 68 ? 8.297 -39.75 -8.922 1 98.88 68 VAL B C 1
ATOM 3224 O O . VAL B 1 68 ? 8.039 -40.781 -8.305 1 98.88 68 VAL B O 1
ATOM 3227 N N . GLU B 1 69 ? 8.875 -39.688 -10.07 1 98.38 69 GLU B N 1
ATOM 3228 C CA . GLU B 1 69 ? 9.242 -40.906 -10.766 1 98.38 69 GLU B CA 1
ATOM 3229 C C . GLU B 1 69 ? 10.75 -41.156 -10.711 1 98.38 69 GLU B C 1
ATOM 3231 O O . GLU B 1 69 ? 11.211 -42.281 -10.766 1 98.38 69 GLU B O 1
ATOM 3236 N N . ALA B 1 70 ? 11.492 -40.125 -10.672 1 98.56 70 ALA B N 1
ATOM 3237 C CA . ALA B 1 70 ? 12.953 -40.188 -10.586 1 98.56 70 ALA B CA 1
ATOM 3238 C C . ALA B 1 70 ? 13.523 -38.969 -9.867 1 98.56 70 ALA B C 1
ATOM 3240 O O . ALA B 1 70 ? 12.922 -37.906 -9.898 1 98.56 70 ALA B O 1
ATOM 3241 N N . VAL B 1 71 ? 14.664 -39.219 -9.234 1 98.56 71 VAL B N 1
ATOM 3242 C CA . VAL B 1 71 ? 15.336 -38.125 -8.523 1 98.56 71 VAL B CA 1
ATOM 3243 C C . VAL B 1 71 ? 16.766 -37.969 -9.062 1 98.56 71 VAL B C 1
ATOM 3245 O O . VAL B 1 71 ? 17.422 -38.938 -9.383 1 98.56 71 VAL B O 1
ATOM 3248 N N . GLY B 1 72 ? 17.188 -36.719 -9.18 1 98.12 72 GLY B N 1
ATOM 3249 C CA . GLY B 1 72 ? 18.547 -36.469 -9.617 1 98.12 72 GLY B CA 1
ATOM 3250 C C . GLY B 1 72 ? 19.594 -36.875 -8.594 1 98.12 72 GLY B C 1
ATOM 3251 O O . GLY B 1 72 ? 19.266 -37.094 -7.426 1 98.12 72 GLY B O 1
ATOM 3252 N N . PRO B 1 73 ? 20.844 -36.938 -9.133 1 98 73 PRO B N 1
ATOM 3253 C CA . PRO B 1 73 ? 21.922 -37.281 -8.211 1 98 73 PRO B CA 1
ATOM 3254 C C . PRO B 1 73 ? 22.031 -36.344 -7.012 1 98 73 PRO B C 1
ATOM 3256 O O . PRO B 1 73 ? 21.969 -35.125 -7.176 1 98 73 PRO B O 1
ATOM 3259 N N . GLY B 1 74 ? 22.062 -36.938 -5.75 1 97.19 74 GLY B N 1
ATOM 3260 C CA . GLY B 1 74 ? 22.297 -36.125 -4.551 1 97.19 74 GLY B CA 1
ATOM 3261 C C . GLY B 1 74 ? 21.031 -35.594 -3.936 1 97.19 74 GLY B C 1
ATOM 3262 O O . GLY B 1 74 ? 21.062 -35 -2.85 1 97.19 74 GLY B O 1
ATOM 3263 N N . VAL B 1 75 ? 19.891 -35.688 -4.637 1 97.56 75 VAL B N 1
ATOM 3264 C CA . VAL B 1 75 ? 18.625 -35.219 -4.082 1 97.56 75 VAL B CA 1
ATOM 3265 C C . VAL B 1 75 ? 18.172 -36.156 -2.963 1 97.56 75 VAL B C 1
ATOM 3267 O O . VAL B 1 75 ? 18.078 -37.375 -3.166 1 97.56 75 VAL B O 1
ATOM 3270 N N . THR B 1 76 ? 18 -35.562 -1.781 1 96.38 76 THR B N 1
ATOM 3271 C CA . THR B 1 76 ? 17.625 -36.406 -0.648 1 96.38 76 THR B CA 1
ATOM 3272 C C . THR B 1 76 ? 16.266 -36 -0.091 1 96.38 76 THR B C 1
ATOM 3274 O O . THR B 1 76 ? 15.641 -36.75 0.654 1 96.38 76 THR B O 1
ATOM 3277 N N . GLU B 1 77 ? 15.828 -34.812 -0.387 1 95.88 77 GLU B N 1
ATOM 3278 C CA . GLU B 1 77 ? 14.586 -34.312 0.188 1 95.88 77 GLU B CA 1
ATOM 3279 C C . GLU B 1 77 ? 13.367 -34.906 -0.498 1 95.88 77 GLU B C 1
ATOM 3281 O O . GLU B 1 77 ? 12.25 -34.812 0.013 1 95.88 77 GLU B O 1
ATOM 3286 N N . PHE B 1 78 ? 13.555 -35.594 -1.647 1 98.44 78 PHE B N 1
ATOM 3287 C CA . PHE B 1 78 ? 12.508 -36.281 -2.391 1 98.44 78 PHE B CA 1
ATOM 3288 C C . PHE B 1 78 ? 12.922 -37.719 -2.709 1 98.44 78 PHE B C 1
ATOM 3290 O O . PHE B 1 78 ? 14.117 -38.031 -2.795 1 98.44 78 PHE B O 1
ATOM 3297 N N . ALA B 1 79 ? 11.922 -38.562 -2.885 1 98.5 79 ALA B N 1
ATOM 3298 C CA . ALA B 1 79 ? 12.117 -39.938 -3.312 1 98.5 79 ALA B CA 1
ATOM 3299 C C . ALA B 1 79 ? 11.055 -40.344 -4.332 1 98.5 79 ALA B C 1
ATOM 3301 O O . ALA B 1 79 ? 9.992 -39.719 -4.418 1 98.5 79 ALA B O 1
ATOM 3302 N N . GLU B 1 80 ? 11.406 -41.438 -5.105 1 98.5 80 GLU B N 1
ATOM 3303 C CA . GLU B 1 80 ? 10.414 -42 -6.004 1 98.5 80 GLU B CA 1
ATOM 3304 C C . GLU B 1 80 ? 9.156 -42.406 -5.246 1 98.5 80 GLU B C 1
ATOM 3306 O O . GLU B 1 80 ? 9.242 -43 -4.168 1 98.5 80 GLU B O 1
ATOM 3311 N N . GLY B 1 81 ? 8.008 -41.938 -5.742 1 98.62 81 GLY B N 1
ATOM 3312 C CA . GLY B 1 81 ? 6.75 -42.25 -5.098 1 98.62 81 GLY B CA 1
ATOM 3313 C C . GLY B 1 81 ? 6.168 -41.125 -4.305 1 98.62 81 GLY B C 1
ATOM 3314 O O . GLY B 1 81 ? 4.988 -41.125 -3.951 1 98.62 81 GLY B O 1
ATOM 3315 N N . ASP B 1 82 ? 7 -40.125 -4.004 1 98.75 82 ASP B N 1
ATOM 3316 C CA . ASP B 1 82 ? 6.508 -38.969 -3.266 1 98.75 82 ASP B CA 1
ATOM 3317 C C . ASP B 1 82 ? 5.441 -38.219 -4.062 1 98.75 82 ASP B C 1
ATOM 3319 O O . ASP B 1 82 ? 5.582 -38.031 -5.27 1 98.75 82 ASP B O 1
ATOM 3323 N N . HIS B 1 83 ? 4.305 -37.875 -3.428 1 98.81 83 HIS B N 1
ATOM 3324 C CA . HIS B 1 83 ? 3.326 -36.969 -4 1 98.81 83 HIS B CA 1
ATOM 3325 C C . HIS B 1 83 ? 3.771 -35.5 -3.84 1 98.81 83 HIS B C 1
ATOM 3327 O O . HIS B 1 83 ? 4.191 -35.094 -2.754 1 98.81 83 HIS B O 1
ATOM 3333 N N . VAL B 1 84 ? 3.717 -34.75 -4.902 1 98.88 84 VAL B N 1
ATOM 3334 C CA . VAL B 1 84 ? 4.195 -33.375 -4.844 1 98.88 84 VAL B CA 1
ATOM 3335 C C . VAL B 1 84 ? 3.191 -32.438 -5.52 1 98.88 84 VAL B C 1
ATOM 3337 O O . VAL B 1 84 ? 2.467 -32.844 -6.43 1 98.88 84 VAL B O 1
ATOM 3340 N N . VAL B 1 85 ? 3.031 -31.266 -5.02 1 98.81 85 VAL B N 1
ATOM 3341 C CA . VAL B 1 85 ? 2.406 -30.125 -5.672 1 98.81 85 VAL B CA 1
ATOM 3342 C C . VAL B 1 85 ? 3.479 -29.125 -6.113 1 98.81 85 VAL B C 1
ATOM 3344 O O . VAL B 1 85 ? 4.43 -28.859 -5.375 1 98.81 85 VAL B O 1
ATOM 3347 N N . PHE B 1 86 ? 3.332 -28.625 -7.355 1 98.62 86 PHE B N 1
ATOM 3348 C CA . PHE B 1 86 ? 4.293 -27.641 -7.836 1 98.62 86 PHE B CA 1
ATOM 3349 C C . PHE B 1 86 ? 3.895 -26.234 -7.395 1 98.62 86 PHE B C 1
ATOM 3351 O O . PHE B 1 86 ? 2.709 -25.906 -7.375 1 98.62 86 PHE B O 1
ATOM 3358 N N . SER B 1 87 ? 4.887 -25.469 -7.023 1 97.81 87 SER B N 1
ATOM 3359 C CA . SER B 1 87 ? 4.758 -24.016 -6.934 1 97.81 87 SER B CA 1
ATOM 3360 C C . SER B 1 87 ? 5.281 -23.328 -8.195 1 97.81 87 SER B C 1
ATOM 3362 O O . SER B 1 87 ? 6.406 -23.594 -8.625 1 97.81 87 SER B O 1
ATOM 3364 N N . PHE B 1 88 ? 4.512 -22.469 -8.742 1 96 88 PHE B N 1
ATOM 3365 C CA . PHE B 1 88 ? 4.941 -21.844 -9.992 1 96 88 PHE B CA 1
ATOM 3366 C C . PHE B 1 88 ? 6.086 -20.875 -9.75 1 96 88 PHE B C 1
ATOM 3368 O O . PHE B 1 88 ? 6.777 -20.469 -10.688 1 96 88 PHE B O 1
ATOM 3375 N N . LEU B 1 89 ? 6.285 -20.5 -8.516 1 96.38 89 LEU B N 1
ATOM 3376 C CA . LEU B 1 89 ? 7.473 -19.75 -8.117 1 96.38 89 LEU B CA 1
ATOM 3377 C C . LEU B 1 89 ? 8.414 -20.625 -7.305 1 96.38 89 LEU B C 1
ATOM 3379 O O . LEU B 1 89 ? 7.984 -21.328 -6.391 1 96.38 89 LEU B O 1
ATOM 3383 N N . PRO B 1 90 ? 9.672 -20.562 -7.645 1 96.69 90 PRO B N 1
ATOM 3384 C CA . PRO B 1 90 ? 10.633 -21.344 -6.875 1 96.69 90 PRO B CA 1
ATOM 3385 C C . PRO B 1 90 ? 10.938 -20.734 -5.508 1 96.69 90 PRO B C 1
ATOM 3387 O O . PRO B 1 90 ? 10.695 -19.547 -5.293 1 96.69 90 PRO B O 1
ATOM 3390 N N . ALA B 1 91 ? 11.398 -21.531 -4.609 1 97.31 91 ALA B N 1
ATOM 3391 C CA . ALA B 1 91 ? 11.867 -21.109 -3.291 1 97.31 91 ALA B CA 1
ATOM 3392 C C . ALA B 1 91 ? 13.164 -21.828 -2.912 1 97.31 91 ALA B C 1
ATOM 3394 O O . ALA B 1 91 ? 13.172 -23.047 -2.729 1 97.31 91 ALA B O 1
ATOM 3395 N N . CYS B 1 92 ? 14.234 -21.094 -2.74 1 95.31 92 CYS B N 1
ATOM 3396 C CA . CYS B 1 92 ? 15.516 -21.703 -2.42 1 95.31 92 CYS B CA 1
ATOM 3397 C C . CYS B 1 92 ? 15.648 -21.938 -0.92 1 95.31 92 CYS B C 1
ATOM 3399 O O . CYS B 1 92 ? 16.5 -22.719 -0.482 1 95.31 92 CYS B O 1
ATOM 3401 N N . GLY B 1 93 ? 14.883 -21.25 -0.169 1 94.31 93 GLY B N 1
ATOM 3402 C CA . GLY B 1 93 ? 14.852 -21.438 1.272 1 94.31 93 GLY B CA 1
ATOM 3403 C C . GLY B 1 93 ? 15.953 -20.688 1.993 1 94.31 93 GLY B C 1
ATOM 3404 O O . GLY B 1 93 ? 15.969 -20.625 3.225 1 94.31 93 GLY B O 1
ATOM 3405 N N . ARG B 1 94 ? 16.875 -19.953 1.235 1 94.81 94 ARG B N 1
ATOM 3406 C CA . ARG B 1 94 ? 18.062 -19.453 1.917 1 94.81 94 ARG B CA 1
ATOM 3407 C C . ARG B 1 94 ? 18.266 -17.969 1.598 1 94.81 94 ARG B C 1
ATOM 3409 O O . ARG B 1 94 ? 18.938 -17.25 2.354 1 94.81 94 ARG B O 1
ATOM 3416 N N . CYS B 1 95 ? 17.828 -17.516 0.458 1 94.69 95 CYS B N 1
ATOM 3417 C CA . CYS B 1 95 ? 18.062 -16.109 0.133 1 94.69 95 CYS B CA 1
ATOM 3418 C C . CYS B 1 95 ? 17.359 -15.195 1.125 1 94.69 95 CYS B C 1
ATOM 3420 O O . CYS B 1 95 ? 16.578 -15.664 1.958 1 94.69 95 CYS B O 1
ATOM 3422 N N . ARG B 1 96 ? 17.625 -13.898 1.028 1 92.94 96 ARG B N 1
ATOM 3423 C CA . ARG B 1 96 ? 17.078 -12.922 1.969 1 92.94 96 ARG B CA 1
ATOM 3424 C C . ARG B 1 96 ? 15.562 -13.008 2.033 1 92.94 96 ARG B C 1
ATOM 3426 O O . ARG B 1 96 ? 14.977 -12.898 3.111 1 92.94 96 ARG B O 1
ATOM 3433 N N . TRP B 1 97 ? 14.906 -13.227 0.982 1 95.81 97 TRP B N 1
ATOM 3434 C CA . TRP B 1 97 ? 13.445 -13.25 0.909 1 95.81 97 TRP B CA 1
ATOM 3435 C C . TRP B 1 97 ? 12.891 -14.539 1.51 1 95.81 97 TRP B C 1
ATOM 3437 O O . TRP B 1 97 ? 11.992 -14.5 2.348 1 95.81 97 TRP B O 1
ATOM 3447 N N . CYS B 1 98 ? 13.445 -15.625 1.148 1 96.25 98 CYS B N 1
ATOM 3448 C CA . CYS B 1 98 ? 13.016 -16.906 1.708 1 96.25 98 CYS B CA 1
ATOM 3449 C C . CYS B 1 98 ? 13.234 -16.938 3.217 1 96.25 98 CYS B C 1
ATOM 3451 O O . CYS B 1 98 ? 12.359 -17.391 3.961 1 96.25 98 CYS B O 1
ATOM 3453 N N . ALA B 1 99 ? 14.383 -16.406 3.596 1 94.94 99 ALA B N 1
ATOM 3454 C CA . ALA B 1 99 ? 14.727 -16.438 5.016 1 94.94 99 ALA B CA 1
ATOM 3455 C C . ALA B 1 99 ? 13.766 -15.586 5.832 1 94.94 99 ALA B C 1
ATOM 3457 O O . ALA B 1 99 ? 13.617 -15.781 7.039 1 94.94 99 ALA B O 1
ATOM 3458 N N . ARG B 1 100 ? 13.109 -14.648 5.156 1 92.88 100 ARG B N 1
ATOM 3459 C CA . ARG B 1 100 ? 12.195 -13.75 5.855 1 92.88 100 ARG B CA 1
ATOM 3460 C C . ARG B 1 100 ? 10.742 -14.156 5.621 1 92.88 100 ARG B C 1
ATOM 3462 O O . ARG B 1 100 ? 9.82 -13.375 5.859 1 92.88 100 ARG B O 1
ATOM 3469 N N . GLY B 1 101 ? 10.484 -15.328 5.078 1 94.19 101 GLY B N 1
ATOM 3470 C CA . GLY B 1 101 ? 9.148 -15.859 4.906 1 94.19 101 GLY B CA 1
ATOM 3471 C C . GLY B 1 101 ? 8.477 -15.391 3.627 1 94.19 101 GLY B C 1
ATOM 3472 O O . GLY B 1 101 ? 7.281 -15.609 3.434 1 94.19 101 GLY B O 1
ATOM 3473 N N . MET B 1 102 ? 9.211 -14.68 2.775 1 96.75 102 MET B N 1
ATOM 3474 C CA . MET B 1 102 ? 8.688 -14.211 1.496 1 96.75 102 MET B CA 1
ATOM 3475 C C . MET B 1 102 ? 9.18 -15.086 0.352 1 96.75 102 MET B C 1
ATOM 3477 O O . MET B 1 102 ? 9.727 -14.586 -0.629 1 96.75 102 MET B O 1
ATOM 3481 N N . GLN B 1 103 ? 8.828 -16.344 0.422 1 97.38 103 GLN B N 1
ATOM 3482 C CA . GLN B 1 103 ? 9.328 -17.312 -0.546 1 97.38 103 GLN B CA 1
ATOM 3483 C C . GLN B 1 103 ? 8.852 -16.984 -1.957 1 97.38 103 GLN B C 1
ATOM 3485 O O . GLN B 1 103 ? 9.539 -17.281 -2.938 1 97.38 103 GLN B O 1
ATOM 3490 N N . ASN B 1 104 ? 7.664 -16.375 -2.043 1 97.62 104 ASN B N 1
ATOM 3491 C CA . ASN B 1 104 ? 7.129 -16 -3.348 1 97.62 104 ASN B CA 1
ATOM 3492 C C . ASN B 1 104 ? 8.039 -15 -4.062 1 97.62 104 ASN B C 1
ATOM 3494 O O . ASN B 1 104 ? 7.918 -14.797 -5.273 1 97.62 104 ASN B O 1
ATOM 3498 N N . LEU B 1 105 ? 8.961 -14.383 -3.363 1 97.56 105 LEU B N 1
ATOM 3499 C CA . LEU B 1 105 ? 9.852 -13.383 -3.932 1 97.56 105 LEU B CA 1
ATOM 3500 C C . LEU B 1 105 ? 11.281 -13.906 -4.008 1 97.56 105 LEU B C 1
ATOM 3502 O O . LEU B 1 105 ? 12.234 -13.125 -4.055 1 97.56 105 LEU B O 1
ATOM 3506 N N . CYS B 1 106 ? 11.523 -15.188 -4.027 1 97.25 106 CYS B N 1
ATOM 3507 C CA . CYS B 1 106 ? 12.828 -15.836 -4.062 1 97.25 106 CYS B CA 1
ATOM 3508 C C . CYS B 1 106 ? 13.672 -15.312 -5.215 1 97.25 106 CYS B C 1
ATOM 3510 O O . CYS B 1 106 ? 13.156 -15.078 -6.312 1 97.25 106 CYS B O 1
ATOM 3512 N N . ASP B 1 107 ? 14.992 -15.188 -5.016 1 95.06 107 ASP B N 1
ATOM 3513 C CA . ASP B 1 107 ? 15.922 -14.688 -6.023 1 95.06 107 ASP B CA 1
ATOM 3514 C C . ASP B 1 107 ? 15.969 -15.609 -7.238 1 95.06 107 ASP B C 1
ATOM 3516 O O . ASP B 1 107 ? 16.234 -15.164 -8.359 1 95.06 107 ASP B O 1
ATOM 3520 N N . LEU B 1 108 ? 15.625 -16.859 -7.078 1 93.75 108 LEU B N 1
ATOM 3521 C CA . LEU B 1 108 ? 15.602 -17.797 -8.195 1 93.75 108 LEU B CA 1
ATOM 3522 C C . LEU B 1 108 ? 14.562 -17.391 -9.234 1 93.75 108 LEU B C 1
ATOM 3524 O O . LEU B 1 108 ? 14.703 -17.703 -10.414 1 93.75 108 LEU B O 1
ATOM 3528 N N . GLY B 1 109 ? 13.57 -16.641 -8.766 1 93.12 109 GLY B N 1
ATOM 3529 C CA . GLY B 1 109 ? 12.477 -16.25 -9.648 1 93.12 109 GLY B CA 1
ATOM 3530 C C . GLY B 1 109 ? 12.898 -15.234 -10.703 1 93.12 109 GLY B C 1
ATOM 3531 O O . GLY B 1 109 ? 12.148 -14.977 -11.648 1 93.12 109 GLY B O 1
ATOM 3532 N N . ALA B 1 110 ? 14.156 -14.719 -10.609 1 89.19 110 ALA B N 1
ATOM 3533 C CA . ALA B 1 110 ? 14.633 -13.695 -11.531 1 89.19 110 ALA B CA 1
ATOM 3534 C C . ALA B 1 110 ? 14.688 -14.234 -12.961 1 89.19 110 ALA B C 1
ATOM 3536 O O . ALA B 1 110 ? 14.562 -13.469 -13.922 1 89.19 110 ALA B O 1
ATOM 3537 N N . SER B 1 111 ? 14.758 -15.523 -13.125 1 88.62 111 SER B N 1
ATOM 3538 C CA . SER B 1 111 ? 14.938 -16.109 -14.445 1 88.62 111 SER B CA 1
ATOM 3539 C C . SER B 1 111 ? 13.648 -16.766 -14.93 1 88.62 111 SER B C 1
ATOM 3541 O O . SER B 1 111 ? 13.656 -17.531 -15.906 1 88.62 111 SER B O 1
ATOM 3543 N N . ILE B 1 112 ? 12.516 -16.438 -14.344 1 91.25 112 ILE B N 1
ATOM 3544 C CA . ILE B 1 112 ? 11.273 -17.156 -14.586 1 91.25 112 ILE B CA 1
ATOM 3545 C C . ILE B 1 112 ? 10.859 -16.984 -16.047 1 91.25 112 ILE B C 1
ATOM 3547 O O . ILE B 1 112 ? 10.336 -17.922 -16.672 1 91.25 112 ILE B O 1
ATOM 3551 N N . ALA B 1 113 ? 11.211 -15.898 -16.688 1 87.38 113 ALA B N 1
ATOM 3552 C CA . ALA B 1 113 ? 10.75 -15.586 -18.031 1 87.38 113 ALA B CA 1
ATOM 3553 C C . ALA B 1 113 ? 11.492 -16.406 -19.078 1 87.38 113 ALA B C 1
ATOM 3555 O O . ALA B 1 113 ? 11.023 -16.578 -20.203 1 87.38 113 ALA B O 1
ATOM 3556 N N . THR B 1 114 ? 12.609 -16.969 -18.734 1 92.31 114 THR B N 1
ATOM 3557 C CA . THR B 1 114 ? 13.43 -17.719 -19.688 1 92.31 114 THR B CA 1
ATOM 3558 C C . THR B 1 114 ? 12.828 -19.078 -19.984 1 92.31 114 THR B C 1
ATOM 3560 O O . THR B 1 114 ? 13.023 -19.641 -21.062 1 92.31 114 THR B O 1
ATOM 3563 N N . GLY B 1 115 ? 12.133 -19.625 -18.984 1 95.19 115 GLY B N 1
ATOM 3564 C CA . GLY B 1 115 ? 11.625 -20.984 -19.094 1 95.19 115 GLY B CA 1
ATOM 3565 C C . GLY B 1 115 ? 12.719 -22.031 -19.031 1 95.19 115 GLY B C 1
ATOM 3566 O O . GLY B 1 115 ? 12.508 -23.172 -19.422 1 95.19 115 GLY B O 1
ATOM 3567 N N . ALA B 1 116 ? 13.93 -21.609 -18.719 1 95.81 116 ALA B N 1
ATOM 3568 C CA . ALA B 1 116 ? 15.094 -22.484 -18.578 1 95.81 116 ALA B CA 1
ATOM 3569 C C . ALA B 1 116 ? 15.289 -22.906 -17.141 1 95.81 116 ALA B C 1
ATOM 3571 O O . ALA B 1 116 ? 14.383 -22.766 -16.312 1 95.81 116 ALA B O 1
ATOM 3572 N N . ARG B 1 117 ? 16.391 -23.625 -16.906 1 96 117 ARG B N 1
ATOM 3573 C CA . ARG B 1 117 ? 16.75 -23.953 -15.531 1 96 117 ARG B CA 1
ATOM 3574 C C . ARG B 1 117 ? 17 -22.703 -14.703 1 96 117 ARG B C 1
ATOM 3576 O O . ARG B 1 117 ? 17.578 -21.734 -15.211 1 96 117 ARG B O 1
ATOM 3583 N N . TRP B 1 118 ? 16.609 -22.703 -13.406 1 93 118 TRP B N 1
ATOM 3584 C CA . TRP B 1 118 ? 16.703 -21.516 -12.562 1 93 118 TRP B CA 1
ATOM 3585 C C . TRP B 1 118 ? 18.141 -21.031 -12.461 1 93 118 TRP B C 1
ATOM 3587 O O . TRP B 1 118 ? 18.406 -19.828 -12.484 1 93 118 TRP B O 1
ATOM 3597 N N . ASP B 1 119 ? 19.078 -21.953 -12.398 1 88.81 119 ASP B N 1
ATOM 3598 C CA . ASP B 1 119 ? 20.484 -21.609 -12.125 1 88.81 119 ASP B CA 1
ATOM 3599 C C . ASP B 1 119 ? 21.281 -21.484 -13.414 1 88.81 119 ASP B C 1
ATOM 3601 O O . ASP B 1 119 ? 22.438 -21.078 -13.398 1 88.81 119 ASP B O 1
ATOM 3605 N N . ASP B 1 120 ? 20.703 -21.891 -14.57 1 91.62 120 ASP B N 1
ATOM 3606 C CA . ASP B 1 120 ? 21.344 -21.797 -15.883 1 91.62 120 ASP B CA 1
ATOM 3607 C C . ASP B 1 120 ? 20.328 -21.422 -16.969 1 91.62 120 ASP B C 1
ATOM 3609 O O . ASP B 1 120 ? 19.719 -22.297 -17.578 1 91.62 120 ASP B O 1
ATOM 3613 N N . PRO B 1 121 ? 20.25 -20.141 -17.297 1 88.62 121 PRO B N 1
ATOM 3614 C CA . PRO B 1 121 ? 19.219 -19.641 -18.219 1 88.62 121 PRO B CA 1
ATOM 3615 C C . PRO B 1 121 ? 19.438 -20.109 -19.656 1 88.62 121 PRO B C 1
ATOM 3617 O O . PRO B 1 121 ? 18.609 -19.844 -20.531 1 88.62 121 PRO B O 1
ATOM 3620 N N . THR B 1 122 ? 20.5 -20.906 -19.938 1 92.12 122 THR B N 1
ATOM 3621 C CA . THR B 1 122 ? 20.766 -21.391 -21.281 1 92.12 122 THR B CA 1
ATOM 3622 C C . THR B 1 122 ? 20.469 -22.891 -21.391 1 92.12 122 THR B C 1
ATOM 3624 O O . THR B 1 122 ? 20.609 -23.484 -22.469 1 92.12 122 THR B O 1
ATOM 3627 N N . SER B 1 123 ? 20.062 -23.438 -20.312 1 96.25 123 SER B N 1
ATOM 3628 C CA . SER B 1 123 ? 19.828 -24.875 -20.266 1 96.25 123 SER B CA 1
ATOM 3629 C C . SER B 1 123 ? 18.344 -25.188 -20.094 1 96.25 123 SER B C 1
ATOM 3631 O O . SER B 1 123 ? 17.703 -24.688 -19.156 1 96.25 123 SER B O 1
ATOM 3633 N N . TYR B 1 124 ? 17.828 -25.953 -21.016 1 97.75 124 TYR B N 1
ATOM 3634 C CA . TYR B 1 124 ? 16.406 -26.312 -21.016 1 97.75 124 TYR B CA 1
ATOM 3635 C C . TYR B 1 124 ? 16.219 -27.797 -20.734 1 97.75 124 TYR B C 1
ATOM 3637 O O . TYR B 1 124 ? 17.062 -28.609 -21.078 1 97.75 124 TYR B O 1
ATOM 3645 N N . ARG B 1 125 ? 15.094 -28.141 -20.141 1 98.25 125 ARG B N 1
ATOM 3646 C CA . ARG B 1 125 ? 14.836 -29.516 -19.719 1 98.25 125 ARG B CA 1
ATOM 3647 C C . ARG B 1 125 ? 14.008 -30.266 -20.766 1 98.25 125 ARG B C 1
ATOM 3649 O O . ARG B 1 125 ? 13.883 -31.484 -20.703 1 98.25 125 ARG B O 1
ATOM 3656 N N . LEU B 1 126 ? 13.406 -29.516 -21.703 1 98.5 126 LEU B N 1
ATOM 3657 C CA . LEU B 1 126 ? 12.562 -30.094 -22.75 1 98.5 126 LEU B CA 1
ATOM 3658 C C . LEU B 1 126 ? 13.125 -29.781 -24.141 1 98.5 126 LEU B C 1
ATOM 3660 O O . LEU B 1 126 ? 13.773 -28.766 -24.328 1 98.5 126 LEU B O 1
ATOM 3664 N N . SER B 1 127 ? 12.883 -30.672 -25.094 1 98.25 127 SER B N 1
ATOM 3665 C CA . SER B 1 127 ? 13.227 -30.422 -26.484 1 98.25 127 SER B CA 1
ATOM 3666 C C . SER B 1 127 ? 12.195 -31.031 -27.422 1 98.25 127 SER B C 1
ATOM 3668 O O . SER B 1 127 ? 11.5 -31.984 -27.062 1 98.25 127 SER B O 1
ATOM 3670 N N . LEU B 1 128 ? 12 -30.438 -28.484 1 97.88 128 LEU B N 1
ATOM 3671 C CA . LEU B 1 128 ? 11.148 -30.875 -29.578 1 97.88 128 LEU B CA 1
ATOM 3672 C C . LEU B 1 128 ? 11.906 -30.828 -30.906 1 97.88 128 LEU B C 1
ATOM 3674 O O . LEU B 1 128 ? 12.328 -29.766 -31.344 1 97.88 128 LEU B O 1
ATOM 3678 N N . ASP B 1 129 ? 12.078 -32 -31.547 1 95 129 ASP B N 1
ATOM 3679 C CA . ASP B 1 129 ? 12.82 -32.125 -32.781 1 95 129 ASP B CA 1
ATOM 3680 C C . ASP B 1 129 ? 14.219 -31.531 -32.656 1 95 129 ASP B C 1
ATOM 3682 O O . ASP B 1 129 ? 14.656 -30.75 -33.5 1 95 129 ASP B O 1
ATOM 3686 N N . GLY B 1 130 ? 14.82 -31.75 -31.578 1 94.81 130 GLY B N 1
ATOM 3687 C CA . GLY B 1 130 ? 16.203 -31.359 -31.344 1 94.81 130 GLY B CA 1
ATOM 3688 C C . GLY B 1 130 ? 16.344 -29.922 -30.891 1 94.81 130 GLY B C 1
ATOM 3689 O O . GLY B 1 130 ? 17.453 -29.469 -30.594 1 94.81 130 GLY B O 1
ATOM 3690 N N . GLN B 1 131 ? 15.281 -29.25 -30.844 1 96.75 131 GLN B N 1
ATOM 3691 C CA . GLN B 1 131 ? 15.312 -27.844 -30.438 1 96.75 131 GLN B CA 1
ATOM 3692 C C . GLN B 1 131 ? 14.82 -27.688 -29 1 96.75 131 GLN B C 1
ATOM 3694 O O . GLN B 1 131 ? 13.867 -28.344 -28.578 1 96.75 131 GLN B O 1
ATOM 3699 N N . PRO B 1 132 ? 15.531 -26.781 -28.234 1 97.62 132 PRO B N 1
ATOM 3700 C CA . PRO B 1 132 ? 15.094 -26.562 -26.844 1 97.62 132 PRO B CA 1
ATOM 3701 C C . PRO B 1 132 ? 13.68 -26 -26.766 1 97.62 132 PRO B C 1
ATOM 3703 O O . PRO B 1 132 ? 13.281 -25.188 -27.609 1 97.62 132 PRO B O 1
ATOM 3706 N N . VAL B 1 133 ? 12.914 -26.438 -25.766 1 98.31 133 VAL B N 1
ATOM 3707 C CA . VAL B 1 133 ? 11.562 -25.969 -25.484 1 98.31 133 VAL B CA 1
ATOM 3708 C C . VAL B 1 133 ? 11.523 -25.281 -24.125 1 98.31 133 VAL B C 1
ATOM 3710 O O . VAL B 1 133 ? 12.008 -25.828 -23.141 1 98.31 133 VAL B O 1
ATOM 3713 N N . ALA B 1 134 ? 11.047 -24.016 -24.109 1 98 134 ALA B N 1
ATOM 3714 C CA . ALA B 1 134 ? 10.906 -23.328 -22.828 1 98 134 ALA B CA 1
ATOM 3715 C C . ALA B 1 134 ? 9.773 -23.922 -22 1 98 134 ALA B C 1
ATOM 3717 O O . ALA B 1 134 ? 8.742 -24.312 -22.547 1 98 134 ALA B O 1
ATOM 3718 N N . GLN B 1 135 ? 9.961 -23.953 -20.719 1 97.94 135 GLN B N 1
ATOM 3719 C CA . GLN B 1 135 ? 8.953 -24.438 -19.781 1 97.94 135 GLN B CA 1
ATOM 3720 C C . GLN B 1 135 ? 8.211 -23.281 -19.125 1 97.94 135 GLN B C 1
ATOM 3722 O O . GLN B 1 135 ? 8.836 -22.359 -18.594 1 97.94 135 GLN B O 1
ATOM 3727 N N . MET B 1 136 ? 6.906 -23.359 -19.062 1 97.31 136 MET B N 1
ATOM 3728 C CA . MET B 1 136 ? 6.121 -22.422 -18.266 1 97.31 136 MET B CA 1
ATOM 3729 C C . MET B 1 136 ? 6.531 -22.469 -16.797 1 97.31 136 MET B C 1
ATOM 3731 O O . MET B 1 136 ? 6.387 -23.5 -16.141 1 97.31 136 MET B O 1
ATOM 3735 N N . CYS B 1 137 ? 7.113 -21.375 -16.281 1 96.12 137 CYS B N 1
ATOM 3736 C CA . CYS B 1 137 ? 7.531 -21.219 -14.891 1 96.12 137 CYS B CA 1
ATOM 3737 C C . CYS B 1 137 ? 8.5 -22.328 -14.477 1 96.12 137 CYS B C 1
ATOM 3739 O O . CYS B 1 137 ? 8.516 -22.734 -13.32 1 96.12 137 CYS B O 1
ATOM 3741 N N . GLY B 1 138 ? 9.172 -22.891 -15.484 1 96.31 138 GLY B N 1
ATOM 3742 C CA . GLY B 1 138 ? 10.109 -23.969 -15.227 1 96.31 138 GLY B CA 1
ATOM 3743 C C . GLY B 1 138 ? 9.422 -25.281 -14.914 1 96.31 138 GLY B C 1
ATOM 3744 O O . GLY B 1 138 ? 10.039 -26.203 -14.367 1 96.31 138 GLY B O 1
ATOM 3745 N N . LEU B 1 139 ? 8.172 -25.391 -15.211 1 98.19 139 LEU B N 1
ATOM 3746 C CA . LEU B 1 139 ? 7.402 -26.547 -14.773 1 98.19 139 LEU B CA 1
ATOM 3747 C C . LEU B 1 139 ? 6.824 -27.297 -15.969 1 98.19 139 LEU B C 1
ATOM 3749 O O . LEU B 1 139 ? 7.145 -28.469 -16.188 1 98.19 139 LEU B O 1
ATOM 3753 N N . SER B 1 140 ? 5.977 -26.672 -16.766 1 98.38 140 SER B N 1
ATOM 3754 C CA . SER B 1 140 ? 5.258 -27.234 -17.891 1 98.38 140 SER B CA 1
ATOM 3755 C C . SER B 1 140 ? 4.391 -28.406 -17.484 1 98.38 140 SER B C 1
ATOM 3757 O O . SER B 1 140 ? 4.574 -29.531 -17.969 1 98.38 140 SER B O 1
ATOM 3759 N N . THR B 1 141 ? 3.363 -28.047 -16.781 1 98.62 141 THR B N 1
ATOM 3760 C CA . THR B 1 141 ? 2.496 -29.062 -16.219 1 98.62 141 THR B CA 1
ATOM 3761 C C . THR B 1 141 ? 1.51 -29.578 -17.266 1 98.62 141 THR B C 1
ATOM 3763 O O . THR B 1 141 ? 0.731 -30.5 -17 1 98.62 141 THR B O 1
ATOM 3766 N N . PHE B 1 142 ? 1.514 -29.031 -18.438 1 98.69 142 PHE B N 1
ATOM 3767 C CA . PHE B 1 142 ? 0.747 -29.578 -19.547 1 98.69 142 PHE B CA 1
ATOM 3768 C C . PHE B 1 142 ? 1.497 -30.734 -20.203 1 98.69 142 PHE B C 1
ATOM 3770 O O . PHE B 1 142 ? 1.161 -31.156 -21.312 1 98.69 142 PHE B O 1
ATOM 3777 N N . CYS B 1 143 ? 2.531 -31.25 -19.609 1 98.56 143 CYS B N 1
ATOM 3778 C CA . CYS B 1 143 ? 3.221 -32.469 -20 1 98.56 143 CYS B CA 1
ATOM 3779 C C . CYS B 1 143 ? 2.836 -33.625 -19.094 1 98.56 143 CYS B C 1
ATOM 3781 O O . CYS B 1 143 ? 2.668 -33.438 -17.891 1 98.56 143 CYS B O 1
ATOM 3783 N N . GLU B 1 144 ? 2.723 -34.812 -19.641 1 98.62 144 GLU B N 1
ATOM 3784 C CA . GLU B 1 144 ? 2.422 -36 -18.844 1 98.62 144 GLU B CA 1
ATOM 3785 C C . GLU B 1 144 ? 3.545 -36.281 -17.859 1 98.62 144 GLU B C 1
ATOM 3787 O O . GLU B 1 144 ? 3.291 -36.781 -16.75 1 98.62 144 GLU B O 1
ATOM 3792 N N . VAL B 1 145 ? 4.734 -36.062 -18.328 1 98.62 145 VAL B N 1
ATOM 3793 C CA . VAL B 1 145 ? 5.926 -36.156 -17.484 1 98.62 145 VAL B CA 1
ATOM 3794 C C . VAL B 1 145 ? 6.773 -34.906 -17.641 1 98.62 145 VAL B C 1
ATOM 3796 O O . VAL B 1 145 ? 6.953 -34.406 -18.75 1 98.62 145 VAL B O 1
ATOM 3799 N N . THR B 1 146 ? 7.246 -34.406 -16.531 1 98.62 146 THR B N 1
ATOM 3800 C CA . THR B 1 146 ? 8.109 -33.219 -16.594 1 98.62 146 THR B CA 1
ATOM 3801 C C . THR B 1 146 ? 9.266 -33.344 -15.609 1 98.62 146 THR B C 1
ATOM 3803 O O . THR B 1 146 ? 9.211 -34.156 -14.688 1 98.62 146 THR B O 1
ATOM 3806 N N . THR B 1 147 ? 10.32 -32.656 -15.875 1 98.69 147 THR B N 1
ATOM 3807 C CA . THR B 1 147 ? 11.445 -32.531 -14.961 1 98.69 147 THR B CA 1
ATOM 3808 C C . THR B 1 147 ? 11.516 -31.094 -14.422 1 98.69 147 THR B C 1
ATOM 3810 O O . THR B 1 147 ? 11.453 -30.125 -15.18 1 98.69 147 THR B O 1
ATOM 3813 N N . VAL B 1 148 ? 11.625 -30.938 -13.094 1 98.38 148 VAL B N 1
ATOM 3814 C CA . VAL B 1 148 ? 11.578 -29.625 -12.469 1 98.38 148 VAL B CA 1
ATOM 3815 C C . VAL B 1 148 ? 12.648 -29.531 -11.383 1 98.38 148 VAL B C 1
ATOM 3817 O O . VAL B 1 148 ? 13.203 -30.547 -10.961 1 98.38 148 VAL B O 1
ATOM 3820 N N . SER B 1 149 ? 12.961 -28.297 -11.016 1 98.12 149 SER B N 1
ATOM 3821 C CA . SER B 1 149 ? 13.812 -28.062 -9.859 1 98.12 149 SER B CA 1
ATOM 3822 C C . SER B 1 149 ? 13.117 -28.484 -8.57 1 98.12 149 SER B C 1
ATOM 3824 O O . SER B 1 149 ? 11.922 -28.266 -8.406 1 98.12 149 SER B O 1
ATOM 3826 N N . THR B 1 150 ? 13.883 -29 -7.594 1 98.19 150 THR B N 1
ATOM 3827 C CA . THR B 1 150 ? 13.336 -29.297 -6.273 1 98.19 150 THR B CA 1
ATOM 3828 C C . THR B 1 150 ? 12.844 -28.016 -5.594 1 98.19 150 THR B C 1
ATOM 3830 O O . THR B 1 150 ? 11.969 -28.078 -4.719 1 98.19 150 THR B O 1
ATOM 3833 N N . ALA B 1 151 ? 13.258 -26.844 -6.039 1 97.56 151 ALA B N 1
ATOM 3834 C CA . ALA B 1 151 ? 12.867 -25.562 -5.465 1 97.56 151 ALA B CA 1
ATOM 3835 C C . ALA B 1 151 ? 11.414 -25.219 -5.816 1 97.56 151 ALA B C 1
ATOM 3837 O O . ALA B 1 151 ? 10.82 -24.312 -5.23 1 97.56 151 ALA B O 1
ATOM 3838 N N . SER B 1 152 ? 10.812 -26.016 -6.742 1 98.12 152 SER B N 1
ATOM 3839 C CA . SER B 1 152 ? 9.461 -25.719 -7.211 1 98.12 152 SER B CA 1
ATOM 3840 C C . SER B 1 152 ? 8.484 -26.812 -6.793 1 98.12 152 SER B C 1
ATOM 3842 O O . SER B 1 152 ? 7.367 -26.891 -7.309 1 98.12 152 SER B O 1
ATOM 3844 N N . ALA B 1 153 ? 8.891 -27.703 -5.91 1 98.62 153 ALA B N 1
ATOM 3845 C CA . ALA B 1 153 ? 8.055 -28.828 -5.539 1 98.62 153 ALA B CA 1
ATOM 3846 C C . ALA B 1 153 ? 7.848 -28.891 -4.027 1 98.62 153 ALA B C 1
ATOM 3848 O O . ALA B 1 153 ? 8.773 -28.641 -3.258 1 98.62 153 ALA B O 1
ATOM 3849 N N . VAL B 1 154 ? 6.648 -29.172 -3.635 1 98.56 154 VAL B N 1
ATOM 3850 C CA . VAL B 1 154 ? 6.285 -29.344 -2.232 1 98.56 154 VAL B CA 1
ATOM 3851 C C . VAL B 1 154 ? 5.727 -30.75 -2.014 1 98.56 154 VAL B C 1
ATOM 3853 O O . VAL B 1 154 ? 4.734 -31.141 -2.637 1 98.56 154 VAL B O 1
ATOM 3856 N N . LYS B 1 155 ? 6.391 -31.484 -1.168 1 98.38 155 LYS B N 1
ATOM 3857 C CA . LYS B 1 155 ? 5.902 -32.812 -0.812 1 98.38 155 LYS B CA 1
ATOM 3858 C C . LYS B 1 155 ? 4.621 -32.719 0.011 1 98.38 155 LYS B C 1
ATOM 3860 O O . LYS B 1 155 ? 4.512 -31.891 0.911 1 98.38 155 LYS B O 1
ATOM 3865 N N . ILE B 1 156 ? 3.666 -33.594 -0.319 1 98.31 156 ILE B N 1
ATOM 3866 C CA . ILE B 1 156 ? 2.412 -33.531 0.424 1 98.31 156 ILE B CA 1
ATOM 3867 C C . ILE B 1 156 ? 2.029 -34.938 0.91 1 98.31 156 ILE B C 1
ATOM 3869 O O . ILE B 1 156 ? 2.654 -35.906 0.522 1 98.31 156 ILE B O 1
ATOM 3873 N N . ASP B 1 157 ? 1.009 -35 1.785 1 97.06 157 ASP B N 1
ATOM 3874 C CA . ASP B 1 157 ? 0.425 -36.25 2.258 1 97.06 157 ASP B CA 1
ATOM 3875 C C . ASP B 1 157 ? -0.147 -37.062 1.099 1 97.06 157 ASP B C 1
ATOM 3877 O O . ASP B 1 157 ? -1.028 -36.594 0.378 1 97.06 157 ASP B O 1
ATOM 3881 N N . PRO B 1 158 ? 0.335 -38.344 0.933 1 96.94 158 PRO B N 1
ATOM 3882 C CA . PRO B 1 158 ? -0.08 -39.125 -0.219 1 96.94 158 PRO B CA 1
ATOM 3883 C C . PRO B 1 158 ? -1.57 -39.469 -0.202 1 96.94 158 PRO B C 1
ATOM 3885 O O . PRO B 1 158 ? -2.119 -39.906 -1.214 1 96.94 158 PRO B O 1
ATOM 3888 N N . SER B 1 159 ? -2.197 -39.219 0.884 1 96.94 159 SER B N 1
ATOM 3889 C CA . SER B 1 159 ? -3.623 -39.531 0.962 1 96.94 159 SER B CA 1
ATOM 3890 C C . SER B 1 159 ? -4.457 -38.438 0.291 1 96.94 159 SER B C 1
ATOM 3892 O O . SER B 1 159 ? -5.648 -38.656 0.036 1 96.94 159 SER B O 1
ATOM 3894 N N . ILE B 1 160 ? -3.881 -37.344 0.015 1 97.56 160 ILE B N 1
ATOM 3895 C CA . ILE B 1 160 ? -4.609 -36.219 -0.58 1 97.56 160 ILE B CA 1
ATOM 3896 C C . ILE B 1 160 ? -4.715 -36.406 -2.09 1 97.56 160 ILE B C 1
ATOM 3898 O O . ILE B 1 160 ? -3.703 -36.625 -2.768 1 97.56 160 ILE B O 1
ATOM 3902 N N . PRO B 1 161 ? -5.977 -36.375 -2.619 1 97.88 161 PRO B N 1
ATOM 3903 C CA . PRO B 1 161 ? -6.121 -36.5 -4.074 1 97.88 161 PRO B CA 1
ATOM 3904 C C . PRO B 1 161 ? -5.344 -35.406 -4.832 1 97.88 161 PRO B C 1
ATOM 3906 O O . PRO B 1 161 ? -5.434 -34.25 -4.5 1 97.88 161 PRO B O 1
ATOM 3909 N N . LEU B 1 162 ? -4.625 -35.812 -5.832 1 98 162 LEU B N 1
ATOM 3910 C CA . LEU B 1 162 ? -3.678 -34.938 -6.504 1 98 162 LEU B CA 1
ATOM 3911 C C . LEU B 1 162 ? -4.406 -33.938 -7.41 1 98 162 LEU B C 1
ATOM 3913 O O . LEU B 1 162 ? -3.902 -32.844 -7.668 1 98 162 LEU B O 1
ATOM 3917 N N . ASP B 1 163 ? -5.59 -34.281 -7.941 1 96.44 163 ASP B N 1
ATOM 3918 C CA . ASP B 1 163 ? -6.336 -33.375 -8.781 1 96.44 163 ASP B CA 1
ATOM 3919 C C . ASP B 1 163 ? -6.848 -32.188 -7.969 1 96.44 163 ASP B C 1
ATOM 3921 O O . ASP B 1 163 ? -6.984 -31.062 -8.492 1 96.44 163 ASP B O 1
ATOM 3925 N N . VAL B 1 164 ? -7.086 -32.375 -6.691 1 95.5 164 VAL B N 1
ATOM 3926 C CA . VAL B 1 164 ? -7.484 -31.328 -5.777 1 95.5 164 VAL B CA 1
ATOM 3927 C C . VAL B 1 164 ? -6.254 -30.531 -5.332 1 95.5 164 VAL B C 1
ATOM 3929 O O . VAL B 1 164 ? -6.266 -29.297 -5.336 1 95.5 164 VAL B O 1
ATOM 3932 N N . ALA B 1 165 ? -5.207 -31.234 -5.031 1 98.06 165 ALA B N 1
ATOM 3933 C CA . ALA B 1 165 ? -3.98 -30.641 -4.508 1 98.06 165 ALA B CA 1
ATOM 3934 C C . ALA B 1 165 ? -3.34 -29.719 -5.535 1 98.06 165 ALA B C 1
ATOM 3936 O O . ALA B 1 165 ? -2.729 -28.703 -5.176 1 98.06 165 ALA B O 1
ATOM 3937 N N . ALA B 1 166 ? -3.504 -30.031 -6.809 1 98.06 166 ALA B N 1
ATOM 3938 C CA . ALA B 1 166 ? -2.873 -29.281 -7.895 1 98.06 166 ALA B CA 1
ATOM 3939 C C . ALA B 1 166 ? -3.283 -27.812 -7.852 1 98.06 166 ALA B C 1
ATOM 3941 O O . ALA B 1 166 ? -2.494 -26.938 -8.203 1 98.06 166 ALA B O 1
ATOM 3942 N N . LEU B 1 167 ? -4.477 -27.516 -7.348 1 97.56 167 LEU B N 1
ATOM 3943 C CA . LEU B 1 167 ? -5.043 -26.172 -7.391 1 97.56 167 LEU B CA 1
ATOM 3944 C C . LEU B 1 167 ? -4.344 -25.25 -6.391 1 97.56 167 LEU B C 1
ATOM 3946 O O . LEU B 1 167 ? -4.449 -24.031 -6.484 1 97.56 167 LEU B O 1
ATOM 3950 N N . THR B 1 168 ? -3.607 -25.797 -5.441 1 98 168 THR B N 1
ATOM 3951 C CA . THR B 1 168 ? -2.938 -25 -4.414 1 98 168 THR B CA 1
ATOM 3952 C C . THR B 1 168 ? -1.591 -24.484 -4.914 1 98 168 THR B C 1
ATOM 3954 O O . THR B 1 168 ? -0.94 -23.688 -4.246 1 98 168 THR B O 1
ATOM 3957 N N . GLY B 1 169 ? -1.246 -24.891 -6.102 1 97.06 169 GLY B N 1
ATOM 3958 C CA . GLY B 1 169 ? 0.054 -24.516 -6.637 1 97.06 169 GLY B CA 1
ATOM 3959 C C . GLY B 1 169 ? 0.079 -23.109 -7.211 1 97.06 169 GLY B C 1
ATOM 3960 O O . GLY B 1 169 ? 1.148 -22.578 -7.52 1 97.06 169 GLY B O 1
ATOM 3961 N N . CYS B 1 170 ? -1.059 -22.484 -7.375 1 95.75 170 CYS B N 1
ATOM 3962 C CA . CYS B 1 170 ? -1.121 -21.141 -7.926 1 95.75 170 CYS B CA 1
ATOM 3963 C C . CYS B 1 170 ? -2.402 -20.438 -7.496 1 95.75 170 CYS B C 1
ATOM 3965 O O . CYS B 1 170 ? -2.393 -19.625 -6.562 1 95.75 170 CYS B O 1
ATOM 3967 N N . GLY B 1 171 ? -3.523 -20.828 -8.039 1 95.19 171 GLY B N 1
ATOM 3968 C CA . GLY B 1 171 ? -4.773 -20.094 -7.941 1 95.19 171 GLY B CA 1
ATOM 3969 C C . GLY B 1 171 ? -5.27 -19.938 -6.516 1 95.19 171 GLY B C 1
ATOM 3970 O O . GLY B 1 171 ? -5.66 -18.859 -6.102 1 95.19 171 GLY B O 1
ATOM 3971 N N . VAL B 1 172 ? -5.316 -21.047 -5.773 1 97.62 172 VAL B N 1
ATOM 3972 C CA . VAL B 1 172 ? -5.852 -21.047 -4.418 1 97.62 172 VAL B CA 1
ATOM 3973 C C . VAL B 1 172 ? -5.012 -20.141 -3.531 1 97.62 172 VAL B C 1
ATOM 3975 O O . VAL B 1 172 ? -5.539 -19.234 -2.871 1 97.62 172 VAL B O 1
ATOM 3978 N N . GLY B 1 173 ? -3.684 -20.344 -3.568 1 97.12 173 GLY B N 1
ATOM 3979 C CA . GLY B 1 173 ? -2.801 -19.516 -2.758 1 97.12 173 GLY B CA 1
ATOM 3980 C C . GLY B 1 173 ? -2.82 -18.047 -3.156 1 97.12 173 GLY B C 1
ATOM 3981 O O . GLY B 1 173 ? -2.738 -17.172 -2.299 1 97.12 173 GLY B O 1
ATOM 3982 N N . THR B 1 174 ? -2.951 -17.781 -4.457 1 97.56 174 THR B N 1
ATOM 3983 C CA . THR B 1 174 ? -3.006 -16.422 -4.957 1 97.56 174 THR B CA 1
ATOM 3984 C C . THR B 1 174 ? -4.227 -15.688 -4.402 1 97.56 174 THR B C 1
ATOM 3986 O O . THR B 1 174 ? -4.102 -14.594 -3.84 1 97.56 174 THR B O 1
ATOM 3989 N N . GLY B 1 175 ? -5.387 -16.297 -4.508 1 98.12 175 GLY B N 1
ATOM 3990 C CA . GLY B 1 175 ? -6.613 -15.672 -4.051 1 98.12 175 GLY B CA 1
ATOM 3991 C C . GLY B 1 175 ? -6.723 -15.602 -2.539 1 98.12 175 GLY B C 1
ATOM 3992 O O . GLY B 1 175 ? -6.902 -14.523 -1.972 1 98.12 175 GLY B O 1
ATOM 3993 N N . TRP B 1 176 ? -6.586 -16.766 -1.905 1 98.5 176 TRP B N 1
ATOM 3994 C CA . TRP B 1 176 ? -6.68 -16.844 -0.451 1 98.5 176 TRP B CA 1
ATOM 3995 C C . TRP B 1 176 ? -5.676 -15.906 0.207 1 98.5 176 TRP B C 1
ATOM 3997 O O . TRP B 1 176 ? -6.027 -15.148 1.12 1 98.5 176 TRP B O 1
ATOM 4007 N N . GLY B 1 177 ? -4.484 -15.914 -0.272 1 98.44 177 GLY B N 1
ATOM 4008 C CA . GLY B 1 177 ? -3.441 -15.062 0.272 1 98.44 177 GLY B CA 1
ATOM 4009 C C . GLY B 1 177 ? -3.682 -13.586 0.018 1 98.44 177 GLY B C 1
ATOM 4010 O O . GLY B 1 177 ? -3.305 -12.742 0.832 1 98.44 177 GLY B O 1
ATOM 4011 N N . ALA B 1 178 ? -4.312 -13.227 -1.121 1 98.75 178 ALA B N 1
ATOM 4012 C CA . ALA B 1 178 ? -4.652 -11.828 -1.387 1 98.75 178 ALA B CA 1
ATOM 4013 C C . ALA B 1 178 ? -5.543 -11.266 -0.286 1 98.75 178 ALA B C 1
ATOM 4015 O O . ALA B 1 178 ? -5.383 -10.109 0.121 1 98.75 178 ALA B O 1
ATOM 4016 N N . ALA B 1 179 ? -6.445 -12.062 0.214 1 98.81 179 ALA B N 1
ATOM 4017 C CA . ALA B 1 179 ? -7.348 -11.633 1.277 1 98.81 179 ALA B CA 1
ATOM 4018 C C . ALA B 1 179 ? -6.652 -11.664 2.635 1 98.81 179 ALA B C 1
ATOM 4020 O O . ALA B 1 179 ? -6.672 -10.68 3.375 1 98.81 179 ALA B O 1
ATOM 4021 N N . VAL B 1 180 ? -5.945 -12.766 2.914 1 98.56 180 VAL B N 1
ATOM 4022 C CA . VAL B 1 180 ? -5.469 -13.023 4.27 1 98.56 180 VAL B CA 1
ATOM 4023 C C . VAL B 1 180 ? -4.125 -12.328 4.48 1 98.56 180 VAL B C 1
ATOM 4025 O O . VAL B 1 180 ? -3.922 -11.648 5.488 1 98.56 180 VAL B O 1
ATOM 4028 N N . ASN B 1 181 ? -3.215 -12.484 3.514 1 98.31 181 ASN B N 1
ATOM 4029 C CA . ASN B 1 181 ? -1.858 -11.977 3.699 1 98.31 181 ASN B CA 1
ATOM 4030 C C . ASN B 1 181 ? -1.73 -10.531 3.229 1 98.31 181 ASN B C 1
ATOM 4032 O O . ASN B 1 181 ? -1.094 -9.711 3.895 1 98.31 181 ASN B O 1
ATOM 4036 N N . SER B 1 182 ? -2.326 -10.18 2.1 1 98.56 182 SER B N 1
ATOM 4037 C CA . SER B 1 182 ? -2.09 -8.875 1.488 1 98.56 182 SER B CA 1
ATOM 4038 C C . SER B 1 182 ? -3.086 -7.836 1.995 1 98.56 182 SER B C 1
ATOM 4040 O O . SER B 1 182 ? -2.697 -6.738 2.391 1 98.56 182 SER B O 1
ATOM 4042 N N . ALA B 1 183 ? -4.406 -8.203 1.951 1 98.69 183 ALA B N 1
ATOM 4043 C CA . ALA B 1 183 ? -5.418 -7.293 2.48 1 98.69 183 ALA B CA 1
ATOM 4044 C C . ALA B 1 183 ? -5.441 -7.324 4.004 1 98.69 183 ALA B C 1
ATOM 4046 O O . ALA B 1 183 ? -5.914 -6.383 4.645 1 98.69 183 ALA B O 1
ATOM 4047 N N . GLN B 1 184 ? -4.973 -8.477 4.547 1 98.38 184 GLN B N 1
ATOM 4048 C CA . GLN B 1 184 ? -4.969 -8.688 5.992 1 98.38 184 GLN B CA 1
ATOM 4049 C C . GLN B 1 184 ? -6.367 -8.508 6.574 1 98.38 184 GLN B C 1
ATOM 4051 O O . GLN B 1 184 ? -6.555 -7.758 7.535 1 98.38 184 GLN B O 1
ATOM 4056 N N . VAL B 1 185 ? -7.309 -9.203 5.977 1 98.69 185 VAL B N 1
ATOM 4057 C CA . VAL B 1 185 ? -8.703 -9.148 6.398 1 98.69 185 VAL B CA 1
ATOM 4058 C C . VAL B 1 185 ? -8.82 -9.555 7.863 1 98.69 185 VAL B C 1
ATOM 4060 O O . VAL B 1 185 ? -8.156 -10.5 8.305 1 98.69 185 VAL B O 1
ATOM 4063 N N . ARG B 1 186 ? -9.641 -8.852 8.625 1 97.38 186 ARG B N 1
ATOM 4064 C CA . ARG B 1 186 ? -9.875 -9.102 10.039 1 97.38 186 ARG B CA 1
ATOM 4065 C C . ARG B 1 186 ? -11.344 -9.414 10.312 1 97.38 186 ARG B C 1
ATOM 4067 O O . ARG B 1 186 ? -12.211 -9.094 9.492 1 97.38 186 ARG B O 1
ATOM 4074 N N . PRO B 1 187 ? -11.586 -10.078 11.445 1 97.5 187 PRO B N 1
ATOM 4075 C CA . PRO B 1 187 ? -12.984 -10.289 11.828 1 97.5 187 PRO B CA 1
ATOM 4076 C C . PRO B 1 187 ? -13.797 -8.992 11.82 1 97.5 187 PRO B C 1
ATOM 4078 O O . PRO B 1 187 ? -13.344 -7.977 12.344 1 97.5 187 PRO B O 1
ATOM 4081 N N . GLY B 1 188 ? -14.961 -9.055 11.125 1 97.62 188 GLY B N 1
ATOM 4082 C CA . GLY B 1 188 ? -15.859 -7.914 11.125 1 97.62 188 GLY B CA 1
ATOM 4083 C C . GLY B 1 188 ? -15.688 -7.02 9.914 1 97.62 188 GLY B C 1
ATOM 4084 O O . GLY B 1 188 ? -16.516 -6.145 9.656 1 97.62 188 GLY B O 1
ATOM 4085 N N . ASP B 1 189 ? -14.656 -7.227 9.07 1 98.56 189 ASP B N 1
ATOM 4086 C CA . ASP B 1 189 ? -14.352 -6.367 7.93 1 98.56 189 ASP B CA 1
ATOM 4087 C C . ASP B 1 189 ? -15.406 -6.516 6.84 1 98.56 189 ASP B C 1
ATOM 4089 O O . ASP B 1 189 ? -16.078 -7.551 6.75 1 98.56 189 ASP B O 1
ATOM 4093 N N . VAL B 1 190 ? -15.57 -5.477 6.082 1 98.88 190 VAL B N 1
ATOM 4094 C CA . VAL B 1 190 ? -16.297 -5.492 4.82 1 98.88 190 VAL B CA 1
ATOM 4095 C C . VAL B 1 190 ? -15.305 -5.555 3.656 1 98.88 190 VAL B C 1
ATOM 4097 O O . VAL B 1 190 ? -14.453 -4.676 3.514 1 98.88 190 VAL B O 1
ATOM 4100 N N . VAL B 1 191 ? -15.438 -6.613 2.803 1 98.94 191 VAL B N 1
ATOM 4101 C CA . VAL B 1 191 ? -14.453 -6.852 1.75 1 98.94 191 VAL B CA 1
ATOM 4102 C C . VAL B 1 191 ? -15.156 -6.93 0.396 1 98.94 191 VAL B C 1
ATOM 4104 O O . VAL B 1 191 ? -16.172 -7.605 0.257 1 98.94 191 VAL B O 1
ATOM 4107 N N . ILE B 1 192 ? -14.625 -6.164 -0.6 1 98.94 192 ILE B N 1
ATOM 4108 C CA . ILE B 1 192 ? -15.078 -6.285 -1.98 1 98.94 192 ILE B CA 1
ATOM 4109 C C . ILE B 1 192 ? -14.086 -7.129 -2.775 1 98.94 192 ILE B C 1
ATOM 4111 O O . ILE B 1 192 ? -12.875 -6.902 -2.707 1 98.94 192 ILE B O 1
ATOM 4115 N N . VAL B 1 193 ? -14.547 -8.102 -3.467 1 98.94 193 VAL B N 1
ATOM 4116 C CA . VAL B 1 193 ? -13.711 -8.883 -4.379 1 98.94 193 VAL B CA 1
ATOM 4117 C C . VAL B 1 193 ? -14.203 -8.695 -5.812 1 98.94 193 VAL B C 1
ATOM 4119 O O . VAL B 1 193 ? -15.328 -9.078 -6.141 1 98.94 193 VAL B O 1
ATOM 4122 N N . LEU B 1 194 ? -13.32 -8.109 -6.652 1 98.56 194 LEU B N 1
ATOM 4123 C CA . LEU B 1 194 ? -13.648 -7.867 -8.055 1 98.56 194 LEU B CA 1
ATOM 4124 C C . LEU B 1 194 ? -13.094 -8.977 -8.945 1 98.56 194 LEU B C 1
ATOM 4126 O O . LEU B 1 194 ? -11.883 -9.219 -8.961 1 98.56 194 LEU B O 1
ATOM 4130 N N . GLY B 1 195 ? -13.977 -9.586 -9.75 1 96.38 195 GLY B N 1
ATOM 4131 C CA . GLY B 1 195 ? -13.586 -10.742 -10.539 1 96.38 195 GLY B CA 1
ATOM 4132 C C . GLY B 1 195 ? -13.656 -12.047 -9.766 1 96.38 195 GLY B C 1
ATOM 4133 O O . GLY B 1 195 ? -12.836 -12.289 -8.875 1 96.38 195 GLY B O 1
ATOM 4134 N N . ILE B 1 196 ? -14.633 -12.828 -10.172 1 96.38 196 ILE B N 1
ATOM 4135 C CA . ILE B 1 196 ? -14.859 -14.055 -9.414 1 96.38 196 ILE B CA 1
ATOM 4136 C C . ILE B 1 196 ? -14.523 -15.266 -10.281 1 96.38 196 ILE B C 1
ATOM 4138 O O . ILE B 1 196 ? -15.328 -16.188 -10.406 1 96.38 196 ILE B O 1
ATOM 4142 N N . GLY B 1 197 ? -13.344 -15.266 -10.82 1 93.5 197 GLY B N 1
ATOM 4143 C CA . GLY B 1 197 ? -12.773 -16.438 -11.461 1 93.5 197 GLY B CA 1
ATOM 4144 C C . GLY B 1 197 ? -11.992 -17.328 -10.508 1 93.5 197 GLY B C 1
ATOM 4145 O O . GLY B 1 197 ? -12.344 -17.438 -9.336 1 93.5 197 GLY B O 1
ATOM 4146 N N . GLY B 1 198 ? -11.023 -18.016 -11.07 1 92.69 198 GLY B N 1
ATOM 4147 C CA . GLY B 1 198 ? -10.234 -18.953 -10.281 1 92.69 198 GLY B CA 1
ATOM 4148 C C . GLY B 1 198 ? -9.5 -18.297 -9.125 1 92.69 198 GLY B C 1
ATOM 4149 O O . GLY B 1 198 ? -9.344 -18.891 -8.062 1 92.69 198 GLY B O 1
ATOM 4150 N N . ILE B 1 199 ? -9.062 -17.094 -9.297 1 95.25 199 ILE B N 1
ATOM 4151 C CA . ILE B 1 199 ? -8.336 -16.375 -8.25 1 95.25 199 ILE B CA 1
ATOM 4152 C C . ILE B 1 199 ? -9.328 -15.703 -7.305 1 95.25 199 ILE B C 1
ATOM 4154 O O . ILE B 1 199 ? -9.266 -15.898 -6.086 1 95.25 199 ILE B O 1
ATOM 4158 N N . GLY B 1 200 ? -10.281 -15.008 -7.84 1 97.44 200 GLY B N 1
ATOM 4159 C CA . GLY B 1 200 ? -11.219 -14.227 -7.047 1 97.44 200 GLY B CA 1
ATOM 4160 C C . GLY B 1 200 ? -12.062 -15.078 -6.109 1 97.44 200 GLY B C 1
ATOM 4161 O O . GLY B 1 200 ? -12.359 -14.656 -4.988 1 97.44 200 GLY B O 1
ATOM 4162 N N . ILE B 1 201 ? -12.461 -16.234 -6.559 1 98 201 ILE B N 1
ATOM 4163 C CA . ILE B 1 201 ? -13.305 -17.094 -5.727 1 98 201 ILE B CA 1
ATOM 4164 C C . ILE B 1 201 ? -12.523 -17.531 -4.488 1 98 201 ILE B C 1
ATOM 4166 O O . ILE B 1 201 ? -13.109 -17.719 -3.418 1 98 201 ILE B O 1
ATOM 4170 N N . ASN B 1 202 ? -11.234 -17.672 -4.676 1 98.44 202 ASN B N 1
ATOM 4171 C CA . ASN B 1 202 ? -10.422 -18.047 -3.523 1 98.44 202 ASN B CA 1
ATOM 4172 C C . ASN B 1 202 ? -10.133 -16.844 -2.627 1 98.44 202 ASN B C 1
ATOM 4174 O O . ASN B 1 202 ? -9.891 -17 -1.43 1 98.44 202 ASN B O 1
ATOM 4178 N N . ALA B 1 203 ? -10.156 -15.625 -3.156 1 98.81 203 ALA B N 1
ATOM 4179 C CA . ALA B 1 203 ? -10.133 -14.438 -2.311 1 98.81 203 ALA B CA 1
ATOM 4180 C C . ALA B 1 203 ? -11.398 -14.344 -1.461 1 98.81 203 ALA B C 1
ATOM 4182 O O . ALA B 1 203 ? -11.344 -13.945 -0.293 1 98.81 203 ALA B O 1
ATOM 4183 N N . VAL B 1 204 ? -12.516 -14.719 -2.055 1 98.88 204 VAL B N 1
ATOM 4184 C CA . VAL B 1 204 ? -13.766 -14.789 -1.312 1 98.88 204 VAL B CA 1
ATOM 4185 C C . VAL B 1 204 ? -13.625 -15.773 -0.151 1 98.88 204 VAL B C 1
ATOM 4187 O O . VAL B 1 204 ? -13.938 -15.438 0.994 1 98.88 204 VAL B O 1
ATOM 4190 N N . GLN B 1 205 ? -13.039 -16.953 -0.427 1 98.75 205 GLN B N 1
ATOM 4191 C CA . GLN B 1 205 ? -12.852 -17.953 0.619 1 98.75 205 GLN B CA 1
ATOM 4192 C C . GLN B 1 205 ? -11.914 -17.438 1.707 1 98.75 205 GLN B C 1
ATOM 4194 O O . GLN B 1 205 ? -12.164 -17.641 2.896 1 98.75 205 GLN B O 1
ATOM 4199 N N . GLY B 1 206 ? -10.828 -16.812 1.235 1 98.81 206 GLY B N 1
ATOM 4200 C CA . GLY B 1 206 ? -9.867 -16.281 2.186 1 98.81 206 GLY B CA 1
ATOM 4201 C C . GLY B 1 206 ? -10.453 -15.211 3.088 1 98.81 206 GLY B C 1
ATOM 4202 O O . GLY B 1 206 ? -10.219 -15.211 4.297 1 98.81 206 GLY B O 1
ATOM 4203 N N . ALA B 1 207 ? -11.227 -14.281 2.523 1 98.88 207 ALA B N 1
ATOM 4204 C CA . ALA B 1 207 ? -11.859 -13.211 3.297 1 98.88 207 ALA B CA 1
ATOM 4205 C C . ALA B 1 207 ? -12.852 -13.781 4.309 1 98.88 207 ALA B C 1
ATOM 4207 O O . ALA B 1 207 ? -12.852 -13.383 5.477 1 98.88 207 ALA B O 1
ATOM 4208 N N . ALA B 1 208 ? -13.648 -14.734 3.854 1 98.75 208 ALA B N 1
ATOM 4209 C CA . ALA B 1 208 ? -14.602 -15.391 4.742 1 98.75 208 ALA B CA 1
ATOM 4210 C C . ALA B 1 208 ? -13.891 -16.125 5.871 1 98.75 208 ALA B C 1
ATOM 4212 O O . ALA B 1 208 ? -14.273 -16.016 7.035 1 98.75 208 ALA B O 1
ATOM 4213 N N . HIS B 1 209 ? -12.906 -16.844 5.512 1 98.25 209 HIS B N 1
ATOM 4214 C CA . HIS B 1 209 ? -12.148 -17.625 6.492 1 98.25 209 HIS B CA 1
ATOM 4215 C C . HIS B 1 209 ? -11.516 -16.703 7.535 1 98.25 209 HIS B C 1
ATOM 4217 O O . HIS B 1 209 ? -11.414 -17.062 8.711 1 98.25 209 HIS B O 1
ATOM 4223 N N . ALA B 1 210 ? -11.07 -15.523 7.086 1 98.31 210 ALA B N 1
ATOM 4224 C CA . ALA B 1 210 ? -10.406 -14.562 7.969 1 98.31 210 ALA B CA 1
ATOM 4225 C C . ALA B 1 210 ? -11.422 -13.891 8.898 1 98.31 210 ALA B C 1
ATOM 4227 O O . ALA B 1 210 ? -11.039 -13.156 9.812 1 98.31 210 ALA B O 1
ATOM 4228 N N . GLY B 1 211 ? -12.742 -14.07 8.672 1 98.31 211 GLY B N 1
ATOM 4229 C CA . GLY B 1 211 ? -13.742 -13.594 9.617 1 98.31 211 GLY B CA 1
ATOM 4230 C C . GLY B 1 211 ? -14.469 -12.352 9.141 1 98.31 211 GLY B C 1
ATOM 4231 O O . GLY B 1 211 ? -15.141 -11.68 9.922 1 98.31 211 GLY B O 1
ATOM 4232 N N . ALA B 1 212 ? -14.398 -12 7.871 1 98.62 212 ALA B N 1
ATOM 4233 C CA . ALA B 1 212 ? -15.102 -10.828 7.355 1 98.62 212 ALA B CA 1
ATOM 4234 C C . ALA B 1 212 ? -16.594 -10.914 7.66 1 98.62 212 ALA B C 1
ATOM 4236 O O . ALA B 1 212 ? -17.203 -11.984 7.551 1 98.62 212 ALA B O 1
ATOM 4237 N N . ALA B 1 213 ? -17.172 -9.805 8.07 1 98.38 213 ALA B N 1
ATOM 4238 C CA . ALA B 1 213 ? -18.609 -9.742 8.297 1 98.38 213 ALA B CA 1
ATOM 4239 C C . ALA B 1 213 ? -19.375 -9.75 6.977 1 98.38 213 ALA B C 1
ATOM 4241 O O . ALA B 1 213 ? -20.484 -10.297 6.895 1 98.38 213 ALA B O 1
ATOM 4242 N N . ALA B 1 214 ? -18.766 -9.102 5.992 1 98.81 214 ALA B N 1
ATOM 4243 C CA . ALA B 1 214 ? -19.359 -9.086 4.66 1 98.81 214 ALA B CA 1
ATOM 4244 C C . ALA B 1 214 ? -18.297 -9.297 3.584 1 98.81 214 ALA B C 1
ATOM 4246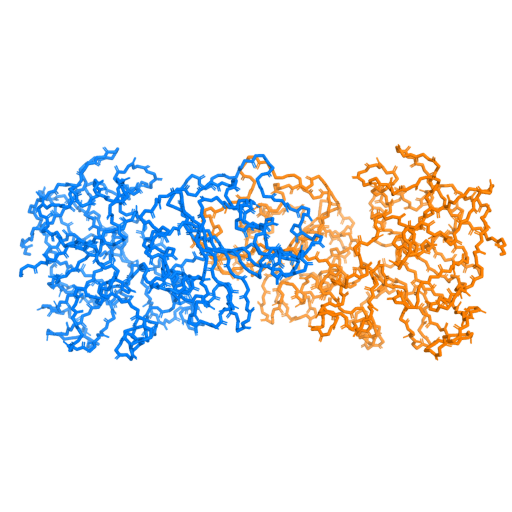 O O . ALA B 1 214 ? -17.219 -8.703 3.643 1 98.81 214 ALA B O 1
ATOM 4247 N N . VAL B 1 215 ? -18.594 -10.164 2.689 1 98.94 215 VAL B N 1
ATOM 4248 C CA . VAL B 1 215 ? -17.812 -10.383 1.477 1 98.94 215 VAL B CA 1
ATOM 4249 C C . VAL B 1 215 ? -18.688 -10.133 0.249 1 98.94 215 VAL B C 1
ATOM 4251 O O . VAL B 1 215 ? -19.609 -10.898 -0.028 1 98.94 215 VAL B O 1
ATOM 4254 N N . ILE B 1 216 ? -18.375 -9.062 -0.479 1 98.94 216 ILE B N 1
ATOM 4255 C CA . ILE B 1 216 ? -19.172 -8.664 -1.631 1 98.94 216 ILE B CA 1
ATOM 4256 C C . ILE B 1 216 ? -18.469 -9.078 -2.92 1 98.94 216 ILE B C 1
ATOM 4258 O O . ILE B 1 216 ? -17.484 -8.469 -3.318 1 98.94 216 ILE B O 1
ATOM 4262 N N . ALA B 1 217 ? -18.984 -10.109 -3.551 1 98.88 217 ALA B N 1
ATOM 4263 C CA . ALA B 1 217 ? -18.438 -10.594 -4.82 1 98.88 217 ALA B CA 1
ATOM 4264 C C . ALA B 1 217 ? -18.984 -9.773 -5.992 1 98.88 217 ALA B C 1
ATOM 4266 O O . ALA B 1 217 ? -20.188 -9.547 -6.086 1 98.88 217 ALA B O 1
ATOM 4267 N N . VAL B 1 218 ? -18.094 -9.352 -6.852 1 98.88 218 VAL B N 1
ATOM 4268 C CA . VAL B 1 218 ? -18.5 -8.555 -8.008 1 98.88 218 VAL B CA 1
ATOM 4269 C C . VAL B 1 218 ? -18.094 -9.273 -9.289 1 98.88 218 VAL B C 1
ATOM 4271 O O . VAL B 1 218 ? -16.906 -9.508 -9.531 1 98.88 218 VAL B O 1
ATOM 4274 N N . ASP B 1 219 ? -19.031 -9.617 -10.156 1 97.94 219 ASP B N 1
ATOM 4275 C CA . ASP B 1 219 ? -18.766 -10.219 -11.461 1 97.94 219 ASP B CA 1
ATOM 4276 C C . ASP B 1 219 ? -19.938 -10 -12.414 1 97.94 219 ASP B C 1
ATOM 4278 O O . ASP B 1 219 ? -21.094 -10.195 -12.039 1 97.94 219 ASP B O 1
ATOM 4282 N N . PRO B 1 220 ? -19.594 -9.578 -13.633 1 96.19 220 PRO B N 1
ATOM 4283 C CA . PRO B 1 220 ? -20.703 -9.367 -14.57 1 96.19 220 PRO B CA 1
ATOM 4284 C C . PRO B 1 220 ? -21.344 -10.68 -15.016 1 96.19 220 PRO B C 1
ATOM 4286 O O . PRO B 1 220 ? -22.469 -10.672 -15.547 1 96.19 220 PRO B O 1
ATOM 4289 N N . VAL B 1 221 ? -20.688 -11.844 -14.922 1 94.94 221 VAL B N 1
ATOM 4290 C CA . VAL B 1 221 ? -21.188 -13.141 -15.383 1 94.94 221 VAL B CA 1
ATOM 4291 C C . VAL B 1 221 ? -22.125 -13.734 -14.336 1 94.94 221 VAL B C 1
ATOM 4293 O O . VAL B 1 221 ? -21.719 -13.992 -13.203 1 94.94 221 VAL B O 1
ATOM 4296 N N . PRO B 1 222 ? -23.359 -14.07 -14.734 1 96.44 222 PRO B N 1
ATOM 4297 C CA . PRO B 1 222 ? -24.359 -14.555 -13.773 1 96.44 222 PRO B CA 1
ATOM 4298 C C . PRO B 1 222 ? -23.906 -15.82 -13.039 1 96.44 222 PRO B C 1
ATOM 4300 O O . PRO B 1 222 ? -24.062 -15.922 -11.82 1 96.44 222 PRO B O 1
ATOM 4303 N N . PHE B 1 223 ? -23.312 -16.703 -13.711 1 95.19 223 PHE B N 1
ATOM 4304 C CA . PHE B 1 223 ? -22.875 -17.969 -13.117 1 95.19 223 PHE B CA 1
ATOM 4305 C C . PHE B 1 223 ? -21.922 -17.719 -11.953 1 95.19 223 PHE B C 1
ATOM 4307 O O . PHE B 1 223 ? -22.031 -18.375 -10.906 1 95.19 223 PHE B O 1
ATOM 4314 N N . LYS B 1 224 ? -21.016 -16.797 -12.094 1 96.06 224 LYS B N 1
ATOM 4315 C CA . LYS B 1 224 ? -20.031 -16.469 -11.062 1 96.06 224 LYS B CA 1
ATOM 4316 C C . LYS B 1 224 ? -20.719 -15.922 -9.812 1 96.06 224 LYS B C 1
ATOM 4318 O O . LYS B 1 224 ? -20.375 -16.281 -8.688 1 96.06 224 LYS B O 1
ATOM 4323 N N . ARG B 1 225 ? -21.703 -15.055 -10 1 97.75 225 ARG B N 1
ATOM 4324 C CA . ARG B 1 225 ? -22.438 -14.484 -8.883 1 97.75 225 ARG B CA 1
ATOM 4325 C C . ARG B 1 225 ? -23.266 -15.547 -8.156 1 97.75 225 ARG B C 1
ATOM 4327 O O . ARG B 1 225 ? -23.406 -15.508 -6.934 1 97.75 225 ARG B O 1
ATOM 4334 N N . GLU B 1 226 ? -23.734 -16.516 -8.898 1 97.12 226 GLU B N 1
ATOM 4335 C CA . GLU B 1 226 ? -24.562 -17.578 -8.344 1 97.12 226 GLU B CA 1
ATOM 4336 C C . GLU B 1 226 ? -23.75 -18.516 -7.461 1 97.12 226 GLU B C 1
ATOM 4338 O O . GLU B 1 226 ? -24.234 -19 -6.438 1 97.12 226 GLU B O 1
ATOM 4343 N N . VAL B 1 227 ? -22.5 -18.734 -7.844 1 96.38 227 VAL B N 1
ATOM 4344 C CA . VAL B 1 227 ? -21.734 -19.734 -7.137 1 96.38 227 VAL B CA 1
ATOM 4345 C C . VAL B 1 227 ? -20.984 -19.094 -5.969 1 96.38 227 VAL B C 1
ATOM 4347 O O . VAL B 1 227 ? -20.609 -19.781 -5.016 1 96.38 227 VAL B O 1
ATOM 4350 N N . ALA B 1 228 ? -20.75 -17.812 -5.977 1 98.06 228 ALA B N 1
ATOM 4351 C CA . ALA B 1 228 ? -19.891 -17.109 -5.031 1 98.06 228 ALA B CA 1
ATOM 4352 C C . ALA B 1 228 ? -20.344 -17.359 -3.594 1 98.06 228 ALA B C 1
ATOM 4354 O O . ALA B 1 228 ? -19.516 -17.609 -2.713 1 98.06 228 ALA B O 1
ATOM 4355 N N . PRO B 1 229 ? -21.672 -17.391 -3.26 1 98.56 229 PRO B N 1
ATOM 4356 C CA . PRO B 1 229 ? -22.109 -17.609 -1.882 1 98.56 229 PRO B CA 1
ATOM 4357 C C . PRO B 1 229 ? -21.688 -18.984 -1.348 1 98.56 229 PRO B C 1
ATOM 4359 O O . PRO B 1 229 ? -21.438 -19.125 -0.148 1 98.56 229 PRO B O 1
ATOM 4362 N N . ASN B 1 230 ? -21.547 -19.953 -2.23 1 97.81 230 ASN B N 1
ATOM 4363 C CA . ASN B 1 230 ? -21.125 -21.281 -1.814 1 97.81 230 ASN B CA 1
ATOM 4364 C C . ASN B 1 230 ? -19.703 -21.266 -1.274 1 97.81 230 ASN B C 1
ATOM 4366 O O . ASN B 1 230 ? -19.266 -22.219 -0.619 1 97.81 230 ASN B O 1
ATOM 4370 N N . PHE B 1 231 ? -19 -20.203 -1.553 1 98.38 231 PHE B N 1
ATOM 4371 C CA . PHE B 1 231 ? -17.609 -20.141 -1.14 1 98.38 231 PHE B CA 1
ATOM 4372 C C . PHE B 1 231 ? -17.391 -19.031 -0.102 1 98.38 231 PHE B C 1
ATOM 4374 O O . PHE B 1 231 ? -16.266 -18.719 0.25 1 98.38 231 PHE B O 1
ATOM 4381 N N . GLY B 1 232 ? -18.5 -18.375 0.357 1 98.62 232 GLY B N 1
ATOM 4382 C CA . GLY B 1 232 ? -18.359 -17.5 1.502 1 98.62 232 GLY B CA 1
ATOM 4383 C C . GLY B 1 232 ? -18.812 -16.078 1.212 1 98.62 232 GLY B C 1
ATOM 4384 O O . GLY B 1 232 ? -18.844 -15.234 2.111 1 98.62 232 GLY B O 1
ATOM 4385 N N . ALA B 1 233 ? -19.219 -15.758 -0.005 1 98.88 233 ALA B N 1
ATOM 4386 C CA . ALA B 1 233 ? -19.719 -14.422 -0.298 1 98.88 233 ALA B CA 1
ATOM 4387 C C . ALA B 1 233 ? -21.062 -14.172 0.4 1 98.88 233 ALA B C 1
ATOM 4389 O O . ALA B 1 233 ? -21.938 -15.039 0.399 1 98.88 233 ALA B O 1
ATOM 4390 N N . THR B 1 234 ? -21.203 -13.039 0.987 1 98.88 234 THR B N 1
ATOM 4391 C CA . THR B 1 234 ? -22.469 -12.656 1.613 1 98.88 234 THR B CA 1
ATOM 4392 C C . THR B 1 234 ? -23.359 -11.898 0.632 1 98.88 234 THR B C 1
ATOM 4394 O O . THR B 1 234 ? -24.578 -11.836 0.8 1 98.88 234 THR B O 1
ATOM 4397 N N . HIS B 1 235 ? -22.766 -11.219 -0.325 1 98.81 235 HIS B N 1
ATOM 4398 C CA . HIS B 1 235 ? -23.422 -10.484 -1.404 1 98.81 235 HIS B CA 1
ATOM 4399 C C . HIS B 1 235 ? -22.75 -10.758 -2.744 1 98.81 235 HIS B C 1
ATOM 4401 O O . HIS B 1 235 ? -21.547 -11.062 -2.793 1 98.81 235 HIS B O 1
ATOM 4407 N N . ALA B 1 236 ? -23.5 -10.742 -3.795 1 98.75 236 ALA B N 1
ATOM 4408 C CA . ALA B 1 236 ? -22.969 -10.852 -5.156 1 98.75 236 ALA B CA 1
ATOM 4409 C C . ALA B 1 236 ? -23.688 -9.883 -6.094 1 98.75 236 ALA B C 1
ATOM 4411 O O . ALA B 1 236 ? -24.906 -9.859 -6.156 1 98.75 236 ALA B O 1
ATOM 4412 N N . VAL B 1 237 ? -22.922 -9.047 -6.742 1 98.81 237 VAL B N 1
ATOM 4413 C CA . VAL B 1 237 ? -23.5 -8.031 -7.621 1 98.81 237 VAL B CA 1
ATOM 4414 C C . VAL B 1 237 ? -22.719 -7.984 -8.938 1 98.81 237 VAL B C 1
ATOM 4416 O O . VAL B 1 237 ? -21.625 -8.547 -9.039 1 98.81 237 VAL B O 1
ATOM 4419 N N . ALA B 1 238 ? -23.219 -7.281 -9.938 1 98.38 238 ALA B N 1
ATOM 4420 C CA . ALA B 1 238 ? -22.641 -7.309 -11.289 1 98.38 238 ALA B CA 1
ATOM 4421 C C . ALA B 1 238 ? -21.609 -6.203 -11.469 1 98.38 238 ALA B C 1
ATOM 4423 O O . ALA B 1 238 ? -20.688 -6.34 -12.266 1 98.38 238 ALA B O 1
ATOM 4424 N N . GLU B 1 239 ? -21.781 -5.141 -10.664 1 98.12 239 GLU B N 1
ATOM 4425 C CA . GLU B 1 239 ? -20.969 -3.953 -10.922 1 98.12 239 GLU B CA 1
ATOM 4426 C C . GLU B 1 239 ? -20.344 -3.434 -9.633 1 98.12 239 GLU B C 1
ATOM 4428 O O . GLU B 1 239 ? -20.969 -3.469 -8.57 1 98.12 239 GLU B O 1
ATOM 4433 N N . LEU B 1 240 ? -19.172 -2.908 -9.805 1 98.06 240 LEU B N 1
ATOM 4434 C CA . LEU B 1 240 ? -18.422 -2.371 -8.664 1 98.06 240 LEU B CA 1
ATOM 4435 C C . LEU B 1 240 ? -19.188 -1.22 -8.016 1 98.06 240 LEU B C 1
ATOM 4437 O O . LEU B 1 240 ? -19.156 -1.058 -6.793 1 98.06 240 LEU B O 1
ATOM 4441 N N . ALA B 1 241 ? -19.844 -0.374 -8.812 1 97.94 241 ALA B N 1
ATOM 4442 C CA . ALA B 1 241 ? -20.578 0.755 -8.258 1 97.94 241 ALA B CA 1
ATOM 4443 C C . ALA B 1 241 ? -21.609 0.287 -7.23 1 97.94 241 ALA B C 1
ATOM 4445 O O . ALA B 1 241 ? -21.781 0.914 -6.18 1 97.94 241 ALA B O 1
ATOM 4446 N N . GLU B 1 242 ? -22.266 -0.802 -7.547 1 98.44 242 GLU B N 1
ATOM 4447 C CA . GLU B 1 242 ? -23.234 -1.375 -6.617 1 98.44 242 GLU B CA 1
ATOM 4448 C C . GLU B 1 242 ? -22.547 -1.911 -5.367 1 98.44 242 GLU B C 1
ATOM 4450 O O . GLU B 1 242 ? -23.047 -1.726 -4.25 1 98.44 242 GLU B O 1
ATOM 4455 N N . ALA B 1 243 ? -21.453 -2.598 -5.547 1 98.81 243 ALA B N 1
ATOM 4456 C CA . ALA B 1 243 ? -20.688 -3.121 -4.418 1 98.81 243 ALA B CA 1
ATOM 4457 C C . ALA B 1 243 ? -20.219 -1.993 -3.506 1 98.81 243 ALA B C 1
ATOM 4459 O O . ALA B 1 243 ? -20.266 -2.115 -2.279 1 98.81 243 ALA B O 1
ATOM 4460 N N . ALA B 1 244 ? -19.734 -0.906 -4.07 1 98.62 244 ALA B N 1
ATOM 4461 C CA . ALA B 1 244 ? -19.266 0.253 -3.314 1 98.62 244 ALA B CA 1
ATOM 4462 C C . ALA B 1 244 ? -20.406 0.849 -2.477 1 98.62 244 ALA B C 1
ATOM 4464 O O . ALA B 1 244 ? -20.188 1.228 -1.321 1 98.62 244 ALA B O 1
ATOM 4465 N N . GLU B 1 245 ? -21.547 0.979 -3.062 1 98.5 245 GLU B N 1
ATOM 4466 C CA . GLU B 1 245 ? -22.703 1.499 -2.34 1 98.5 245 GLU B CA 1
ATOM 4467 C C . GLU B 1 245 ? -23.078 0.593 -1.171 1 98.5 245 GLU B C 1
ATOM 4469 O O . GLU B 1 245 ? -23.375 1.074 -0.073 1 98.5 245 GLU B O 1
ATOM 4474 N N . LEU B 1 246 ? -23.125 -0.722 -1.427 1 98.5 246 LEU B N 1
ATOM 4475 C CA . LEU B 1 246 ? -23.391 -1.676 -0.356 1 98.5 246 LEU B CA 1
ATOM 4476 C C . LEU B 1 246 ? -22.391 -1.516 0.78 1 98.5 246 LEU B C 1
ATOM 4478 O O . LEU B 1 246 ? -22.766 -1.503 1.953 1 98.5 246 LEU B O 1
ATOM 4482 N N . ALA B 1 247 ? -21.125 -1.43 0.439 1 98.69 247 ALA B N 1
ATOM 4483 C CA . ALA B 1 247 ? -20.078 -1.27 1.446 1 98.69 247 ALA B CA 1
ATOM 4484 C C . ALA B 1 247 ? -20.297 -0.002 2.268 1 98.69 247 ALA B C 1
ATOM 4486 O O . ALA B 1 247 ? -20.172 -0.023 3.496 1 98.69 247 ALA B O 1
ATOM 4487 N N . ARG B 1 248 ? -20.594 1.105 1.598 1 98 248 ARG B N 1
ATOM 4488 C CA . ARG B 1 248 ? -20.844 2.367 2.291 1 98 248 ARG B CA 1
ATOM 4489 C C . ARG B 1 248 ? -22.016 2.252 3.246 1 98 248 ARG B C 1
ATOM 4491 O O . ARG B 1 248 ? -21.984 2.785 4.355 1 98 248 ARG B O 1
ATOM 4498 N N . GLU B 1 249 ? -23.047 1.584 2.789 1 97.5 249 GLU B N 1
ATOM 4499 C CA . GLU B 1 249 ? -24.234 1.399 3.617 1 97.5 249 GLU B CA 1
ATOM 4500 C C . GLU B 1 249 ? -23.906 0.64 4.898 1 97.5 249 GLU B C 1
ATOM 4502 O O . GLU B 1 249 ? -24.484 0.912 5.953 1 97.5 249 GLU B O 1
ATOM 4507 N N . MET B 1 250 ? -22.969 -0.265 4.809 1 97.31 250 MET B N 1
ATOM 4508 C CA . MET B 1 250 ? -22.641 -1.134 5.938 1 97.31 250 MET B CA 1
ATOM 4509 C C . MET B 1 250 ? -21.594 -0.486 6.84 1 97.31 250 MET B C 1
ATOM 4511 O O . MET B 1 250 ? -21.312 -0.991 7.926 1 97.31 250 MET B O 1
ATOM 4515 N N . THR B 1 251 ? -21 0.624 6.383 1 95.94 251 THR B N 1
ATOM 4516 C CA . THR B 1 251 ? -19.875 1.188 7.105 1 95.94 251 THR B CA 1
ATOM 4517 C C . THR B 1 251 ? -20.078 2.676 7.367 1 95.94 251 THR B C 1
ATOM 4519 O O . THR B 1 251 ? -19.125 3.455 7.363 1 95.94 251 THR B O 1
ATOM 4522 N N . ASN B 1 252 ? -21.281 3.121 7.52 1 92.06 252 ASN B N 1
ATOM 4523 C CA . ASN B 1 252 ? -21.641 4.508 7.809 1 92.06 252 ASN B CA 1
ATOM 4524 C C . ASN B 1 252 ? -21.016 5.465 6.793 1 92.06 252 ASN B C 1
ATOM 4526 O O . ASN B 1 252 ? -20.406 6.473 7.172 1 92.06 252 ASN B O 1
ATOM 4530 N N . GLY B 1 253 ? -21 4.984 5.578 1 94.56 253 GLY B N 1
ATOM 4531 C CA . GLY B 1 253 ? -20.609 5.832 4.465 1 94.56 253 GLY B CA 1
ATOM 4532 C C . GLY B 1 253 ? -19.125 5.785 4.176 1 94.56 253 GLY B C 1
ATOM 4533 O O . GLY B 1 253 ? -18.641 6.441 3.248 1 94.56 253 GLY B O 1
ATOM 4534 N N . GLN B 1 254 ? -18.297 5.027 4.855 1 95.44 254 GLN B N 1
ATOM 4535 C CA . GLN B 1 254 ? -16.844 5.078 4.773 1 95.44 254 GLN B CA 1
ATOM 4536 C C . GLN B 1 254 ? -16.328 4.254 3.598 1 95.44 254 GLN B C 1
ATOM 4538 O O . GLN B 1 254 ? -15.305 4.602 2.988 1 95.44 254 GLN B O 1
ATOM 4543 N N . GLY B 1 255 ? -17.047 3.098 3.223 1 98.06 255 GLY B N 1
ATOM 4544 C CA . GLY B 1 255 ? -16.578 2.174 2.205 1 98.06 255 GLY B CA 1
ATOM 4545 C C . GLY B 1 255 ? -15.969 0.909 2.783 1 98.06 255 GLY B C 1
ATOM 4546 O O . GLY B 1 255 ? -15.938 0.731 4.004 1 98.06 255 GLY B O 1
ATOM 4547 N N . ALA B 1 256 ? -15.539 0.037 1.912 1 98.88 256 ALA B N 1
ATOM 4548 C CA . ALA B 1 256 ? -15.023 -1.271 2.314 1 98.88 256 ALA B CA 1
ATOM 4549 C C . ALA B 1 256 ? -13.703 -1.136 3.061 1 98.88 256 ALA B C 1
ATOM 4551 O O . ALA B 1 256 ? -12.945 -0.185 2.836 1 98.88 256 ALA B O 1
ATOM 4552 N N . ASP B 1 257 ? -13.438 -2.094 3.955 1 98.75 257 ASP B N 1
ATOM 4553 C CA . ASP B 1 257 ? -12.125 -2.16 4.605 1 98.75 257 ASP B CA 1
ATOM 4554 C C . ASP B 1 257 ? -11.031 -2.512 3.6 1 98.75 257 ASP B C 1
ATOM 4556 O O . ASP B 1 257 ? -9.914 -2.008 3.697 1 98.75 257 ASP B O 1
ATOM 4560 N N . SER B 1 258 ? -11.391 -3.361 2.637 1 98.94 258 SER B N 1
ATOM 4561 C CA . SER B 1 258 ? -10.461 -3.699 1.559 1 98.94 258 SER B CA 1
ATOM 4562 C C . SER B 1 258 ? -11.211 -4.074 0.284 1 98.94 258 SER B C 1
ATOM 4564 O O . SER B 1 258 ? -12.391 -4.441 0.334 1 98.94 258 SER B O 1
ATOM 4566 N N . ALA B 1 259 ? -10.578 -3.855 -0.806 1 98.94 259 ALA B N 1
ATOM 4567 C CA . ALA B 1 259 ? -11.008 -4.324 -2.121 1 98.94 259 ALA B CA 1
ATOM 4568 C C . ALA B 1 259 ? -9.906 -5.125 -2.805 1 98.94 259 ALA B C 1
ATOM 4570 O O . ALA B 1 259 ? -8.734 -4.738 -2.77 1 98.94 259 ALA B O 1
ATOM 4571 N N . ILE B 1 260 ? -10.242 -6.242 -3.355 1 98.88 260 ILE B N 1
ATOM 4572 C CA . ILE B 1 260 ? -9.305 -7.121 -4.039 1 98.88 260 ILE B CA 1
ATOM 4573 C C . ILE B 1 260 ? -9.648 -7.199 -5.523 1 98.88 260 ILE B C 1
ATOM 4575 O O . ILE B 1 260 ? -10.742 -7.645 -5.887 1 98.88 260 ILE B O 1
ATOM 4579 N N . VAL B 1 261 ? -8.711 -6.766 -6.379 1 98.25 261 VAL B N 1
ATOM 4580 C CA . VAL B 1 261 ? -8.93 -6.707 -7.82 1 98.25 261 VAL B CA 1
ATOM 4581 C C . VAL B 1 261 ? -8.336 -7.949 -8.484 1 98.25 261 VAL B C 1
ATOM 4583 O O . VAL B 1 261 ? -7.129 -8 -8.75 1 98.25 261 VAL B O 1
ATOM 4586 N N . ALA B 1 262 ? -9.172 -8.867 -8.828 1 96.19 262 ALA B N 1
ATOM 4587 C CA . ALA B 1 262 ? -8.75 -10.133 -9.414 1 96.19 262 ALA B CA 1
ATOM 4588 C C . ALA B 1 262 ? -9.383 -10.344 -10.781 1 96.19 262 ALA B C 1
ATOM 4590 O O . ALA B 1 262 ? -9.68 -11.477 -11.172 1 96.19 262 ALA B O 1
ATOM 4591 N N . ILE B 1 263 ? -9.672 -9.297 -11.469 1 91.62 263 ILE B N 1
ATOM 4592 C CA . ILE B 1 263 ? -10.25 -9.352 -12.805 1 91.62 263 ILE B CA 1
ATOM 4593 C C . ILE B 1 263 ? -9.242 -9.953 -13.781 1 91.62 263 ILE B C 1
ATOM 4595 O O . ILE B 1 263 ? -8.047 -9.656 -13.711 1 91.62 263 ILE B O 1
ATOM 4599 N N . GLY B 1 264 ? -9.703 -10.82 -14.664 1 83 264 GLY B N 1
ATOM 4600 C CA . GLY B 1 264 ? -8.836 -11.5 -15.609 1 83 264 GLY B CA 1
ATOM 4601 C C . GLY B 1 264 ? -7.988 -10.555 -16.438 1 83 264 GLY B C 1
ATOM 4602 O O . GLY B 1 264 ? -6.777 -10.758 -16.578 1 83 264 GLY B O 1
ATOM 4603 N N . VAL B 1 265 ? -8.602 -9.594 -16.984 1 84.25 265 VAL B N 1
ATOM 4604 C CA . VAL B 1 265 ? -7.902 -8.531 -17.688 1 84.25 265 VAL B CA 1
ATOM 4605 C C . VAL B 1 265 ? -8.062 -7.207 -16.938 1 84.25 265 VAL B C 1
ATOM 4607 O O . VAL B 1 265 ? -9 -6.449 -17.203 1 84.25 265 VAL B O 1
ATOM 4610 N N . THR B 1 266 ? -7.215 -7 -16.078 1 89.25 266 THR B N 1
ATOM 4611 C CA . THR B 1 266 ? -7.289 -5.836 -15.211 1 89.25 266 THR B CA 1
ATOM 4612 C C . THR B 1 266 ? -6.812 -4.582 -15.93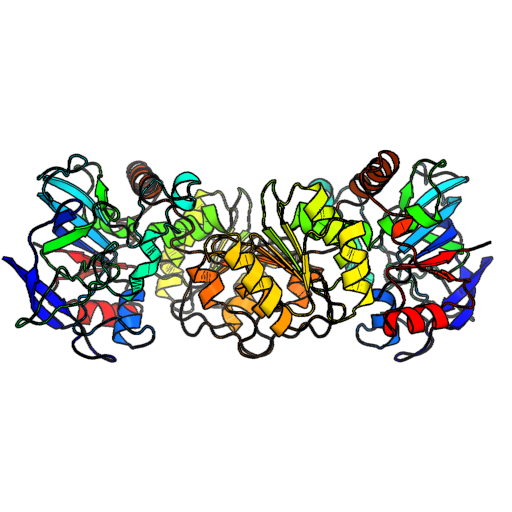8 1 89.25 266 THR B C 1
ATOM 4614 O O . THR B 1 266 ? -5.805 -4.613 -16.641 1 89.25 266 THR B O 1
ATOM 4617 N N . ARG B 1 267 ? -7.594 -3.498 -15.844 1 90.31 267 ARG B N 1
ATOM 4618 C CA . ARG B 1 267 ? -7.234 -2.174 -16.344 1 90.31 267 ARG B CA 1
ATOM 4619 C C . ARG B 1 267 ? -7.031 -1.194 -15.188 1 90.31 267 ARG B C 1
ATOM 4621 O O . ARG B 1 267 ? -7.523 -1.42 -14.078 1 90.31 267 ARG B O 1
ATOM 4628 N N . GLY B 1 268 ? -6.316 -0.171 -15.484 1 91 268 GLY B N 1
ATOM 4629 C CA . GLY B 1 268 ? -6.082 0.848 -14.469 1 91 268 GLY B CA 1
ATOM 4630 C C . GLY B 1 268 ? -7.359 1.384 -13.859 1 91 268 GLY B C 1
ATOM 4631 O O . GLY B 1 268 ? -7.41 1.662 -12.656 1 91 268 GLY B O 1
ATOM 4632 N N . LYS B 1 269 ? -8.359 1.544 -14.625 1 92.81 269 LYS B N 1
ATOM 4633 C CA . LYS B 1 269 ? -9.633 2.07 -14.148 1 92.81 269 LYS B CA 1
ATOM 4634 C C . LYS B 1 269 ? -10.242 1.157 -13.086 1 92.81 269 LYS B C 1
ATOM 4636 O O . LYS B 1 269 ? -10.883 1.632 -12.141 1 92.81 269 LYS B O 1
ATOM 4641 N N . HIS B 1 270 ? -10.133 -0.183 -13.273 1 94.62 270 HIS B N 1
ATOM 4642 C CA . HIS B 1 270 ? -10.609 -1.12 -12.266 1 94.62 270 HIS B CA 1
ATOM 4643 C C . HIS B 1 270 ? -9.945 -0.869 -10.914 1 94.62 270 HIS B C 1
ATOM 4645 O O . HIS B 1 270 ? -10.617 -0.845 -9.883 1 94.62 270 HIS B O 1
ATOM 4651 N N . VAL B 1 271 ? -8.648 -0.68 -10.992 1 95.56 271 VAL B N 1
ATOM 4652 C CA . VAL B 1 271 ? -7.84 -0.48 -9.797 1 95.56 271 VAL B CA 1
ATOM 4653 C C . VAL B 1 271 ? -8.227 0.837 -9.125 1 95.56 271 VAL B C 1
ATOM 4655 O O . VAL B 1 271 ? -8.438 0.885 -7.91 1 95.56 271 VAL B O 1
ATOM 4658 N N . GLY B 1 272 ? -8.32 1.889 -9.891 1 95.5 272 GLY B N 1
ATOM 4659 C CA . GLY B 1 272 ? -8.711 3.184 -9.359 1 95.5 272 GLY B CA 1
ATOM 4660 C C . GLY B 1 272 ? -10.086 3.174 -8.719 1 95.5 272 GLY B C 1
ATOM 4661 O O . GLY B 1 272 ? -10.273 3.717 -7.629 1 95.5 272 GLY B O 1
ATOM 4662 N N . ASP B 1 273 ? -11.047 2.592 -9.406 1 96.81 273 ASP B N 1
ATOM 4663 C CA . ASP B 1 273 ? -12.406 2.51 -8.883 1 96.81 273 ASP B CA 1
ATOM 4664 C C . ASP B 1 273 ? -12.445 1.699 -7.59 1 96.81 273 ASP B C 1
ATOM 4666 O O . ASP B 1 273 ? -13.18 2.041 -6.66 1 96.81 273 ASP B O 1
ATOM 4670 N N . ALA B 1 274 ? -11.68 0.624 -7.559 1 98.19 274 ALA B N 1
ATOM 4671 C CA . ALA B 1 274 ? -11.602 -0.187 -6.348 1 98.19 274 ALA B CA 1
ATOM 4672 C C . ALA B 1 274 ? -10.992 0.609 -5.195 1 98.19 274 ALA B C 1
ATOM 4674 O O . ALA B 1 274 ? -11.477 0.533 -4.062 1 98.19 274 ALA B O 1
ATOM 4675 N N . LEU B 1 275 ? -9.945 1.328 -5.48 1 97.81 275 LEU B N 1
ATOM 4676 C CA . LEU B 1 275 ? -9.305 2.166 -4.473 1 97.81 275 LEU B CA 1
ATOM 4677 C C . LEU B 1 275 ? -10.281 3.209 -3.938 1 97.81 275 LEU B C 1
ATOM 4679 O O . LEU B 1 275 ? -10.297 3.49 -2.736 1 97.81 275 LEU B O 1
ATOM 4683 N N . ARG B 1 276 ? -11.133 3.768 -4.781 1 97.81 276 ARG B N 1
ATOM 4684 C CA . ARG B 1 276 ? -12.125 4.754 -4.371 1 97.81 276 ARG B CA 1
ATOM 4685 C C . ARG B 1 276 ? -13.195 4.121 -3.498 1 97.81 276 ARG B C 1
ATOM 4687 O O . ARG B 1 276 ? -13.844 4.805 -2.699 1 97.81 276 ARG B O 1
ATOM 4694 N N . ALA B 1 277 ? -13.344 2.82 -3.615 1 98.56 277 ALA B N 1
ATOM 4695 C CA . ALA B 1 277 ? -14.43 2.125 -2.928 1 98.56 277 ALA B CA 1
ATOM 4696 C C . ALA B 1 277 ? -14.023 1.746 -1.506 1 98.56 277 ALA B C 1
ATOM 4698 O O . ALA B 1 277 ? -14.867 1.357 -0.696 1 98.56 277 ALA B O 1
ATOM 4699 N N . VAL B 1 278 ? -12.75 1.775 -1.187 1 98.62 278 VAL B N 1
ATOM 4700 C CA . VAL B 1 278 ? -12.344 1.396 0.165 1 98.62 278 VAL B CA 1
ATOM 4701 C C . VAL B 1 278 ? -12.398 2.617 1.081 1 98.62 278 VAL B C 1
ATOM 4703 O O . VAL B 1 278 ? -12.305 3.754 0.614 1 98.62 278 VAL B O 1
ATOM 4706 N N . ARG B 1 279 ? -12.5 2.424 2.355 1 97.94 279 ARG B N 1
ATOM 4707 C CA . ARG B 1 279 ? -12.594 3.455 3.383 1 97.94 279 ARG B CA 1
ATOM 4708 C C . ARG B 1 279 ? -11.25 4.148 3.586 1 97.94 279 ARG B C 1
ATOM 4710 O O . ARG B 1 279 ? -10.227 3.693 3.074 1 97.94 279 ARG B O 1
ATOM 4717 N N . LYS B 1 280 ? -11.258 5.34 4.293 1 97.56 280 LYS B N 1
ATOM 4718 C CA . LYS B 1 280 ? -9.992 5.91 4.742 1 97.56 280 LYS B CA 1
ATOM 4719 C C . LYS B 1 280 ? -9.195 4.902 5.566 1 97.56 280 LYS B C 1
ATOM 4721 O O . LYS B 1 280 ? -9.773 4.137 6.344 1 97.56 280 LYS B O 1
ATOM 4726 N N . GLY B 1 281 ? -7.91 4.91 5.309 1 97.62 281 GLY B N 1
ATOM 4727 C CA . GLY B 1 281 ? -7.043 3.936 5.949 1 97.62 281 GLY B CA 1
ATOM 4728 C C . GLY B 1 281 ? -7.223 2.531 5.406 1 97.62 281 GLY B C 1
ATOM 4729 O O . GLY B 1 281 ? -6.664 1.574 5.945 1 97.62 281 GLY B O 1
ATOM 4730 N N . GLY B 1 282 ? -8.055 2.328 4.352 1 98.38 282 GLY B N 1
ATOM 4731 C CA . GLY B 1 282 ? -8.328 1.015 3.795 1 98.38 282 GLY B CA 1
ATOM 4732 C C . GLY B 1 282 ? -7.289 0.564 2.783 1 98.38 282 GLY B C 1
ATOM 4733 O O . GLY B 1 282 ? -6.352 1.303 2.479 1 98.38 282 GLY B O 1
ATOM 4734 N N . THR B 1 283 ? -7.453 -0.667 2.225 1 98.81 283 THR B N 1
ATOM 4735 C CA . THR B 1 283 ? -6.449 -1.277 1.36 1 98.81 283 THR B CA 1
ATOM 4736 C C . THR B 1 283 ? -7.086 -1.8 0.076 1 98.81 283 THR B C 1
ATOM 4738 O O . THR B 1 283 ? -8.102 -2.494 0.119 1 98.81 283 THR B O 1
ATOM 4741 N N . CYS B 1 284 ? -6.57 -1.404 -1.031 1 98.75 284 CYS B N 1
ATOM 4742 C CA . CYS B 1 284 ? -6.867 -2.008 -2.326 1 98.75 284 CYS B CA 1
ATOM 4743 C C . CYS B 1 284 ? -5.746 -2.941 -2.766 1 98.75 284 CYS B C 1
ATOM 4745 O O . CYS B 1 284 ? -4.602 -2.51 -2.928 1 98.75 284 CYS B O 1
ATOM 4747 N N . VAL B 1 285 ? -6.059 -4.199 -2.941 1 98.81 285 VAL B N 1
ATOM 4748 C CA . VAL B 1 285 ? -5.082 -5.203 -3.352 1 98.81 285 VAL B CA 1
ATOM 4749 C C . VAL B 1 285 ? -5.242 -5.504 -4.84 1 98.81 285 VAL B C 1
ATOM 4751 O O . VAL B 1 285 ? -6.344 -5.809 -5.301 1 98.81 285 VAL B O 1
ATOM 4754 N N . VAL B 1 286 ? -4.137 -5.387 -5.559 1 97.62 286 VAL B N 1
ATOM 4755 C CA . VAL B 1 286 ? -4.152 -5.688 -6.984 1 97.62 286 VAL B CA 1
ATOM 4756 C C . VAL B 1 286 ? -3.5 -7.047 -7.234 1 97.62 286 VAL B C 1
ATOM 4758 O O . VAL B 1 286 ? -2.328 -7.25 -6.906 1 97.62 286 VAL B O 1
ATOM 4761 N N . VAL B 1 287 ? -4.273 -7.953 -7.816 1 95.56 287 VAL B N 1
ATOM 4762 C CA . VAL B 1 287 ? -3.824 -9.32 -8.07 1 95.56 287 VAL B CA 1
ATOM 4763 C C . VAL B 1 287 ? -3.686 -9.539 -9.578 1 95.56 287 VAL B C 1
ATOM 4765 O O . VAL B 1 287 ? -2.691 -10.109 -10.039 1 95.56 287 VAL B O 1
ATOM 4768 N N . GLY B 1 288 ? -4.723 -9.117 -10.266 1 86.12 288 GLY B N 1
ATOM 4769 C CA . GLY B 1 288 ? -4.84 -9.422 -11.688 1 86.12 288 GLY B CA 1
ATOM 4770 C C . GLY B 1 288 ? -3.812 -8.695 -12.531 1 86.12 288 GLY B C 1
ATOM 4771 O O . GLY B 1 288 ? -3.377 -7.594 -12.188 1 86.12 288 GLY B O 1
ATOM 4772 N N . LEU B 1 289 ? -3.426 -9.414 -13.539 1 79.19 289 LEU B N 1
ATOM 4773 C CA . LEU B 1 289 ? -2.566 -8.859 -14.57 1 79.19 289 LEU B CA 1
ATOM 4774 C C . LEU B 1 289 ? -3.34 -8.664 -15.875 1 79.19 289 LEU B C 1
ATOM 4776 O O . LEU B 1 289 ? -4.469 -9.133 -16 1 79.19 289 LEU B O 1
ATOM 4780 N N . GLY B 1 290 ? -2.945 -7.852 -16.797 1 66.56 290 GLY B N 1
ATOM 4781 C CA . GLY B 1 290 ? -3.584 -7.539 -18.078 1 66.56 290 GLY B CA 1
ATOM 4782 C C . GLY B 1 290 ? -2.955 -6.355 -18.781 1 66.56 290 GLY B C 1
ATOM 4783 O O . GLY B 1 290 ? -1.736 -6.309 -18.969 1 66.56 290 GLY B O 1
ATOM 4784 N N . ASP B 1 291 ? -3.924 -5.598 -19.203 1 68.56 291 ASP B N 1
ATOM 4785 C CA . ASP B 1 291 ? -3.432 -4.328 -19.734 1 68.56 291 ASP B CA 1
ATOM 4786 C C . ASP B 1 291 ? -3.234 -3.314 -18.609 1 68.56 291 ASP B C 1
ATOM 4788 O O . ASP B 1 291 ? -3.908 -2.283 -18.562 1 68.56 291 ASP B O 1
ATOM 4792 N N . VAL B 1 292 ? -2.416 -3.746 -17.766 1 64.69 292 VAL B N 1
ATOM 4793 C CA . VAL B 1 292 ? -2.295 -3.035 -16.5 1 64.69 292 VAL B CA 1
ATOM 4794 C C . VAL B 1 292 ? -1.563 -1.712 -16.719 1 64.69 292 VAL B C 1
ATOM 4796 O O . VAL B 1 292 ? -0.82 -1.256 -15.844 1 64.69 292 VAL B O 1
ATOM 4799 N N . ARG B 1 293 ? -1.909 -1.018 -17.812 1 71.69 293 ARG B N 1
ATOM 4800 C CA . ARG B 1 293 ? -1.426 0.348 -17.984 1 71.69 293 ARG B CA 1
ATOM 4801 C C . ARG B 1 293 ? -2.35 1.351 -17.297 1 71.69 293 ARG B C 1
ATOM 4803 O O . ARG B 1 293 ? -3.574 1.249 -17.422 1 71.69 293 ARG B O 1
ATOM 4810 N N . SER B 1 294 ? -1.758 2.15 -16.516 1 74.25 294 SER B N 1
ATOM 4811 C CA . SER B 1 294 ? -2.553 3.236 -15.953 1 74.25 294 SER B CA 1
ATOM 4812 C C . SER B 1 294 ? -2.744 4.363 -16.953 1 74.25 294 SER B C 1
ATOM 4814 O O . SER B 1 294 ? -1.815 4.719 -17.688 1 74.25 294 SER B O 1
ATOM 4816 N N . HIS B 1 295 ? -4.004 4.777 -17.047 1 77.75 295 HIS B N 1
ATOM 4817 C CA . HIS B 1 295 ? -4.316 5.91 -17.906 1 77.75 295 HIS B CA 1
ATOM 4818 C C . HIS B 1 295 ? -4.602 7.164 -17.094 1 77.75 295 HIS B C 1
ATOM 4820 O O . HIS B 1 295 ? -4.527 7.141 -15.859 1 77.75 295 HIS B O 1
ATOM 4826 N N . GLU B 1 296 ? -4.863 8.18 -17.812 1 77.06 296 GLU B N 1
ATOM 4827 C CA . GLU B 1 296 ? -5.086 9.477 -17.172 1 77.06 296 GLU B CA 1
ATOM 4828 C C . GLU B 1 296 ? -6.23 9.406 -16.172 1 77.06 296 GLU B C 1
ATOM 4830 O O . GLU B 1 296 ? -7.336 8.984 -16.516 1 77.06 296 GLU B O 1
ATOM 4835 N N . GLY B 1 297 ? -5.875 9.672 -14.93 1 78.31 297 GLY B N 1
ATOM 4836 C CA . GLY B 1 297 ? -6.883 9.812 -13.891 1 78.31 297 GLY B CA 1
ATOM 4837 C C . GLY B 1 297 ? -7.297 8.492 -13.273 1 78.31 297 GLY B C 1
ATOM 4838 O O . GLY B 1 297 ? -8.18 8.453 -12.414 1 78.31 297 GLY B O 1
ATOM 4839 N N . ASP B 1 298 ? -6.656 7.395 -13.648 1 88.31 298 ASP B N 1
ATOM 4840 C CA . ASP B 1 298 ? -7.078 6.09 -13.148 1 88.31 298 ASP B CA 1
ATOM 4841 C C . ASP B 1 298 ? -6.828 5.977 -11.641 1 88.31 298 ASP B C 1
ATOM 4843 O O . ASP B 1 298 ? -7.746 5.691 -10.875 1 88.31 298 ASP B O 1
ATOM 4847 N N . ILE B 1 299 ? -5.602 6.246 -11.289 1 91.38 299 ILE B N 1
ATOM 4848 C CA . ILE B 1 299 ? -5.238 6.07 -9.891 1 91.38 299 ILE B CA 1
ATOM 4849 C C . ILE B 1 299 ? -5.418 7.391 -9.141 1 91.38 299 ILE B C 1
ATOM 4851 O O . ILE B 1 299 ? -4.754 8.383 -9.453 1 91.38 299 ILE B O 1
ATOM 4855 N N . PRO B 1 300 ? -6.285 7.477 -8.195 1 92.75 300 PRO B N 1
ATOM 4856 C CA . PRO B 1 300 ? -6.586 8.719 -7.477 1 92.75 300 PRO B CA 1
ATOM 4857 C C . PRO B 1 300 ? -5.559 9.047 -6.398 1 92.75 300 PRO B C 1
ATOM 4859 O O . PRO B 1 300 ? -5.828 8.859 -5.207 1 92.75 300 PRO B O 1
ATOM 4862 N N . LEU B 1 301 ? -4.492 9.641 -6.773 1 92.38 301 LEU B N 1
ATOM 4863 C CA . LEU B 1 301 ? -3.371 9.883 -5.867 1 92.38 301 LEU B CA 1
ATOM 4864 C C . LEU B 1 301 ? -3.762 10.859 -4.766 1 92.38 301 LEU B C 1
ATOM 4866 O O . LEU B 1 301 ? -3.307 10.734 -3.629 1 92.38 301 LEU B O 1
ATOM 4870 N N . MET B 1 302 ? -4.574 11.883 -5.035 1 90.88 302 MET B N 1
ATOM 4871 C CA . MET B 1 302 ? -5.023 12.82 -4.012 1 90.88 302 MET B CA 1
ATOM 4872 C C . MET B 1 302 ? -5.801 12.102 -2.916 1 90.88 302 MET B C 1
ATOM 4874 O O . MET B 1 302 ? -5.543 12.305 -1.729 1 90.88 302 MET B O 1
ATOM 4878 N N . GLU B 1 303 ? -6.719 11.234 -3.35 1 93 303 GLU B N 1
ATOM 4879 C CA . GLU B 1 303 ? -7.496 10.461 -2.391 1 93 303 GLU B CA 1
ATOM 4880 C C . GLU B 1 303 ? -6.602 9.508 -1.601 1 93 303 GLU B C 1
ATOM 4882 O O . GLU B 1 303 ? -6.828 9.281 -0.411 1 93 303 GLU B O 1
ATOM 4887 N N . LEU B 1 304 ? -5.613 8.922 -2.363 1 95.88 304 LEU B N 1
ATOM 4888 C CA . LEU B 1 304 ? -4.66 8.023 -1.708 1 95.88 304 LEU B CA 1
ATOM 4889 C C . LEU B 1 304 ? -4 8.719 -0.519 1 95.88 304 LEU B C 1
ATOM 4891 O O . LEU B 1 304 ? -3.906 8.141 0.565 1 95.88 304 LEU B O 1
ATOM 4895 N N . VAL B 1 305 ? -3.611 9.938 -0.647 1 94.5 305 VAL B N 1
ATOM 4896 C CA . VAL B 1 305 ? -2.895 10.68 0.387 1 94.5 305 VAL B CA 1
ATOM 4897 C C . VAL B 1 305 ? -3.879 11.172 1.447 1 94.5 305 VAL B C 1
ATOM 4899 O O . VAL B 1 305 ? -3.73 10.859 2.633 1 94.5 305 VAL B O 1
ATOM 4902 N N . LEU B 1 306 ? -4.973 11.859 1.047 1 93.5 306 LEU B N 1
ATOM 4903 C CA . LEU B 1 306 ? -5.879 12.547 1.961 1 93.5 306 LEU B CA 1
ATOM 4904 C C . LEU B 1 306 ? -6.621 11.555 2.846 1 93.5 306 LEU B C 1
ATOM 4906 O O . LEU B 1 306 ? -6.973 11.867 3.984 1 93.5 306 LEU B O 1
ATOM 4910 N N . PHE B 1 307 ? -6.758 10.352 2.297 1 96.75 307 PHE B N 1
ATOM 4911 C CA . PHE B 1 307 ? -7.496 9.352 3.059 1 96.75 307 PHE B CA 1
ATOM 4912 C C . PHE B 1 307 ? -6.57 8.234 3.525 1 96.75 307 PHE B C 1
ATOM 4914 O O . PHE B 1 307 ? -7.031 7.211 4.043 1 96.75 307 PHE B O 1
ATOM 4921 N N . GLN B 1 308 ? -5.27 8.484 3.311 1 98 308 GLN B N 1
ATOM 4922 C CA . GLN B 1 308 ? -4.266 7.543 3.795 1 98 308 GLN B CA 1
ATOM 4923 C C . GLN B 1 308 ? -4.582 6.117 3.348 1 98 308 GLN B C 1
ATOM 4925 O O . GLN B 1 308 ? -4.582 5.191 4.16 1 98 308 GLN B O 1
ATOM 4930 N N . LYS B 1 309 ? -4.914 5.945 2.061 1 98.25 309 LYS B N 1
ATOM 4931 C CA . LYS B 1 309 ? -5.23 4.625 1.521 1 98.25 309 LYS B CA 1
ATOM 4932 C C . LYS B 1 309 ? -3.969 3.898 1.064 1 98.25 309 LYS B C 1
ATOM 4934 O O . LYS B 1 309 ? -2.916 4.52 0.902 1 98.25 309 LYS B O 1
ATOM 4939 N N . ARG B 1 310 ? -4.109 2.604 0.905 1 98.56 310 ARG B N 1
ATOM 4940 C CA . ARG B 1 310 ? -3.004 1.746 0.488 1 98.56 310 ARG B CA 1
ATOM 4941 C C . ARG B 1 310 ? -3.346 1.003 -0.8 1 98.56 310 ARG B C 1
ATOM 4943 O O . ARG B 1 310 ? -4.449 0.472 -0.944 1 98.56 310 ARG B O 1
ATOM 4950 N N . LEU B 1 311 ? -2.482 1.097 -1.739 1 98.25 311 LEU B N 1
ATOM 4951 C CA . LEU B 1 311 ? -2.494 0.24 -2.92 1 98.25 311 LEU B CA 1
ATOM 4952 C C . LEU B 1 311 ? -1.4 -0.818 -2.834 1 98.25 311 LEU B C 1
ATOM 4954 O O . LEU B 1 311 ? -0.213 -0.488 -2.789 1 98.25 311 LEU B O 1
ATOM 4958 N N . GLN B 1 312 ? -1.815 -2.086 -2.775 1 98.62 312 GLN B N 1
ATOM 4959 C CA . GLN B 1 312 ? -0.902 -3.189 -2.502 1 98.62 312 GLN B CA 1
ATOM 4960 C C . GLN B 1 312 ? -0.884 -4.188 -3.656 1 98.62 312 GLN B C 1
ATOM 4962 O O . GLN B 1 312 ? -1.91 -4.793 -3.977 1 98.62 312 GLN B O 1
ATOM 4967 N N . GLY B 1 313 ? 0.284 -4.332 -4.266 1 98 313 GLY B N 1
ATOM 4968 C CA . GLY B 1 313 ? 0.46 -5.453 -5.176 1 98 313 GLY B CA 1
ATOM 4969 C C . GLY B 1 313 ? 0.659 -6.773 -4.457 1 98 313 GLY B C 1
ATOM 4970 O O . GLY B 1 313 ? 1.217 -6.812 -3.359 1 98 313 GLY B O 1
ATOM 4971 N N . THR B 1 314 ? 0.246 -7.84 -5.121 1 97.69 314 THR B N 1
ATOM 4972 C CA . THR B 1 314 ? 0.458 -9.148 -4.512 1 97.69 314 THR B CA 1
ATOM 4973 C C . THR B 1 314 ? 0.849 -10.18 -5.566 1 97.69 314 THR B C 1
ATOM 4975 O O . THR B 1 314 ? 0.266 -10.219 -6.652 1 97.69 314 THR B O 1
ATOM 4978 N N . LEU B 1 315 ? 1.904 -10.914 -5.281 1 96.94 315 LEU B N 1
ATOM 4979 C CA . LEU B 1 315 ? 2.354 -12.039 -6.094 1 96.94 315 LEU B CA 1
ATOM 4980 C C . LEU B 1 315 ? 2.162 -13.359 -5.352 1 96.94 315 LEU B C 1
ATOM 4982 O O . LEU B 1 315 ? 2.629 -13.508 -4.219 1 96.94 315 LEU B O 1
ATOM 4986 N N . PHE B 1 316 ? 1.4 -14.297 -5.961 1 97.12 316 PHE B N 1
ATOM 4987 C CA . PHE B 1 316 ? 1.07 -15.586 -5.367 1 97.12 316 PHE B CA 1
ATOM 4988 C C . PHE B 1 316 ? 0.398 -15.398 -4.012 1 97.12 316 PHE B C 1
ATOM 4990 O O . PHE B 1 316 ? 0.663 -16.156 -3.074 1 97.12 316 PHE B O 1
ATOM 4997 N N . GLY B 1 317 ? -0.329 -14.188 -3.852 1 97.81 317 GLY B N 1
ATOM 4998 C CA . GLY B 1 317 ? -1.008 -13.914 -2.596 1 97.81 317 GLY B CA 1
ATOM 4999 C C . GLY B 1 317 ? -0.053 -13.68 -1.44 1 97.81 317 GLY B C 1
ATOM 5000 O O . GLY B 1 317 ? -0.377 -13.984 -0.289 1 97.81 317 GLY B O 1
ATOM 5001 N N . ALA B 1 318 ? 1.166 -13.289 -1.797 1 97.88 318 ALA B N 1
ATOM 5002 C CA . ALA B 1 318 ? 2.205 -13.141 -0.781 1 97.88 318 ALA B CA 1
ATOM 5003 C C . ALA B 1 318 ? 2.371 -14.422 0.031 1 97.88 318 ALA B C 1
ATOM 5005 O O . ALA B 1 318 ? 2.51 -14.375 1.255 1 97.88 318 ALA B O 1
ATOM 5006 N N . SER B 1 319 ? 2.377 -15.523 -0.615 1 96 319 SER B N 1
ATOM 5007 C CA . SER B 1 319 ? 2.424 -16.828 0.038 1 96 319 SER B CA 1
ATOM 5008 C C . SER B 1 319 ? 3.846 -17.375 0.082 1 96 319 SER B C 1
ATOM 5010 O O . SER B 1 319 ? 4.68 -17.016 -0.754 1 96 319 SER B O 1
ATOM 5012 N N . ALA B 1 320 ? 4.105 -18.156 1.09 1 97.12 320 ALA B N 1
ATOM 5013 C CA . ALA B 1 320 ? 5.27 -19.031 1.162 1 97.12 320 ALA B CA 1
ATOM 5014 C C . ALA B 1 320 ? 4.887 -20.469 0.818 1 97.12 320 ALA B C 1
ATOM 5016 O O . ALA B 1 320 ? 4.395 -21.219 1.673 1 97.12 320 ALA B O 1
ATOM 5017 N N . PRO B 1 321 ? 5.164 -20.875 -0.363 1 96.62 321 PRO B N 1
ATOM 5018 C CA . PRO B 1 321 ? 4.586 -22.125 -0.87 1 96.62 321 PRO B CA 1
ATOM 5019 C C . PRO B 1 321 ? 4.914 -23.328 0.01 1 96.62 321 PRO B C 1
ATOM 5021 O O . PRO B 1 321 ? 4.047 -24.172 0.254 1 96.62 321 PRO B O 1
ATOM 5024 N N . THR B 1 322 ? 6.125 -23.469 0.534 1 96.88 322 THR B N 1
ATOM 5025 C CA . THR B 1 322 ? 6.496 -24.656 1.282 1 96.88 322 THR B CA 1
ATOM 5026 C C . THR B 1 322 ? 5.773 -24.703 2.625 1 96.88 322 THR B C 1
ATOM 5028 O O . THR B 1 322 ? 5.684 -25.766 3.252 1 96.88 322 THR B O 1
ATOM 5031 N N . ALA B 1 323 ? 5.277 -23.609 3.035 1 96.69 323 ALA B N 1
ATOM 5032 C CA . ALA B 1 323 ? 4.492 -23.562 4.27 1 96.69 323 ALA B CA 1
ATOM 5033 C C . ALA B 1 323 ? 2.998 -23.516 3.967 1 96.69 323 ALA B C 1
ATOM 5035 O O . ALA B 1 323 ? 2.205 -24.219 4.598 1 96.69 323 ALA B O 1
ATOM 5036 N N . ASP B 1 324 ? 2.646 -22.75 2.998 1 97.19 324 ASP B N 1
ATOM 5037 C CA . ASP B 1 324 ? 1.241 -22.406 2.811 1 97.19 324 ASP B CA 1
ATOM 5038 C C . ASP B 1 324 ? 0.498 -23.5 2.053 1 97.19 324 ASP B C 1
ATOM 5040 O O . ASP B 1 324 ? -0.684 -23.75 2.307 1 97.19 324 ASP B O 1
ATOM 5044 N N . ILE B 1 325 ? 1.128 -24.172 1.09 1 98.06 325 ILE B N 1
ATOM 5045 C CA . ILE B 1 325 ? 0.45 -25.219 0.352 1 98.06 325 ILE B CA 1
ATOM 5046 C C . ILE B 1 325 ? 0.04 -26.344 1.311 1 98.06 325 ILE B C 1
ATOM 5048 O O . ILE B 1 325 ? -1.134 -26.719 1.374 1 98.06 325 ILE B O 1
ATOM 5052 N N . PRO B 1 326 ? 0.961 -26.844 2.164 1 97.69 326 PRO B N 1
ATOM 5053 C CA . PRO B 1 326 ? 0.521 -27.844 3.141 1 97.69 326 PRO B CA 1
ATOM 5054 C C . PRO B 1 326 ? -0.562 -27.328 4.078 1 97.69 326 PRO B C 1
ATOM 5056 O O . PRO B 1 326 ? -1.494 -28.047 4.426 1 97.69 326 PRO B O 1
ATOM 5059 N N . ALA B 1 327 ? -0.464 -26.078 4.469 1 97.5 327 ALA B N 1
ATOM 5060 C CA . ALA B 1 327 ? -1.454 -25.5 5.371 1 97.5 327 ALA B CA 1
ATOM 5061 C C . ALA B 1 327 ? -2.83 -25.438 4.715 1 97.5 327 ALA B C 1
ATOM 5063 O O . ALA B 1 327 ? -3.84 -25.75 5.348 1 97.5 327 ALA B O 1
ATOM 5064 N N . GLN B 1 328 ? -2.877 -25.047 3.482 1 98 328 GLN B N 1
ATOM 5065 C CA . GLN B 1 328 ? -4.137 -24.969 2.752 1 98 328 GLN B CA 1
ATOM 5066 C C . GLN B 1 328 ? -4.75 -26.359 2.574 1 98 328 GLN B C 1
ATOM 5068 O O . GLN B 1 328 ? -5.965 -26.531 2.693 1 98 328 GLN B O 1
ATOM 5073 N N . LEU B 1 329 ? -3.9 -27.328 2.318 1 98.31 329 LEU B N 1
ATOM 5074 C CA . LEU B 1 329 ? -4.391 -28.703 2.18 1 98.31 329 LEU B CA 1
ATOM 5075 C C . LEU B 1 329 ? -4.922 -29.219 3.512 1 98.31 329 LEU B C 1
ATOM 5077 O O . LEU B 1 329 ? -5.91 -29.953 3.545 1 98.31 329 LEU B O 1
ATOM 5081 N N . ARG B 1 330 ? -4.309 -28.844 4.625 1 97.5 330 ARG B N 1
ATOM 5082 C CA . ARG B 1 330 ? -4.832 -29.188 5.941 1 97.5 330 ARG B CA 1
ATOM 5083 C C . ARG B 1 330 ? -6.191 -28.531 6.18 1 97.5 330 ARG B C 1
ATOM 5085 O O . ARG B 1 330 ? -7.102 -29.172 6.719 1 97.5 330 ARG B O 1
ATOM 5092 N N . LEU B 1 331 ? -6.301 -27.281 5.777 1 97.62 331 LEU B N 1
ATOM 5093 C CA . LEU B 1 331 ? -7.586 -26.609 5.891 1 97.62 331 LEU B CA 1
ATOM 5094 C C . LEU B 1 331 ? -8.664 -27.344 5.105 1 97.62 331 LEU B C 1
ATOM 5096 O O . LEU B 1 331 ? -9.805 -27.469 5.566 1 97.62 331 LEU B O 1
ATOM 5100 N N . TRP B 1 332 ? -8.344 -27.797 3.977 1 97.88 332 TRP B N 1
ATOM 5101 C CA . TRP B 1 332 ? -9.273 -28.578 3.172 1 97.88 332 TRP B CA 1
ATOM 5102 C C . TRP B 1 332 ? -9.672 -29.859 3.898 1 97.88 332 TRP B C 1
ATOM 5104 O O . TRP B 1 332 ? -10.859 -30.188 3.977 1 97.88 332 TRP B O 1
ATOM 5114 N N . GLN B 1 333 ? -8.703 -30.531 4.422 1 97.31 333 GLN B N 1
ATOM 5115 C CA . GLN B 1 333 ? -8.977 -31.766 5.145 1 97.31 333 GLN B CA 1
ATOM 5116 C C . GLN B 1 333 ? -9.906 -31.516 6.328 1 97.31 333 GLN B C 1
ATOM 5118 O O . GLN B 1 333 ? -10.68 -32.406 6.711 1 97.31 333 GLN B O 1
ATOM 5123 N N . GLN B 1 334 ? -9.922 -30.328 6.852 1 96.88 334 GLN B N 1
ATOM 5124 C CA . GLN B 1 334 ? -10.727 -29.969 8.008 1 96.88 334 GLN B CA 1
ATOM 5125 C C . GLN B 1 334 ? -12.078 -29.406 7.582 1 96.88 334 GLN B C 1
ATOM 5127 O O . GLN B 1 334 ? -12.898 -29.031 8.422 1 96.88 334 GLN B O 1
ATOM 5132 N N . GLY B 1 335 ? -12.25 -29.234 6.332 1 96.44 335 GLY B N 1
ATOM 5133 C CA . GLY B 1 335 ? -13.516 -28.75 5.812 1 96.44 335 GLY B CA 1
ATOM 5134 C C . GLY B 1 335 ? -13.625 -27.25 5.816 1 96.44 335 GLY B C 1
ATOM 5135 O O . GLY B 1 335 ? -14.711 -26.688 5.637 1 96.44 335 GLY B O 1
ATOM 5136 N N . GLN B 1 336 ? -12.5 -26.531 5.961 1 96.25 336 GLN B N 1
ATOM 5137 C CA . GLN B 1 336 ? -12.5 -25.078 6.09 1 96.25 336 GLN B CA 1
ATOM 5138 C C . GLN B 1 336 ? -12.164 -24.406 4.762 1 96.25 336 GLN B C 1
ATOM 5140 O O . GLN B 1 336 ? -12.281 -23.188 4.629 1 96.25 336 GLN B O 1
ATOM 5145 N N . LEU B 1 337 ? -11.703 -25.188 3.812 1 97.88 337 LEU B N 1
ATOM 5146 C CA . LEU B 1 337 ? -11.375 -24.703 2.473 1 97.88 337 LEU B CA 1
ATOM 5147 C C . LEU B 1 337 ? -11.945 -25.641 1.409 1 97.88 337 LEU B C 1
ATOM 5149 O O . LEU B 1 337 ? -11.719 -26.844 1.455 1 97.88 337 LEU B O 1
ATOM 5153 N N . LYS B 1 338 ? -12.727 -25.062 0.576 1 98.25 338 LYS B N 1
ATOM 5154 C CA . LYS B 1 338 ? -13.32 -25.844 -0.504 1 98.25 338 LYS B CA 1
ATOM 5155 C C . LYS B 1 338 ? -12.398 -25.891 -1.721 1 98.25 338 LYS B C 1
ATOM 5157 O O . LYS B 1 338 ? -12.062 -24.844 -2.293 1 98.25 338 LYS B O 1
ATOM 5162 N N . LEU B 1 339 ? -12 -27.078 -2.125 1 97.94 339 LEU B N 1
ATOM 5163 C CA . LEU B 1 339 ? -11.148 -27.25 -3.297 1 97.94 339 LEU B CA 1
ATOM 5164 C C . LEU B 1 339 ? -11.852 -28.062 -4.371 1 97.94 339 LEU B C 1
ATOM 5166 O O . LEU B 1 339 ? -11.867 -27.672 -5.543 1 97.94 339 LEU B O 1
ATOM 5170 N N . GLU B 1 340 ? -12.445 -29.156 -3.979 1 96.75 340 GLU B N 1
ATOM 5171 C CA . GLU B 1 340 ? -13.164 -30 -4.934 1 96.75 340 GLU B CA 1
ATOM 5172 C C . GLU B 1 340 ? -14.281 -29.219 -5.625 1 96.75 340 GLU B C 1
ATOM 5174 O O . GLU B 1 340 ? -14.5 -29.375 -6.828 1 96.75 340 GLU B O 1
ATOM 5179 N N . GLU B 1 341 ? -14.922 -28.391 -4.836 1 96.81 341 GLU B N 1
ATOM 5180 C CA . GLU B 1 341 ? -16.062 -27.609 -5.316 1 96.81 341 GLU B CA 1
ATOM 5181 C C . GLU B 1 341 ? -15.633 -26.578 -6.352 1 96.81 341 GLU B C 1
ATOM 5183 O O . GLU B 1 341 ? -16.469 -26.062 -7.098 1 96.81 341 GLU B O 1
ATOM 5188 N N . LEU B 1 342 ? -14.32 -26.297 -6.387 1 97.12 342 LEU B N 1
ATOM 5189 C CA . LEU B 1 342 ? -13.805 -25.344 -7.363 1 97.12 342 LEU B CA 1
ATOM 5190 C C . LEU B 1 342 ? -13.82 -25.938 -8.766 1 97.12 342 LEU B C 1
ATOM 5192 O O . LEU B 1 342 ? -13.898 -25.203 -9.758 1 97.12 342 LEU B O 1
ATOM 5196 N N . ILE B 1 343 ? -13.648 -27.25 -8.852 1 96.81 343 ILE B N 1
ATOM 5197 C CA . ILE B 1 343 ? -13.469 -27.922 -10.141 1 96.81 343 ILE B CA 1
ATOM 5198 C C . ILE B 1 343 ? -14.812 -28.016 -10.859 1 96.81 343 ILE B C 1
ATOM 5200 O O . ILE B 1 343 ? -15.695 -28.781 -10.438 1 96.81 343 ILE B O 1
ATOM 5204 N N . THR B 1 344 ? -14.953 -27.297 -11.898 1 95.31 344 THR B N 1
ATOM 5205 C CA . THR B 1 344 ? -16.188 -27.2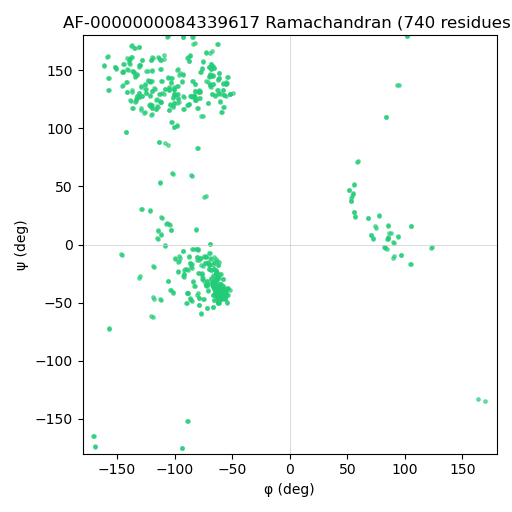97 -12.672 1 95.31 344 THR B CA 1
ATOM 5206 C C . THR B 1 344 ? -16.156 -28.391 -13.734 1 95.31 344 THR B C 1
ATOM 5208 O O . THR B 1 344 ? -17.188 -29.016 -14.008 1 95.31 344 THR B O 1
ATOM 5211 N N . THR B 1 345 ? -14.961 -28.531 -14.391 1 96 345 THR B N 1
ATOM 5212 C CA . THR B 1 345 ? -14.828 -29.5 -15.477 1 96 345 THR B CA 1
ATOM 5213 C C . THR B 1 345 ? -13.461 -30.156 -15.445 1 96 345 THR B C 1
ATOM 5215 O O . THR B 1 345 ? -12.453 -29.5 -15.172 1 96 345 THR B O 1
ATOM 5218 N N . ARG B 1 346 ? -13.438 -31.453 -15.711 1 97.25 346 ARG B N 1
ATOM 5219 C CA . ARG B 1 346 ? -12.195 -32.188 -15.922 1 97.25 346 ARG B CA 1
ATOM 5220 C C . ARG B 1 346 ? -11.984 -32.5 -17.391 1 97.25 346 ARG B C 1
ATOM 5222 O O . ARG B 1 346 ? -12.938 -32.844 -18.109 1 97.25 346 ARG B O 1
ATOM 5229 N N . TYR B 1 347 ? -10.805 -32.25 -17.844 1 97.94 347 TYR B N 1
ATOM 5230 C CA . TYR B 1 347 ? -10.43 -32.469 -19.25 1 97.94 347 TYR B CA 1
ATOM 5231 C C . TYR B 1 347 ? -9.297 -33.469 -19.359 1 97.94 347 TYR B C 1
ATOM 5233 O O . TYR B 1 347 ? -8.602 -33.75 -18.391 1 97.94 347 TYR B O 1
ATOM 5241 N N . ARG B 1 348 ? -9.156 -34.031 -20.594 1 98 348 ARG B N 1
ATOM 5242 C CA . ARG B 1 348 ? -7.949 -34.75 -20.984 1 98 348 ARG B CA 1
ATOM 5243 C C . ARG B 1 348 ? -6.922 -33.781 -21.594 1 98 348 ARG B C 1
ATOM 5245 O O . ARG B 1 348 ? -7.266 -32.688 -22.031 1 98 348 ARG B O 1
ATOM 5252 N N . LEU B 1 349 ? -5.691 -34.25 -21.609 1 98.25 349 LEU B N 1
ATOM 5253 C CA . LEU B 1 349 ? -4.641 -33.406 -22.203 1 98.25 349 LEU B CA 1
ATOM 5254 C C . LEU B 1 349 ? -5.016 -33 -23.609 1 98.25 349 LEU B C 1
ATOM 5256 O O . LEU B 1 349 ? -4.816 -31.844 -23.984 1 98.25 349 LEU B O 1
ATOM 5260 N N . ASP B 1 350 ? -5.625 -33.875 -24.359 1 97.75 350 ASP B N 1
ATOM 5261 C CA . ASP B 1 350 ? -5.973 -33.625 -25.75 1 97.75 350 ASP B CA 1
ATOM 5262 C C . ASP B 1 350 ? -7.062 -32.562 -25.859 1 97.75 350 ASP B C 1
ATOM 5264 O O . ASP B 1 350 ? -7.312 -32.031 -26.938 1 97.75 350 ASP B O 1
ATOM 5268 N N . GLU B 1 351 ? -7.688 -32.219 -24.75 1 97.31 351 GLU B N 1
ATOM 5269 C CA . GLU B 1 351 ? -8.773 -31.25 -24.734 1 97.31 351 GLU B CA 1
ATOM 5270 C C . GLU B 1 351 ? -8.297 -29.906 -24.156 1 97.31 351 GLU B C 1
ATOM 5272 O O . GLU B 1 351 ? -9.117 -29.078 -23.766 1 97.31 351 GLU B O 1
ATOM 5277 N N . VAL B 1 352 ? -7.004 -29.703 -24.109 1 97.38 352 VAL B N 1
ATOM 5278 C CA . VAL B 1 352 ? -6.453 -28.5 -23.5 1 97.38 352 VAL B CA 1
ATOM 5279 C C . VAL B 1 352 ? -7.016 -27.25 -24.188 1 97.38 352 VAL B C 1
ATOM 5281 O O . VAL B 1 352 ? -7.379 -26.281 -23.531 1 97.38 352 VAL B O 1
ATOM 5284 N N . ALA B 1 353 ? -7.148 -27.25 -25.5 1 95.25 353 ALA B N 1
ATOM 5285 C CA . ALA B 1 353 ? -7.695 -26.109 -26.234 1 95.25 353 ALA B CA 1
ATOM 5286 C C . ALA B 1 353 ? -9.156 -25.875 -25.875 1 95.25 353 ALA B C 1
ATOM 5288 O O . ALA B 1 353 ? -9.578 -24.734 -25.688 1 95.25 353 ALA B O 1
ATOM 5289 N N . LYS B 1 354 ? -9.883 -26.938 -25.75 1 95.56 354 LYS B N 1
ATOM 5290 C CA . LYS B 1 354 ? -11.281 -26.828 -25.344 1 95.56 354 LYS B CA 1
ATOM 5291 C C . LYS B 1 354 ? -11.406 -26.25 -23.938 1 95.56 354 LYS B C 1
ATOM 5293 O O . LYS B 1 354 ? -12.312 -25.453 -23.672 1 95.56 354 LYS B O 1
ATOM 5298 N N . GLY B 1 355 ? -10.508 -26.688 -23.078 1 96 355 GLY B N 1
ATOM 5299 C CA . GLY B 1 355 ? -10.5 -26.141 -21.734 1 96 355 GLY B CA 1
ATOM 5300 C C . GLY B 1 355 ? -10.359 -24.625 -21.703 1 96 355 GLY B C 1
ATOM 5301 O O . GLY B 1 355 ? -11.07 -23.953 -20.953 1 96 355 GLY B O 1
ATOM 5302 N N . PHE B 1 356 ? -9.508 -24.062 -22.531 1 94.75 356 PHE B N 1
ATOM 5303 C CA . PHE B 1 356 ? -9.312 -22.609 -22.578 1 94.75 356 PHE B CA 1
ATOM 5304 C C . PHE B 1 356 ? -10.5 -21.938 -23.234 1 94.75 356 PHE B C 1
ATOM 5306 O O . PHE B 1 356 ? -10.867 -20.812 -22.859 1 94.75 356 PHE B O 1
ATOM 5313 N N . GLU B 1 357 ? -11.133 -22.547 -24.234 1 94.25 357 GLU B N 1
ATOM 5314 C CA . GLU B 1 357 ? -12.359 -22.031 -24.812 1 94.25 357 GLU B CA 1
ATOM 5315 C C . GLU B 1 357 ? -13.453 -21.875 -23.766 1 94.25 357 GLU B C 1
ATOM 5317 O O . GLU B 1 357 ? -14.141 -20.859 -23.703 1 94.25 357 GLU B O 1
ATOM 5322 N N . ASP B 1 358 ? -13.562 -22.922 -22.984 1 94 358 ASP B N 1
ATOM 5323 C CA . ASP B 1 358 ? -14.57 -22.906 -21.938 1 94 358 ASP B CA 1
ATOM 5324 C C . ASP B 1 358 ? -14.273 -21.828 -20.906 1 94 358 ASP B C 1
ATOM 5326 O O . ASP B 1 358 ? -15.188 -21.188 -20.391 1 94 358 ASP B O 1
ATOM 5330 N N . MET B 1 359 ? -13 -21.641 -20.562 1 90.62 359 MET B N 1
ATOM 5331 C CA . MET B 1 359 ? -12.586 -20.578 -19.656 1 90.62 359 MET B CA 1
ATOM 5332 C C . MET B 1 359 ? -12.992 -19.219 -20.188 1 90.62 359 MET B C 1
ATOM 5334 O O . MET B 1 359 ? -13.57 -18.406 -19.469 1 90.62 359 MET B O 1
ATOM 5338 N N . HIS B 1 360 ? -12.797 -18.953 -21.484 1 88.44 360 HIS B N 1
ATOM 5339 C CA . HIS B 1 360 ? -13.125 -17.688 -22.109 1 88.44 360 HIS B CA 1
ATOM 5340 C C . HIS B 1 360 ? -14.633 -17.453 -22.141 1 88.44 360 HIS B C 1
ATOM 5342 O O . HIS B 1 360 ? -15.086 -16.312 -22.016 1 88.44 360 HIS B O 1
ATOM 5348 N N . ALA B 1 361 ? -15.297 -18.516 -22.281 1 89.94 361 ALA B N 1
ATOM 5349 C CA . ALA B 1 361 ? -16.75 -18.438 -22.375 1 89.94 361 ALA B CA 1
ATOM 5350 C C . ALA B 1 361 ? -17.375 -18.281 -20.984 1 89.94 361 ALA B C 1
ATOM 5352 O O . ALA B 1 361 ? -18.594 -18.141 -20.859 1 89.94 361 ALA B O 1
ATOM 5353 N N . GLY B 1 362 ? -16.547 -18.344 -19.969 1 87 362 GLY B N 1
ATOM 5354 C CA . GLY B 1 362 ? -17.031 -18.156 -18.609 1 87 362 GLY B CA 1
ATOM 5355 C C . GLY B 1 362 ? -17.734 -19.391 -18.062 1 87 362 GLY B C 1
ATOM 5356 O O . GLY B 1 362 ? -18.516 -19.281 -17.109 1 87 362 GLY B O 1
ATOM 5357 N N . ARG B 1 363 ? -17.422 -20.547 -18.562 1 88.56 363 ARG B N 1
ATOM 5358 C CA . ARG B 1 363 ? -18.125 -21.766 -18.172 1 88.56 363 ARG B CA 1
ATOM 5359 C C . ARG B 1 363 ? -17.469 -22.406 -16.969 1 88.56 363 ARG B C 1
ATOM 5361 O O . ARG B 1 363 ? -18.094 -23.219 -16.266 1 88.56 363 ARG B O 1
ATOM 5368 N N . ASN B 1 364 ? -16.234 -22.062 -16.766 1 88.94 364 ASN B N 1
ATOM 5369 C CA . ASN B 1 364 ? -15.5 -22.703 -15.688 1 88.94 364 ASN B CA 1
ATOM 5370 C C . ASN B 1 364 ? -15.188 -21.734 -14.562 1 88.94 364 ASN B C 1
ATOM 5372 O O . ASN B 1 364 ? -14.969 -20.547 -14.805 1 88.94 364 ASN B O 1
ATOM 5376 N N . LEU B 1 365 ? -15.305 -22.266 -13.312 1 91.56 365 LEU B N 1
ATOM 5377 C CA . LEU B 1 365 ? -14.508 -21.656 -12.258 1 91.56 365 LEU B CA 1
ATOM 5378 C C . LEU B 1 365 ? -13.047 -22.094 -12.359 1 91.56 365 LEU B C 1
ATOM 5380 O O . LEU B 1 365 ? -12.172 -21.266 -12.656 1 91.56 365 LEU B O 1
ATOM 5384 N N . ARG B 1 366 ? -12.961 -23.422 -12.25 1 94.25 366 ARG B N 1
ATOM 5385 C CA . ARG B 1 366 ? -11.656 -24.016 -12.516 1 94.25 366 ARG B CA 1
ATOM 5386 C C . ARG B 1 366 ? -11.781 -25.234 -13.43 1 94.25 366 ARG B C 1
ATOM 5388 O O . ARG B 1 366 ? -12.609 -26.109 -13.188 1 94.25 366 ARG B O 1
ATOM 5395 N N . GLY B 1 367 ? -11.062 -25.203 -14.5 1 95.94 367 GLY B N 1
ATOM 5396 C CA . GLY B 1 367 ? -10.82 -26.391 -15.289 1 95.94 367 GLY B CA 1
ATOM 5397 C C . GLY B 1 367 ? -9.539 -27.109 -14.914 1 95.94 367 GLY B C 1
ATOM 5398 O O . GLY B 1 367 ? -8.523 -26.469 -14.625 1 95.94 367 GLY B O 1
ATOM 5399 N N . VAL B 1 368 ? -9.609 -28.453 -14.906 1 97.75 368 VAL B N 1
ATOM 5400 C CA . VAL B 1 368 ? -8.445 -29.266 -14.523 1 97.75 368 VAL B CA 1
ATOM 5401 C C . VAL B 1 368 ? -8.211 -30.359 -15.562 1 97.75 368 VAL B C 1
ATOM 5403 O O . VAL B 1 368 ? -9.156 -31.047 -15.969 1 97.75 368 VAL B O 1
ATOM 5406 N N . ILE B 1 369 ? -7.031 -30.453 -15.992 1 98.38 369 ILE B N 1
ATOM 5407 C CA . ILE B 1 369 ? -6.637 -31.609 -16.797 1 98.38 369 ILE B CA 1
ATOM 5408 C C . ILE B 1 369 ? -6.223 -32.75 -15.883 1 98.38 369 ILE B C 1
ATOM 5410 O O . ILE B 1 369 ? -5.383 -32.594 -15 1 98.38 369 ILE B O 1
ATOM 5414 N N . VAL B 1 370 ? -6.781 -33.906 -16.078 1 98.38 370 VAL B N 1
ATOM 5415 C CA . VAL B 1 370 ? -6.438 -35.094 -15.32 1 98.38 370 VAL B CA 1
ATOM 5416 C C . VAL B 1 370 ? -5.766 -36.125 -16.234 1 98.38 370 VAL B C 1
ATOM 5418 O O . VAL B 1 370 ? -6.281 -36.438 -17.297 1 98.38 370 VAL B O 1
ATOM 5421 N N . TYR B 1 371 ? -4.648 -36.562 -15.734 1 97.5 371 TYR B N 1
ATOM 5422 C CA . TYR B 1 371 ? -3.871 -37.5 -16.5 1 97.5 371 TYR B CA 1
ATOM 5423 C C . TYR B 1 371 ? -4.18 -38.938 -16.062 1 97.5 371 TYR B C 1
ATOM 5425 O O . TYR B 1 371 ? -4.559 -39.188 -14.914 1 97.5 371 TYR B O 1
ATOM 5433 N N . ASP B 1 372 ? -4.168 -39.969 -16.969 1 84.25 372 ASP B N 1
ATOM 5434 C CA . ASP B 1 372 ? -4.453 -41.375 -16.719 1 84.25 372 ASP B CA 1
ATOM 5435 C C . ASP B 1 372 ? -3.342 -42.031 -15.898 1 84.25 372 ASP B C 1
ATOM 5437 O O . ASP B 1 372 ? -2.17 -41.656 -16.031 1 84.25 372 ASP B O 1
#

Secondary structure (DSSP, 8-state):
-EEEEEEESSSS---EEEEEEEPPPPTTEEEEEEEEEE--HHHHHHHHTSS--SSSSEE---EEEEEEEEE-TT--S--TT-EEEE-SS---SSSHHHHTT-GGG-GGGGGGGG-SBTTBTT--SEEETTEEEEEGGGT-TTBSEEEEEGGGEEE--TTS-HHHHGGGGTHHHHHHHIIIIIS---TT-EEEEE--STTHHHHHHHHHHTT-SEEEEE-SSHHHHHHGGGGT-SEEES-HHHHHHHHHHHTTTS-EEEEEE--SSEEHHHHHHHHHHEEEEEEEEE---EE----TT-S-HHHHHHTT-EEEE-SGGG--HHHHHHHHHHHHHTTSS-SGGGEEEEE-GGGHHHHHHHHHTT--SEEEEE--/-EEEEEEESSSS---EEEEEEEPPPPTTEEEEEEEEEE--HHHHHHHHTSS--SSSSEE---EEEEEEEEE-TT--S--TT-EEEE-SS---SSSHHHHTT-GGG-GGGGGGGG-SBTTBTT--SEEETTEEEEEGGGT-TTBSEEEEEGGGEEE--TTS-HHHHGGGGTHHHHHHHIIIIIS---TT-EEEEE--STTHHHHHHHHHHTT-SEEEEE-SSHHHHHHGGGGT-SEEES-HHHHHHHHHHHTTTS-EEEEEE--SSEEHHHHHHHHHHEEEEEEEEE---EE----TT-S-HHHHHHTT-EEEE-SGGG--HHHHHHHHHHHHHTTSS-SGGGEEEEE-GGGHHHHHHHHHTT--SEEEEE--

Foldseek 3Di:
DKWWFWWDQDPLAFTDIDIKDFADEAAQKFKWQWFKFWDDLVQVCCNNVVAPALDPRAQDGQQTKGFTCGHHPPDDVDDGGFIKAFALQFAPCDDPCNVVQQRLPHPLCPLQRLLDASVDSVHARMDDPRHGYRYRSQFRSRISMHMHGPRGIATADPVDDGNLLSLLNFQLLLQLLLQCPFQVAAAAFAEEEEAQASNRLSVQLNNQLRHYPAYEYEDLDPVSQVCSVVRHHPHYYHDVVVSLVVQCVSVVRFAGLEYEYAHQADELQSQQSRQVSHGQVHEYEYRYHHNHDHDPPSHPVVCCVVSVYYYHYDRSSSHDCNPVSRVQVVCVVVVSGDRVSQEQEEDASNCSRVLVVCVVVVNHSMYMYGDD/DKWWFWWDQDPLAFTAIDIKDFADAAVQKFKWQWFKFWDDLVQVCCNNVVQPALDPRAQDGQQTKGFTCGDHPPDDVDDGGFIKAFALQFFPCDDPCNVVQQRLPHPLCPLQRLLDASVDSVHARMDDPRHGYRYRSQFRSRISMHMHGPRGIATADPVDDGNLLSLLNFQLLLQLLLQCPFQVAAAAFAEEFEAQASNRLSVQLNNQLRHYPAYEYEDLDPVSQVCSVVRHHPHYYHDVVVSLVVQCVSVVRFAGLEYEYAHQADELQSQQSRQVSHGQVHEYEYRYHHNHDHDPPSHPVVCCVVSVYYYHYDRSSSHDCNPVSRVQSVCVVVVSGDRVVQEQEEDASNCSRVLVVCVVVVNHSMYMYGDD

Radius of gyration: 29.06 Å; Cα contacts (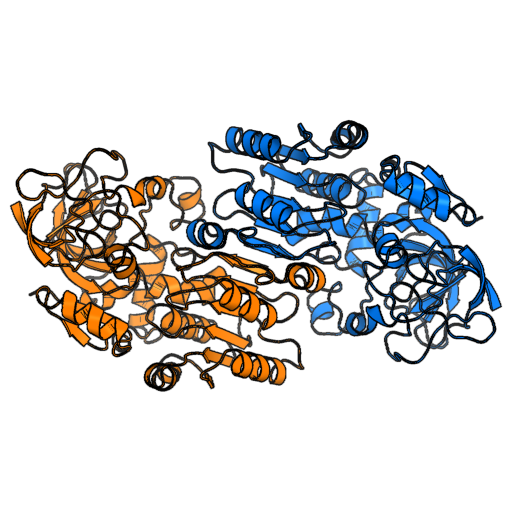8 Å, |Δi|>4): 2143; chains: 2; bounding box: 49×86×65 Å

Solvent-accessible surface area (backbone atoms only — not comparable to full-atom values): 34513 Å² total; per-residue (Å²): 88,79,29,51,27,28,28,28,78,48,66,60,46,62,63,40,78,43,76,31,38,35,50,78,38,47,68,54,20,29,24,31,40,39,36,13,20,38,63,54,67,70,54,48,31,36,29,63,45,80,40,75,68,57,36,72,36,26,29,34,31,42,19,15,9,27,31,26,67,40,62,7,64,89,47,74,93,60,51,68,66,41,30,32,29,25,32,45,52,33,38,81,64,65,49,78,36,24,64,68,60,35,18,58,63,15,74,56,45,76,45,42,61,44,12,20,39,67,91,39,76,86,41,53,54,30,27,49,96,88,34,66,22,19,21,31,52,35,42,15,39,41,19,49,47,34,43,31,50,53,43,26,52,33,80,52,70,76,85,53,60,39,69,49,48,4,42,46,19,39,40,39,36,24,10,22,19,37,20,44,60,67,54,49,47,39,68,63,31,36,36,37,34,34,22,51,39,51,35,20,43,25,22,35,32,21,27,36,70,39,36,31,68,34,30,34,36,22,29,76,49,66,68,43,39,66,51,40,49,83,43,44,26,73,40,59,41,56,41,64,70,59,49,32,50,53,28,13,70,76,42,85,64,45,21,14,49,24,23,36,39,30,28,77,69,23,38,23,55,59,54,21,54,38,46,69,29,21,15,70,64,15,31,23,29,38,54,41,54,59,62,34,53,21,37,68,58,20,49,53,46,56,56,26,17,75,32,27,21,33,43,32,24,30,36,55,8,63,31,28,59,84,59,45,39,60,49,51,51,50,33,33,75,70,69,74,40,82,50,67,81,43,56,63,43,80,36,46,74,90,36,50,56,57,52,54,52,37,47,74,71,61,73,37,53,24,37,31,32,46,52,130,88,79,30,50,28,29,28,29,78,48,69,60,46,63,62,40,76,42,75,31,40,36,50,78,40,45,69,55,19,29,22,30,40,39,36,13,21,39,63,53,67,71,53,49,32,36,29,63,44,80,40,74,68,59,38,72,36,27,30,34,31,42,18,14,9,27,31,29,66,39,63,7,64,89,48,74,93,61,52,68,67,41,29,30,30,26,32,45,52,32,36,80,64,66,48,77,36,24,64,68,59,36,17,55,64,15,75,56,45,77,44,40,63,44,13,19,39,67,92,38,75,87,42,55,55,32,28,49,95,88,36,66,23,17,20,30,51,36,41,15,40,41,19,49,46,32,43,30,50,52,43,23,52,34,80,51,67,75,85,55,59,39,68,50,49,4,41,44,18,39,42,38,36,25,10,22,19,38,21,43,61,66,51,50,48,40,68,64,31,37,36,37,35,33,22,50,41,51,35,20,43,24,22,34,33,20,27,37,70,39,36,32,67,35,31,35,37,23,27,74,51,66,69,44,39,67,50,38,48,82,43,44,25,74,40,57,39,56,41,64,71,59,49,32,51,54,28,13,70,76,42,85,65,46,22,13,48,24,21,38,39,30,27,79,69,22,39,23,55,59,54,19,53,38,47,70,29,20,15,71,64,15,33,22,30,39,55,41,54,58,61,35,51,21,38,70,59,20,51,55,47,57,57,25,16,74,32,27,21,33,42,33,25,31,34,56,7,63,31,27,58,83,58,44,39,60,50,52,53,50,34,33,76,71,70,74,40,83,50,67,80,44,54,64,44,78,38,45,74,90,35,51,55,56,51,54,51,37,48,73,70,60,72,38,53,25,38,31,32,48,51,131

Sequence (744 aa):
MLTRGAVLREVPGTFEVVELEVDDPRPGEIRVRMAATGLCHSDDHHAKGDIKPGRLPFAGGHEGAGVVEAVGPGVTEFAEGDHVVFSFLPACGRCRWCARGMQNLCDLGASIATGARWDDPTSYRLSLDGQPVAQMCGLSTFCEVTTVSTASAVKIDPSIPLDVAALTGCGVGTGWGAAVNSAQVRPGDVVIVLGIGGIGINAVQGAAHAGAAAVIAVDPVPFKREVAPNFGATHAVAELAEAAELAREMTNGQGADSAIVAIGVTRGKHVGDALRAVRKGGTCVVVGLGDVRSHEGDIPLMELVLFQKRLQGTLFGASAPTADIPAQLRLWQQGQLKLEELITTRYRLDEVAKGFEDMHAGRNLRGVIVYDMLTRGAVLREVPGTFEVVELEVDDPRPGEIRVRMAATGLCHSDDHHAKGDIKPGRLPFAGGHEGAGVVEAVGPGVTEFAEGDHVVFSFLPACGRCRWCARGMQNLCDLGASIATGARWDDPTSYRLSLDGQPVAQMCGLSTFCEVTTVSTASAVKIDPSIPLDVAALTGCGVGTGWGAAVNSAQVRPGDVVIVLGIGGIGINAVQGAAHAGAAAVIAVDPVPFKREVAPNFGATHAVAELAEAAELAREMTNGQGADSAIVAIGVTRGKHVGDALRAVRKGGTCVVVGLGDVRSHEGDIPLMELVLFQKRLQGTLFGASAPTADIPAQLRLWQQGQLKLEELITTRYRLDEVAKGFEDMHAGRNLRGVIVYD

InterPro domains:
  IPR002328 Alcohol dehydrogenase, zinc-type, conserved site [PS00059] (61-75)
  IPR011032 GroES-like superfamily [SSF50129] (2-194)
  IPR011032 GroES-like superfamily [SSF50129] (322-371)
  IPR013149 Alcohol dehydrogenase-like, C-terminal [PF00107] (198-328)
  IPR013154 Alcohol dehydrogenase-like, N-terminal [PF08240] (27-156)
  IPR020843 Enoylreductase domain [SM00829] (13-369)
  IPR023921 Alcohol dehydrogenase, zinc-type, actinomycetes [TIGR03989] (3-371)
  IPR036291 NAD(P)-binding domain superfamily [SSF51735] (160-335)

pLDDT: mean 95.75, std 4.94, range [64.69, 98.94]